Protein AF-A0A535V1B8-F1 (afdb_monomer_lite)

Radius of gyration: 38.15 Å; chains: 1; bounding box: 87×41×97 Å

Sequence (393 aa):
MPFSVEDLALTALVRILPRSRYRLAAQTDARFQSFAANSTRIAYRQQGATPAFLIFSGPGQSPHAAAMAAAAWAEASWRPNAIQRRVRPGVVVVHVAPGNQLTPAGPVAGAAVPAAVWTVDSAAGRVATEGRPPGSPPPSELRHAASALMRGVPAPSLGELDLAEKGVMQMRTAGTPRWLSGIAGLFLFYFALRYGLTGLFSLIALPSLLGQAPTPLYVVAGFTANALILVGIVFGAALLFNFRNLAHRAPGFASTVPARRNLAWGSYIAAMVGLAIVLQGVVPALERQTIPSAGQGDGTHVTVTVQDDGGEVFVATGGQLVVDLTGWPSSEWAVTFKSSNPSVLELMPDKTESPATRPVATFRAVSAGFARVDAGSGDGKYTFQVRVDIGSP

Secondary structure (DSSP, 8-state):
----HHHHHHHHHHHHHHHH--EEPPTT-GGGHHHHTT-SEEEEE-SSSS-EEEEEE-TTS-HHHHHHHHHHHHHHH----SS-S----EEEEEEEE-TTTPPPPEE-TT-SS-EEEEEEETTT--EE-----TTPPPHHHHHHHHHHHHTTPPPPPHHHHHHHHHHHHHHTS----TTHHHHHHHHHHHHIIIIIHHHHHHGGGHHHHSSSS---HHHHHHHHHHHHHHHHHHHHHHHHTTGGGHHHHSTTTT-SSHHHHHHHHHHHHHHHHHHHHIIIIIHHHHHHHHS--SSSS-SSEEEEEGGGTT-EEEEETT-EEEEE-TTS-GGG--EEEEES-TTTEEEPTTS---TTT--EEEEEE-SSEEEEEEEEETTS--EEEEEEEEE--

Structure (mmCIF, N/CA/C/O backbone):
data_AF-A0A535V1B8-F1
#
_entry.id   AF-A0A535V1B8-F1
#
loop_
_atom_site.group_PDB
_atom_site.id
_atom_site.type_symbol
_atom_site.label_atom_id
_atom_site.label_alt_id
_atom_site.label_comp_id
_atom_site.label_asym_id
_atom_site.label_entity_id
_atom_site.label_seq_id
_atom_site.pdbx_PDB_ins_code
_atom_site.Cartn_x
_atom_site.Cartn_y
_atom_site.Cartn_z
_atom_site.occupancy
_atom_site.B_iso_or_equiv
_atom_site.auth_seq_id
_atom_site.auth_comp_id
_atom_site.auth_asym_id
_atom_site.auth_atom_id
_atom_site.pdbx_PDB_model_num
ATOM 1 N N . MET A 1 1 ? 3.996 5.858 32.449 1.00 70.81 1 MET A N 1
ATOM 2 C CA . MET A 1 1 ? 3.051 6.972 32.688 1.00 70.81 1 MET A CA 1
ATOM 3 C C . MET A 1 1 ? 1.661 6.482 32.320 1.00 70.81 1 MET A C 1
ATOM 5 O O . MET A 1 1 ? 1.585 5.727 31.355 1.00 70.81 1 MET A O 1
ATOM 9 N N . PRO A 1 2 ? 0.605 6.833 33.074 1.00 86.56 2 PRO A N 1
ATOM 10 C CA . PRO A 1 2 ? -0.753 6.461 32.701 1.00 86.56 2 PRO A CA 1
ATOM 11 C C . PRO A 1 2 ? -1.151 7.139 31.384 1.00 86.56 2 PRO A C 1
ATOM 13 O O . PRO A 1 2 ? -0.713 8.256 31.117 1.00 86.56 2 PRO A O 1
ATOM 16 N N . PHE A 1 3 ? -1.963 6.469 30.570 1.00 92.50 3 PHE A N 1
ATOM 17 C CA . PHE A 1 3 ? -2.464 6.997 29.294 1.00 92.50 3 PHE A CA 1
ATOM 18 C C . PHE A 1 3 ? -3.993 6.922 29.217 1.00 92.50 3 PHE A C 1
ATOM 20 O O . PHE A 1 3 ? -4.626 6.123 29.908 1.00 92.50 3 PHE A O 1
ATOM 27 N N . SER A 1 4 ? -4.608 7.757 28.384 1.00 94.19 4 SER A N 1
ATOM 28 C CA . SER A 1 4 ? -6.059 7.757 28.193 1.00 94.19 4 SER A CA 1
ATOM 29 C C . SER A 1 4 ? -6.516 6.696 27.181 1.00 94.19 4 SER A C 1
ATOM 31 O O . SER A 1 4 ? -5.731 6.140 26.408 1.00 94.19 4 SER A O 1
ATOM 33 N N . VAL A 1 5 ? -7.824 6.423 27.159 1.00 94.81 5 VAL A N 1
ATOM 34 C CA . VAL A 1 5 ? -8.449 5.588 26.120 1.00 94.81 5 VAL A CA 1
ATOM 35 C C . VAL A 1 5 ? -8.233 6.163 24.717 1.00 94.81 5 VAL A C 1
ATOM 37 O O . VAL A 1 5 ? -8.007 5.397 23.780 1.00 94.81 5 VAL A O 1
ATOM 40 N N . GLU A 1 6 ? -8.250 7.493 24.577 1.00 94.00 6 GLU A N 1
ATOM 41 C CA . GLU A 1 6 ? -8.020 8.163 23.297 1.00 94.00 6 GLU A CA 1
ATOM 42 C C . GLU A 1 6 ? -6.572 7.946 22.843 1.00 94.00 6 GLU A C 1
ATOM 44 O O . GLU A 1 6 ? -6.357 7.506 21.718 1.00 94.00 6 GLU A O 1
ATOM 49 N N . ASP A 1 7 ? -5.586 8.111 23.731 1.00 93.75 7 ASP A N 1
ATOM 50 C CA . ASP A 1 7 ? -4.167 7.891 23.403 1.00 93.75 7 ASP A CA 1
ATOM 51 C C . ASP A 1 7 ? -3.916 6.480 22.863 1.00 93.75 7 ASP A C 1
ATOM 53 O O . ASP A 1 7 ? -3.229 6.289 21.850 1.00 93.75 7 ASP A O 1
ATOM 57 N N . LEU A 1 8 ? -4.509 5.473 23.515 1.00 95.19 8 LEU A N 1
ATOM 58 C CA . LEU A 1 8 ? -4.412 4.091 23.062 1.00 95.19 8 LEU A CA 1
ATOM 59 C C . LEU A 1 8 ? -5.122 3.888 21.721 1.00 95.19 8 LEU A C 1
ATOM 61 O O . LEU A 1 8 ? -4.562 3.233 20.836 1.00 95.19 8 LEU A O 1
ATOM 65 N N . ALA A 1 9 ? -6.330 4.432 21.562 1.00 93.75 9 ALA A N 1
ATOM 66 C CA . ALA A 1 9 ? -7.093 4.318 20.327 1.00 93.75 9 ALA A CA 1
ATOM 67 C C . ALA A 1 9 ? -6.315 4.912 19.146 1.00 93.75 9 ALA A C 1
ATOM 69 O O . ALA A 1 9 ? -6.136 4.226 18.141 1.00 93.75 9 ALA A O 1
ATOM 70 N N . LEU A 1 10 ? -5.775 6.128 19.280 1.00 93.12 10 LEU A N 1
ATOM 71 C CA . LEU A 1 10 ? -4.975 6.785 18.241 1.00 93.12 10 LEU A CA 1
ATOM 72 C C . LEU A 1 10 ? -3.727 5.962 17.896 1.00 93.12 10 LEU A C 1
ATOM 74 O O . LEU A 1 10 ? -3.495 5.627 16.731 1.00 93.12 10 LEU A O 1
ATOM 78 N N . THR A 1 11 ? -2.974 5.541 18.913 1.00 92.44 11 THR A N 1
ATOM 79 C CA . THR A 1 11 ? -1.728 4.779 18.734 1.00 92.44 11 THR A CA 1
ATOM 80 C C . THR A 1 11 ? -1.961 3.423 18.064 1.00 92.44 11 THR A C 1
ATOM 82 O O . THR A 1 11 ? -1.188 3.004 17.196 1.00 92.44 11 THR A O 1
ATOM 85 N N . ALA A 1 12 ? -3.035 2.723 18.435 1.00 93.38 12 ALA A N 1
ATOM 86 C CA . ALA A 1 12 ? -3.387 1.438 17.845 1.00 93.38 12 ALA A CA 1
ATOM 87 C C . ALA A 1 12 ? -3.954 1.598 16.425 1.00 93.38 12 ALA A C 1
ATOM 89 O O . ALA A 1 12 ? -3.560 0.872 15.507 1.00 93.38 12 ALA A O 1
ATOM 90 N N . LEU A 1 13 ? -4.865 2.553 16.215 1.00 92.69 13 LEU A N 1
ATOM 91 C CA . LEU A 1 13 ? -5.581 2.712 14.951 1.00 92.69 13 LEU A CA 1
ATOM 92 C C . LEU A 1 13 ? -4.674 3.168 13.807 1.00 92.69 13 LEU A C 1
ATOM 94 O O . LEU A 1 13 ? -4.819 2.637 12.706 1.00 92.69 13 LEU A O 1
ATOM 98 N N . VAL A 1 14 ? -3.673 4.021 14.051 1.00 89.81 14 VAL A N 1
ATOM 99 C CA . VAL A 1 14 ? -2.689 4.413 13.018 1.00 89.81 14 VAL A CA 1
ATOM 100 C C . VAL A 1 14 ? -2.003 3.192 12.383 1.00 89.81 14 VAL A C 1
ATOM 102 O O . VAL A 1 14 ? -1.682 3.194 11.195 1.00 89.81 14 VAL A O 1
ATOM 105 N N . ARG A 1 15 ? -1.828 2.099 13.138 1.00 86.25 15 ARG A N 1
ATOM 106 C CA . ARG A 1 15 ? -1.262 0.838 12.628 1.00 86.25 15 ARG A CA 1
ATOM 107 C C . ARG A 1 15 ? -2.317 -0.120 12.081 1.00 86.25 15 ARG A C 1
ATOM 109 O O . ARG A 1 15 ? -2.065 -0.814 11.091 1.00 86.25 15 ARG A O 1
ATOM 116 N N . ILE A 1 16 ? -3.488 -0.171 12.716 1.00 88.81 16 ILE A N 1
ATOM 117 C CA . ILE A 1 16 ? -4.561 -1.111 12.373 1.00 88.81 16 ILE A CA 1
ATOM 118 C C . ILE A 1 16 ? -5.283 -0.700 11.084 1.00 88.81 16 ILE A C 1
ATOM 120 O O . ILE A 1 16 ? -5.521 -1.578 10.249 1.00 88.81 16 ILE A O 1
ATOM 124 N N . LEU A 1 17 ? -5.603 0.587 10.884 1.00 88.19 17 LEU A N 1
ATOM 125 C CA . LEU A 1 17 ? -6.365 1.055 9.716 1.00 88.19 17 LEU A CA 1
ATOM 126 C C . LEU A 1 17 ? -5.674 0.661 8.388 1.00 88.19 17 LEU A C 1
ATOM 128 O O . LEU A 1 17 ? -6.316 -0.042 7.596 1.00 88.19 17 LEU A O 1
ATOM 132 N N . PRO A 1 18 ? -4.367 0.951 8.163 1.00 79.56 18 PRO A N 1
ATOM 133 C CA . PRO A 1 18 ? -3.662 0.606 6.918 1.00 79.56 18 PRO A CA 1
ATOM 134 C C . PRO A 1 18 ? -3.583 -0.895 6.633 1.00 79.56 18 PRO A C 1
ATOM 136 O O . PRO A 1 18 ? -3.598 -1.318 5.478 1.00 79.56 18 PRO A O 1
ATOM 139 N N . ARG A 1 19 ? -3.475 -1.720 7.681 1.00 81.19 19 ARG A N 1
ATOM 140 C CA . ARG A 1 19 ? -3.207 -3.162 7.553 1.00 81.19 19 ARG A CA 1
ATOM 141 C C . ARG A 1 19 ? -4.474 -4.002 7.487 1.00 81.19 19 ARG A C 1
ATOM 143 O O . ARG A 1 19 ? -4.541 -4.964 6.725 1.00 81.19 19 ARG A O 1
ATOM 150 N N . SER A 1 20 ? -5.472 -3.640 8.286 1.00 78.00 20 SER A N 1
ATOM 151 C CA . SER A 1 20 ? -6.642 -4.480 8.558 1.00 78.00 20 SER A CA 1
ATOM 152 C C . SER A 1 20 ? -7.920 -3.968 7.889 1.00 78.00 20 SER A C 1
ATOM 154 O O . SER A 1 20 ? -8.980 -4.562 8.076 1.00 78.00 20 SER A O 1
ATOM 156 N N . ARG A 1 21 ? -7.822 -2.913 7.060 1.00 81.06 21 ARG A N 1
ATOM 157 C CA . ARG A 1 21 ? -8.930 -2.334 6.270 1.00 81.06 21 ARG A CA 1
ATOM 158 C C . ARG A 1 21 ? -10.107 -1.847 7.120 1.00 81.06 21 ARG A C 1
ATOM 160 O O . ARG A 1 21 ? -11.258 -1.892 6.679 1.00 81.06 21 ARG A O 1
ATOM 167 N N . TYR A 1 22 ? -9.811 -1.414 8.337 1.00 87.88 22 TYR A N 1
ATOM 168 C CA . TYR A 1 22 ? -10.769 -0.707 9.172 1.00 87.88 22 TYR A CA 1
ATOM 169 C C . TYR A 1 22 ? -10.931 0.731 8.668 1.00 87.88 22 TYR A C 1
ATOM 171 O O . TYR A 1 22 ? -10.052 1.268 7.994 1.00 87.88 22 TYR A O 1
ATOM 179 N N . ARG A 1 23 ? -12.072 1.329 8.988 1.00 87.25 23 ARG A N 1
ATOM 180 C CA . ARG A 1 23 ? -12.414 2.733 8.765 1.00 87.25 23 ARG A CA 1
ATOM 181 C C . ARG A 1 23 ? -12.807 3.357 10.082 1.00 87.25 23 ARG A C 1
ATOM 183 O O . ARG A 1 23 ? -13.369 2.655 10.927 1.00 87.25 23 ARG A O 1
ATOM 190 N N . LEU A 1 24 ? -12.548 4.646 10.238 1.00 89.75 24 LEU A N 1
ATOM 191 C CA . LEU A 1 24 ? -13.012 5.364 11.409 1.00 89.75 24 LEU A CA 1
ATOM 192 C C . LEU A 1 24 ? -14.502 5.682 11.237 1.00 89.75 24 LEU A C 1
ATOM 194 O O . LEU A 1 24 ? -14.956 6.060 10.156 1.00 89.75 24 LEU A O 1
ATOM 198 N N . ALA A 1 25 ? -15.288 5.498 12.291 1.00 87.31 25 ALA A N 1
ATOM 199 C CA . ALA A 1 25 ? -16.616 6.084 12.351 1.00 87.31 25 ALA A CA 1
ATOM 200 C C . ALA A 1 25 ? -16.515 7.484 12.957 1.00 87.31 25 ALA A C 1
ATOM 202 O O . ALA A 1 25 ? -15.793 7.698 13.936 1.00 87.31 25 ALA A O 1
ATOM 203 N N . ALA A 1 26 ? -17.261 8.432 12.393 1.00 81.00 26 ALA A N 1
ATOM 204 C CA . ALA A 1 26 ? -17.454 9.716 13.047 1.00 81.00 26 ALA A CA 1
ATOM 205 C C . ALA A 1 26 ? -18.201 9.497 14.372 1.00 81.00 26 ALA A C 1
ATOM 207 O O . ALA A 1 26 ? -19.105 8.665 14.446 1.00 81.00 26 ALA A O 1
ATOM 208 N N . GLN A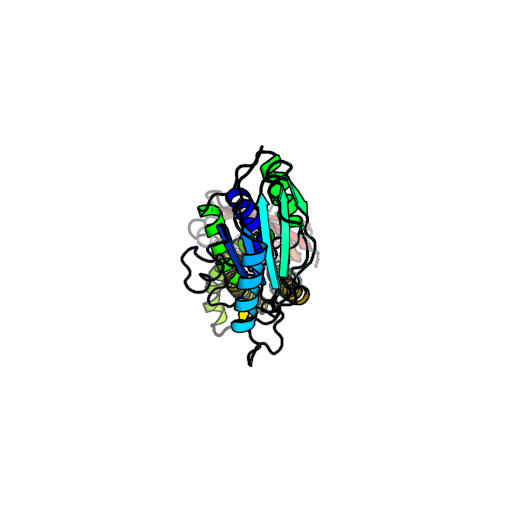 1 27 ? -17.854 10.257 15.413 1.00 70.62 27 GLN A N 1
ATOM 209 C CA . GLN A 1 27 ? -18.554 10.175 16.704 1.00 70.62 27 GLN A CA 1
ATOM 210 C C . GLN A 1 27 ? -20.048 10.515 16.585 1.00 70.62 27 GLN A C 1
ATOM 212 O O . GLN A 1 27 ? -20.858 10.006 17.350 1.00 70.62 27 GLN A O 1
ATOM 217 N N . THR A 1 28 ? -20.418 11.333 15.600 1.00 77.50 28 THR A N 1
ATOM 218 C CA . THR A 1 28 ? -21.800 11.741 15.313 1.00 77.50 28 THR A CA 1
ATOM 219 C C . THR A 1 28 ? -22.490 10.868 14.261 1.00 77.50 28 THR A C 1
ATOM 221 O O . THR A 1 28 ? -23.573 11.214 13.792 1.00 77.50 28 THR A O 1
ATOM 224 N N . ASP A 1 29 ? -21.888 9.744 13.859 1.00 84.12 29 ASP A N 1
ATOM 225 C CA . ASP A 1 29 ? -22.471 8.868 12.846 1.00 84.12 29 ASP A CA 1
ATOM 226 C C . ASP A 1 29 ? -23.778 8.247 13.359 1.00 84.12 29 ASP A C 1
ATOM 228 O O . ASP A 1 29 ? -23.783 7.384 14.243 1.00 84.12 29 ASP A O 1
ATOM 232 N N . ALA A 1 30 ? -24.895 8.682 12.766 1.00 85.12 30 ALA A N 1
ATOM 233 C CA . ALA A 1 30 ? -26.241 8.264 13.143 1.00 85.12 30 ALA A CA 1
ATOM 234 C C . ALA A 1 30 ? -26.416 6.736 13.133 1.00 85.12 30 ALA A C 1
ATOM 236 O O . ALA A 1 30 ? -27.211 6.193 13.896 1.00 85.12 30 ALA A O 1
ATOM 237 N N . ARG A 1 31 ? -25.634 6.024 12.311 1.00 85.44 31 ARG A N 1
ATOM 238 C CA . ARG A 1 31 ? -25.712 4.565 12.183 1.00 85.44 31 ARG A CA 1
ATOM 239 C C . ARG A 1 31 ? -25.314 3.836 13.460 1.00 85.44 31 ARG A C 1
ATOM 241 O O . ARG A 1 31 ? -25.822 2.747 13.691 1.00 85.44 31 ARG A O 1
ATOM 248 N N . PHE A 1 32 ? -24.412 4.401 14.261 1.00 88.81 32 PHE A N 1
ATOM 249 C CA . PHE A 1 32 ? -23.812 3.725 15.416 1.00 88.81 32 PHE A CA 1
ATOM 250 C C . PHE A 1 32 ? -24.271 4.302 16.762 1.00 88.81 32 PHE A C 1
ATOM 252 O O . PHE A 1 32 ? -23.723 3.949 17.807 1.00 88.81 32 PHE A O 1
ATOM 259 N N . GLN A 1 33 ? -25.299 5.161 16.761 1.00 85.69 33 GLN A N 1
ATOM 260 C CA . GLN A 1 33 ? -25.808 5.836 17.962 1.00 85.69 33 GLN A CA 1
ATOM 261 C C . GLN A 1 33 ? -26.162 4.874 19.102 1.00 85.69 33 GLN A C 1
ATOM 263 O O . GLN A 1 33 ? -25.937 5.202 20.264 1.00 85.69 33 GLN A O 1
ATOM 268 N N . SER A 1 34 ? -26.637 3.666 18.783 1.00 84.81 34 SER A N 1
ATOM 269 C CA . SER A 1 34 ? -27.045 2.656 19.767 1.00 84.81 34 SER A CA 1
ATOM 270 C C . SER A 1 34 ? -25.924 2.195 20.705 1.00 84.81 34 SER A C 1
ATOM 272 O O . SER A 1 34 ? -26.209 1.690 21.785 1.00 84.81 34 SER A O 1
ATOM 274 N N . PHE A 1 35 ? -24.656 2.341 20.309 1.00 88.56 35 PHE A N 1
ATOM 275 C CA . PHE A 1 35 ? -23.503 1.989 21.147 1.00 88.56 35 PHE A CA 1
ATOM 276 C C . PHE A 1 35 ? -22.450 3.098 21.249 1.00 88.56 35 PHE A C 1
ATOM 278 O O . PHE A 1 35 ? -21.492 2.947 22.006 1.00 88.56 35 PHE A O 1
ATOM 285 N N . ALA A 1 36 ? -22.647 4.231 20.566 1.00 86.19 36 ALA A N 1
ATOM 286 C CA . ALA A 1 36 ? -21.740 5.375 20.612 1.00 86.19 36 ALA A CA 1
ATOM 287 C C . ALA A 1 36 ? -21.544 5.923 22.037 1.00 86.19 36 ALA A C 1
ATOM 289 O O . ALA A 1 36 ? -20.416 6.233 22.411 1.00 86.19 36 ALA A O 1
ATOM 290 N N . ALA A 1 37 ? -22.603 5.958 22.857 1.00 86.06 37 ALA A N 1
ATOM 291 C CA . ALA A 1 37 ? -22.554 6.474 24.231 1.00 86.06 37 ALA A 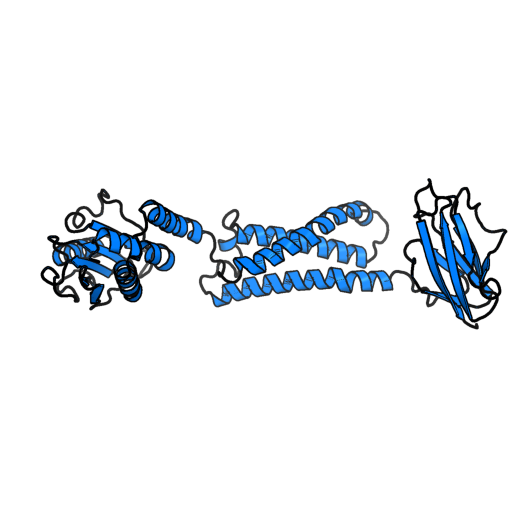CA 1
ATOM 292 C C . ALA A 1 37 ? -21.607 5.691 25.165 1.00 86.06 37 ALA A C 1
ATOM 294 O O . ALA A 1 37 ? -21.062 6.253 26.111 1.00 86.06 37 ALA A O 1
ATOM 295 N N . ASN A 1 38 ? -21.377 4.404 24.880 1.00 89.44 38 ASN A N 1
ATOM 296 C CA . ASN A 1 38 ? -20.472 3.534 25.639 1.00 89.44 38 ASN A CA 1
ATOM 297 C C . ASN A 1 38 ? -19.111 3.370 24.944 1.00 89.44 38 ASN A C 1
ATOM 299 O O . ASN A 1 38 ? -18.445 2.348 25.097 1.00 89.44 38 ASN A O 1
ATOM 303 N N . SER A 1 39 ? -18.722 4.345 24.124 1.00 90.50 39 SER A N 1
ATOM 304 C CA . SER A 1 39 ? -17.466 4.308 23.389 1.00 90.50 39 SER A CA 1
ATOM 305 C C . SER A 1 39 ? -16.831 5.687 23.305 1.00 90.50 39 SER A C 1
ATOM 307 O O . SER A 1 39 ? -17.510 6.708 23.324 1.00 90.50 39 SER A O 1
ATOM 309 N N . THR A 1 40 ? -15.512 5.723 23.195 1.00 91.12 40 THR A N 1
ATOM 310 C CA . THR A 1 40 ? -14.752 6.928 22.848 1.00 91.12 40 THR A CA 1
ATOM 311 C C . THR A 1 40 ? -14.485 6.973 21.345 1.00 91.12 40 THR A C 1
ATOM 313 O O . THR A 1 40 ? -14.628 8.015 20.700 1.00 91.12 40 THR A O 1
ATOM 316 N N . ARG A 1 41 ? -14.130 5.819 20.764 1.00 92.44 41 ARG A N 1
ATOM 317 C CA . ARG A 1 41 ? -13.813 5.662 19.341 1.00 92.44 41 ARG A CA 1
ATOM 318 C C . ARG A 1 41 ? -14.383 4.368 18.796 1.00 92.44 41 ARG A C 1
ATOM 320 O O . ARG A 1 41 ? -14.315 3.324 19.441 1.00 92.44 41 ARG A O 1
ATOM 327 N N . ILE A 1 42 ? -14.873 4.434 17.565 1.00 93.31 42 ILE A N 1
ATOM 328 C CA . ILE A 1 42 ? -15.379 3.283 16.827 1.00 93.31 42 ILE A CA 1
ATOM 329 C C . ILE A 1 42 ? -14.610 3.194 15.513 1.00 93.31 42 ILE A C 1
ATOM 331 O O . ILE A 1 42 ? -14.535 4.154 14.745 1.00 93.31 42 ILE A O 1
ATOM 335 N N . ALA A 1 43 ? -14.064 2.018 15.241 1.00 92.62 43 ALA A N 1
ATOM 336 C CA . ALA A 1 43 ? -13.547 1.643 13.942 1.00 92.62 43 ALA A CA 1
ATOM 337 C C . ALA A 1 43 ? -14.300 0.412 13.437 1.00 92.62 43 ALA A C 1
ATOM 339 O O . ALA A 1 43 ? -14.619 -0.506 14.193 1.00 92.62 43 ALA A O 1
ATOM 340 N N . TYR A 1 44 ? -14.580 0.365 12.140 1.00 92.38 44 TYR A N 1
ATOM 341 C CA . TYR A 1 44 ? -15.339 -0.727 11.545 1.00 92.38 44 TYR A CA 1
ATOM 342 C C . TYR A 1 44 ? -14.753 -1.163 10.209 1.00 92.38 44 TYR A C 1
ATOM 344 O O . TYR A 1 44 ? -14.225 -0.372 9.428 1.00 92.38 44 TYR A O 1
ATOM 352 N N . ARG A 1 45 ? -14.879 -2.451 9.918 1.00 89.75 45 ARG A N 1
ATOM 353 C CA . ARG A 1 45 ? -14.548 -3.056 8.635 1.00 89.75 45 ARG A CA 1
ATOM 354 C C . ARG A 1 45 ? -15.836 -3.586 8.029 1.00 89.75 45 ARG A C 1
ATOM 356 O O . ARG A 1 45 ? -16.329 -4.620 8.449 1.00 89.75 45 ARG A O 1
ATOM 363 N N . GLN A 1 46 ? -16.361 -2.901 7.017 1.00 82.75 46 GLN A N 1
ATOM 364 C CA . GLN A 1 46 ? -17.610 -3.307 6.356 1.00 82.75 46 GLN A CA 1
ATOM 365 C C . GLN A 1 46 ? -17.392 -4.320 5.218 1.00 82.75 46 GLN A C 1
ATOM 367 O O . GLN A 1 46 ? -18.308 -5.038 4.839 1.00 82.75 46 GLN A O 1
ATOM 372 N N . GLN A 1 47 ? -16.192 -4.370 4.627 1.00 74.94 47 GLN A N 1
ATOM 373 C CA . GLN A 1 47 ? -15.940 -5.149 3.411 1.00 74.94 47 GLN A CA 1
ATOM 374 C C . GLN A 1 47 ? -15.231 -6.485 3.692 1.00 74.94 47 GLN A C 1
ATOM 376 O O . GLN A 1 47 ? -14.150 -6.534 4.296 1.00 74.94 47 GLN A O 1
ATOM 381 N N . GLY A 1 48 ? -15.801 -7.561 3.145 1.00 76.81 48 GLY A N 1
ATOM 382 C CA . GLY A 1 48 ? -15.231 -8.909 3.106 1.00 76.81 48 GLY A CA 1
ATOM 383 C C . GLY A 1 48 ? -16.102 -9.940 3.824 1.00 76.81 48 GLY A C 1
ATOM 384 O O . GLY A 1 48 ? -17.155 -9.613 4.350 1.00 76.81 48 GLY A O 1
ATOM 385 N N . ALA A 1 49 ? -15.635 -11.189 3.869 1.00 81.38 49 ALA A N 1
ATOM 386 C CA . ALA A 1 49 ? -16.366 -12.296 4.498 1.00 81.38 49 ALA A CA 1
ATOM 387 C C . ALA A 1 49 ? -16.491 -12.180 6.033 1.00 81.38 49 ALA A C 1
ATOM 389 O O . ALA A 1 49 ? -17.303 -12.872 6.642 1.00 81.38 49 ALA A O 1
ATOM 390 N N . THR A 1 50 ? -15.680 -11.323 6.659 1.00 88.00 50 THR A N 1
ATOM 391 C CA . THR A 1 50 ? -15.626 -11.116 8.114 1.00 88.00 50 THR A CA 1
ATOM 392 C C . THR A 1 50 ? -15.646 -9.617 8.430 1.00 88.00 50 THR A C 1
ATOM 394 O O . THR A 1 50 ? -14.584 -9.037 8.706 1.00 88.00 50 THR A O 1
ATOM 397 N N . PRO A 1 51 ? -16.797 -8.940 8.281 1.00 89.88 51 PRO A N 1
ATOM 398 C CA . PRO A 1 51 ? -16.916 -7.567 8.736 1.00 89.88 51 PRO A CA 1
ATOM 399 C C . PRO A 1 51 ? -16.749 -7.521 10.255 1.00 89.88 51 PRO A C 1
ATOM 401 O O . PRO A 1 51 ? -17.062 -8.488 10.946 1.00 89.88 51 PRO A O 1
ATOM 404 N N . ALA A 1 52 ? -16.196 -6.435 10.780 1.00 93.31 52 ALA A N 1
ATOM 405 C CA . ALA A 1 52 ? -15.881 -6.381 12.199 1.00 93.31 52 ALA A CA 1
ATOM 406 C C . ALA A 1 52 ? -15.963 -4.979 12.786 1.00 93.31 52 ALA A C 1
ATOM 408 O O . ALA A 1 52 ? -15.631 -4.001 12.116 1.00 93.31 52 ALA A O 1
ATOM 409 N N . PHE A 1 53 ? -16.339 -4.905 14.059 1.00 95.19 53 PHE A N 1
ATOM 410 C CA . PHE A 1 53 ? -16.224 -3.709 14.884 1.00 95.19 53 PHE A CA 1
ATOM 411 C C . PHE A 1 53 ? -15.016 -3.796 15.809 1.00 95.19 53 PHE A C 1
ATOM 413 O O . PHE A 1 53 ? -14.707 -4.852 16.360 1.00 95.19 53 PHE A O 1
ATOM 420 N N . LEU A 1 54 ? -14.352 -2.659 15.973 1.00 95.81 54 LEU A N 1
ATOM 421 C CA . LEU A 1 54 ? -13.347 -2.398 16.987 1.00 95.81 54 LEU A CA 1
ATOM 422 C C . LEU A 1 54 ? -13.757 -1.115 17.709 1.00 95.81 54 LEU A C 1
ATOM 424 O O . LEU A 1 54 ? -13.729 -0.034 17.126 1.00 95.81 54 LEU A O 1
ATOM 428 N N . ILE A 1 55 ? -14.171 -1.246 18.960 1.00 96.12 55 ILE A N 1
ATOM 429 C CA . ILE A 1 55 ? -14.731 -0.159 19.762 1.00 96.12 55 ILE A CA 1
ATOM 430 C C . ILE A 1 55 ? -13.799 0.070 20.946 1.00 96.12 55 ILE A C 1
ATOM 432 O O . ILE A 1 55 ? -13.395 -0.892 21.585 1.00 96.12 55 ILE A O 1
ATOM 436 N N . PHE A 1 56 ? -13.455 1.315 21.248 1.00 96.25 56 PHE A N 1
ATOM 437 C CA . PHE A 1 56 ? -12.664 1.674 22.424 1.00 96.25 56 PHE A CA 1
ATOM 438 C C . PHE A 1 56 ? -13.582 2.289 23.473 1.00 96.25 56 PHE A C 1
ATOM 440 O O . PHE A 1 56 ? -14.326 3.216 23.158 1.00 96.25 56 PHE A O 1
ATOM 447 N N . SER A 1 57 ? -13.527 1.765 24.694 1.00 95.62 57 SER A N 1
ATOM 448 C CA . SER A 1 57 ? -14.335 2.178 25.842 1.00 95.62 57 SER A CA 1
ATOM 449 C C . SER A 1 57 ? -13.415 2.663 26.957 1.00 95.62 57 SER A C 1
ATOM 451 O O . SER A 1 57 ? -12.435 1.990 27.278 1.00 95.62 57 SER A O 1
ATOM 453 N N . GLY A 1 58 ? -13.716 3.823 27.530 1.00 94.06 58 GLY A N 1
ATOM 454 C CA . GLY A 1 58 ? -12.967 4.425 28.633 1.00 94.06 58 GLY A CA 1
ATOM 455 C C . GLY A 1 58 ? -13.503 4.054 30.021 1.00 94.06 58 GLY A C 1
ATOM 456 O O . GLY A 1 58 ? -14.455 3.275 30.126 1.00 94.06 58 GLY A O 1
ATOM 457 N N . PRO A 1 59 ? -12.929 4.637 31.090 1.00 91.44 59 PRO A N 1
ATOM 458 C CA . PRO A 1 59 ? -13.401 4.428 32.456 1.00 91.44 59 PRO A CA 1
ATOM 459 C C . PRO A 1 59 ? -14.833 4.955 32.633 1.00 91.44 59 PRO A C 1
ATOM 461 O O . PRO A 1 59 ? -15.184 6.016 32.120 1.00 91.44 59 PRO A O 1
ATOM 464 N N . GLY A 1 60 ? -15.669 4.204 33.355 1.00 87.25 60 GLY A N 1
ATOM 465 C CA . GLY A 1 60 ? -17.078 4.547 33.603 1.00 87.25 60 GLY A CA 1
ATOM 466 C C . GLY A 1 60 ? -18.043 4.227 32.454 1.00 87.25 60 GLY A C 1
ATOM 467 O O . GLY A 1 60 ? -19.254 4.326 32.635 1.00 87.25 60 GLY A O 1
ATOM 468 N N . GLN A 1 61 ? -17.540 3.802 31.292 1.00 91.50 61 GLN A N 1
ATOM 469 C CA . GLN A 1 61 ? -18.362 3.279 30.200 1.00 91.50 61 GLN A CA 1
ATOM 470 C C . GLN A 1 61 ? -18.592 1.771 30.375 1.00 91.50 61 GLN A C 1
ATOM 472 O O . GLN A 1 61 ? -17.777 1.076 30.980 1.00 91.50 61 GLN A O 1
ATOM 477 N N . SER A 1 62 ? -19.702 1.248 29.843 1.00 93.38 62 SER A N 1
ATOM 478 C CA . SER A 1 62 ? -20.011 -0.186 29.912 1.00 93.38 62 SER A CA 1
ATOM 479 C C . SER A 1 62 ? -19.563 -0.909 28.633 1.00 93.38 62 SER A C 1
ATOM 481 O O . SER A 1 62 ? -20.310 -0.926 27.646 1.00 93.38 62 SER A O 1
ATOM 483 N N . PRO A 1 63 ? -18.377 -1.558 28.613 1.00 94.06 63 PRO A N 1
ATOM 484 C CA . PRO A 1 63 ? -17.888 -2.249 27.420 1.00 94.06 63 PRO A CA 1
ATOM 485 C C . PRO A 1 63 ? -18.758 -3.454 27.052 1.00 94.06 63 PRO A C 1
ATOM 487 O O . PRO A 1 63 ? -18.893 -3.787 25.876 1.00 94.06 63 PRO A O 1
ATOM 490 N N . HIS A 1 64 ? -19.391 -4.091 28.042 1.00 94.44 64 HIS A N 1
ATOM 491 C CA . HIS A 1 64 ? -20.311 -5.199 27.813 1.00 94.44 64 HIS A CA 1
ATOM 492 C C . HIS A 1 64 ? -21.591 -4.725 27.109 1.00 94.44 64 HIS A C 1
ATOM 494 O O . HIS A 1 64 ? -22.008 -5.331 26.123 1.00 94.44 64 HIS A O 1
ATOM 500 N N . ALA A 1 65 ? -22.175 -3.599 27.544 1.00 93.62 65 ALA A N 1
ATOM 501 C CA . ALA A 1 65 ? -23.335 -3.014 26.872 1.00 93.62 65 ALA A CA 1
ATOM 502 C C . ALA A 1 65 ? -22.993 -2.558 25.444 1.00 93.62 65 ALA A C 1
ATOM 504 O O . ALA A 1 65 ? -23.762 -2.820 24.519 1.00 93.62 65 ALA A O 1
ATOM 505 N N . ALA A 1 66 ? -21.815 -1.950 25.243 1.00 93.50 66 ALA A N 1
ATOM 506 C CA . ALA A 1 66 ? -21.321 -1.597 23.912 1.00 93.50 66 ALA A CA 1
ATOM 507 C C . ALA A 1 66 ? -21.192 -2.831 23.005 1.00 93.50 66 ALA A C 1
ATOM 509 O O . ALA A 1 66 ? -21.634 -2.799 21.857 1.00 93.50 66 ALA A O 1
ATOM 510 N N . ALA A 1 67 ? -20.632 -3.930 23.524 1.00 94.88 67 ALA A N 1
ATOM 511 C CA . ALA A 1 67 ? -20.455 -5.168 22.774 1.00 94.88 67 ALA A CA 1
ATOM 512 C C . ALA A 1 67 ? -21.798 -5.786 22.366 1.00 94.88 67 ALA A C 1
ATOM 514 O O . ALA A 1 67 ? -21.968 -6.154 21.205 1.00 94.88 67 ALA A O 1
ATOM 515 N N . MET A 1 68 ? -22.761 -5.852 23.290 1.00 95.50 68 MET A N 1
ATOM 516 C CA . MET A 1 68 ? -24.103 -6.387 23.034 1.00 95.50 68 MET A CA 1
ATOM 517 C C . MET A 1 68 ? -24.861 -5.554 21.996 1.00 95.50 68 MET A C 1
ATOM 519 O O . MET A 1 68 ? -25.404 -6.102 21.036 1.00 95.50 68 MET A O 1
ATOM 523 N N . ALA A 1 69 ? -24.854 -4.227 22.140 1.00 94.00 69 ALA A N 1
ATOM 524 C CA . ALA A 1 69 ? -25.532 -3.325 21.215 1.00 94.00 69 ALA A CA 1
ATOM 525 C C . ALA A 1 69 ? -24.885 -3.329 19.819 1.00 94.00 69 ALA A C 1
ATOM 527 O O . ALA A 1 69 ? -25.590 -3.374 18.810 1.00 94.00 69 ALA A O 1
ATOM 528 N N . ALA A 1 70 ? -23.551 -3.345 19.737 1.00 93.75 70 ALA A N 1
ATOM 529 C CA . ALA A 1 70 ? -22.843 -3.464 18.464 1.00 93.75 70 ALA A CA 1
ATOM 530 C C . ALA A 1 70 ? -23.060 -4.833 17.806 1.00 93.75 70 ALA A C 1
ATOM 532 O O . ALA A 1 70 ? -23.192 -4.910 16.585 1.00 93.75 70 ALA A O 1
ATOM 533 N N . ALA A 1 71 ? -23.146 -5.907 18.595 1.00 93.81 71 ALA A N 1
ATOM 534 C CA . ALA A 1 71 ? -23.442 -7.243 18.092 1.00 93.81 71 ALA A CA 1
ATOM 535 C C . ALA A 1 71 ? -24.857 -7.337 17.507 1.00 93.81 71 ALA A C 1
ATOM 537 O O . ALA A 1 71 ? -25.027 -7.847 16.401 1.00 93.81 71 ALA A O 1
ATOM 538 N N . ALA A 1 72 ? -25.856 -6.791 18.204 1.00 93.19 72 ALA A N 1
ATOM 539 C CA . ALA A 1 72 ? -27.230 -6.725 17.712 1.00 93.19 72 ALA A CA 1
ATOM 540 C C . ALA A 1 72 ? -27.334 -5.894 16.421 1.00 93.19 72 ALA A C 1
ATOM 542 O O . ALA A 1 72 ? -27.974 -6.312 15.455 1.00 93.19 72 ALA A O 1
ATOM 543 N N . TRP A 1 73 ? -26.646 -4.748 16.367 1.00 93.31 73 TRP A N 1
ATOM 544 C CA . TRP A 1 73 ? -26.586 -3.925 15.160 1.00 93.31 73 TRP A CA 1
ATOM 545 C C . TRP A 1 73 ? -25.924 -4.664 13.990 1.00 93.31 73 TRP A C 1
ATOM 547 O O . TRP A 1 73 ? -26.417 -4.604 12.860 1.00 93.31 73 TRP A O 1
ATOM 557 N N . ALA A 1 74 ? -24.814 -5.365 14.251 1.00 91.38 74 ALA A N 1
ATOM 558 C CA . ALA A 1 74 ? -24.068 -6.115 13.246 1.00 91.38 74 ALA A CA 1
ATOM 559 C C . ALA A 1 74 ? -24.916 -7.238 12.644 1.00 91.38 74 ALA A C 1
ATOM 561 O O . ALA A 1 74 ? -24.938 -7.383 11.425 1.00 91.38 74 ALA A O 1
ATOM 562 N N . GLU A 1 75 ? -25.660 -7.973 13.469 1.00 90.00 75 GLU A N 1
ATOM 563 C CA . GLU A 1 75 ? -26.581 -9.015 13.005 1.00 90.00 75 GLU A CA 1
ATOM 564 C C . GLU A 1 75 ? -27.715 -8.441 12.142 1.00 90.00 75 GLU A C 1
ATOM 566 O O . GLU A 1 75 ? -28.060 -8.977 11.085 1.00 90.00 75 GLU A O 1
ATOM 571 N N . ALA A 1 76 ? -28.279 -7.302 12.552 1.00 88.38 76 ALA A N 1
ATOM 572 C CA . ALA A 1 76 ? -29.343 -6.647 11.799 1.00 88.38 76 ALA A CA 1
ATOM 573 C C . ALA A 1 76 ? -28.855 -6.122 10.436 1.00 88.38 76 ALA A C 1
ATOM 575 O O . ALA A 1 76 ? -29.567 -6.255 9.438 1.00 88.38 76 ALA A O 1
ATOM 576 N N . SER A 1 77 ? -27.643 -5.560 10.391 1.00 87.62 77 SER A N 1
ATOM 577 C CA . SER A 1 77 ? -27.161 -4.748 9.265 1.00 87.62 77 SER A CA 1
ATOM 578 C C . SER A 1 77 ? -26.216 -5.483 8.312 1.00 87.62 77 SER A C 1
ATOM 580 O O . SER A 1 77 ? -26.198 -5.198 7.113 1.00 87.62 77 SER A O 1
ATOM 582 N N . TRP A 1 78 ? -25.403 -6.419 8.804 1.00 86.06 78 TRP A N 1
ATOM 583 C CA . TRP A 1 78 ? -24.410 -7.148 8.008 1.00 86.06 78 TRP A CA 1
ATOM 584 C C . TRP A 1 78 ? -24.914 -8.538 7.637 1.00 86.06 78 TRP A C 1
ATOM 586 O O . TRP A 1 78 ? -24.375 -9.562 8.054 1.00 86.06 78 TRP A O 1
ATOM 596 N N . ARG A 1 79 ? -25.951 -8.559 6.796 1.00 69.75 79 ARG A N 1
ATOM 597 C CA . ARG A 1 79 ? -26.533 -9.793 6.263 1.00 69.75 79 ARG A CA 1
ATOM 598 C C . ARG A 1 79 ? -25.820 -10.260 4.990 1.00 69.75 79 ARG A C 1
ATOM 600 O O . ARG A 1 79 ? -25.369 -9.424 4.200 1.00 69.75 79 ARG A O 1
ATOM 607 N N . PRO A 1 80 ? -25.749 -11.582 4.745 1.00 72.06 80 PRO A N 1
ATOM 608 C CA . PRO A 1 80 ? -25.355 -12.111 3.448 1.00 72.06 80 PRO A CA 1
ATOM 609 C C . PRO A 1 80 ? -26.228 -11.526 2.339 1.00 72.06 80 PRO A C 1
ATOM 611 O O . PRO A 1 80 ? -27.448 -11.448 2.457 1.00 72.06 80 PRO A O 1
ATOM 614 N N . ASN A 1 81 ? -25.599 -11.120 1.249 1.00 67.81 81 ASN A N 1
ATOM 615 C CA . ASN A 1 81 ? -26.252 -10.582 0.061 1.00 67.81 81 ASN A CA 1
ATOM 616 C C . ASN A 1 81 ? -25.823 -11.395 -1.171 1.00 67.81 81 ASN A C 1
ATOM 618 O O . ASN A 1 81 ? -24.956 -12.265 -1.081 1.00 67.81 81 ASN A O 1
ATOM 622 N N . ALA A 1 82 ? -26.437 -11.141 -2.333 1.00 55.34 82 ALA A N 1
ATOM 623 C CA . ALA A 1 82 ? -26.247 -11.958 -3.542 1.00 55.34 82 ALA A CA 1
ATOM 624 C C . ALA A 1 82 ? -24.766 -12.146 -3.947 1.00 55.34 82 ALA A C 1
ATOM 626 O O . ALA A 1 82 ? -24.400 -13.172 -4.520 1.00 55.34 82 ALA A O 1
ATOM 627 N N . ILE A 1 83 ? -23.913 -11.175 -3.597 1.00 57.56 83 ILE A N 1
ATOM 628 C CA . ILE A 1 83 ? -22.473 -11.156 -3.880 1.00 57.56 83 ILE A CA 1
ATOM 629 C C . ILE A 1 83 ? -21.657 -11.811 -2.747 1.00 57.56 83 ILE A C 1
ATOM 631 O O . ILE A 1 83 ? -20.682 -12.510 -3.021 1.00 57.56 83 ILE A O 1
ATOM 635 N N . GLN A 1 84 ? -22.038 -11.633 -1.476 1.00 63.59 84 GLN A N 1
ATOM 636 C CA . GLN A 1 84 ? -21.358 -12.238 -0.323 1.00 63.59 84 GLN A CA 1
ATOM 637 C C . GLN A 1 84 ? -22.276 -13.244 0.367 1.00 63.59 84 GLN A C 1
ATOM 639 O O . GLN A 1 84 ? -22.951 -12.946 1.349 1.00 63.59 84 GLN A O 1
ATOM 644 N N . ARG A 1 85 ? -22.251 -14.482 -0.138 1.00 63.84 85 ARG A N 1
ATOM 645 C CA . ARG A 1 85 ? -23.103 -15.587 0.338 1.00 63.84 85 ARG A CA 1
ATOM 646 C C . ARG A 1 85 ? -22.813 -16.045 1.774 1.00 63.84 85 ARG A C 1
ATOM 648 O O . ARG A 1 85 ? -23.598 -16.800 2.335 1.00 63.84 85 ARG A O 1
ATOM 655 N N . ARG A 1 86 ? -21.683 -15.638 2.367 1.00 75.50 86 ARG A N 1
ATOM 656 C CA . ARG A 1 86 ? -21.315 -15.932 3.762 1.00 75.50 86 ARG A CA 1
ATOM 657 C C . ARG A 1 86 ? -20.662 -14.707 4.392 1.00 75.50 86 ARG A C 1
ATOM 659 O O . ARG A 1 86 ? -19.613 -14.265 3.929 1.00 75.50 86 ARG A O 1
ATOM 666 N N . VAL A 1 87 ? -21.274 -14.209 5.460 1.00 82.88 87 VAL A N 1
ATOM 667 C CA . VAL A 1 87 ? -20.785 -13.086 6.262 1.00 82.88 87 VAL A CA 1
ATOM 668 C C . VAL A 1 87 ? -20.738 -13.561 7.710 1.00 82.88 87 VAL A C 1
ATOM 670 O O . VAL A 1 87 ? -21.721 -14.094 8.213 1.00 82.88 87 VAL A O 1
ATOM 673 N N . ARG A 1 88 ? -19.575 -13.446 8.355 1.00 86.81 88 ARG A N 1
ATOM 674 C CA . ARG A 1 88 ? -19.386 -13.772 9.774 1.00 86.81 88 ARG A CA 1
ATOM 675 C C . ARG A 1 88 ? -18.918 -12.519 10.502 1.00 86.81 88 ARG A C 1
ATOM 677 O O . ARG A 1 88 ? -17.709 -12.282 10.540 1.00 86.81 88 ARG A O 1
ATOM 684 N N . PRO A 1 89 ? -19.850 -11.685 10.979 1.00 90.94 89 PRO A N 1
ATOM 685 C CA . PRO A 1 89 ? -19.501 -10.472 11.694 1.00 90.94 89 PRO A CA 1
ATOM 686 C C . PRO A 1 89 ? -18.803 -10.781 13.026 1.00 90.94 89 PRO A C 1
ATOM 688 O O . PRO A 1 89 ? -19.054 -11.817 13.640 1.00 90.94 89 PRO A O 1
ATOM 691 N N . GLY A 1 90 ? -17.918 -9.888 13.465 1.00 93.44 90 GLY A N 1
ATOM 692 C CA . GLY A 1 90 ? -17.276 -9.966 14.778 1.00 93.44 90 GLY A CA 1
ATOM 693 C C . GLY A 1 90 ? -17.214 -8.612 15.476 1.00 93.44 90 GLY A C 1
ATOM 694 O O . GLY A 1 90 ? -17.094 -7.573 14.829 1.00 93.44 90 GLY A O 1
ATOM 695 N N . VAL A 1 91 ? -17.287 -8.604 16.805 1.00 95.88 91 VAL A N 1
ATOM 696 C CA . VAL A 1 91 ? -17.255 -7.367 17.601 1.00 95.88 91 VAL A CA 1
ATOM 697 C C . VAL A 1 91 ? -16.185 -7.459 18.673 1.00 95.88 91 VAL A C 1
ATOM 699 O O . VAL A 1 91 ? -16.207 -8.354 19.507 1.00 95.88 91 VAL A O 1
ATOM 702 N N . VAL A 1 92 ? -15.258 -6.510 18.684 1.00 97.00 92 VAL A N 1
ATOM 703 C CA . VAL A 1 92 ? -14.279 -6.372 19.760 1.00 97.00 92 VAL A CA 1
ATOM 704 C C . VAL A 1 92 ? -14.465 -5.024 20.429 1.00 97.00 92 VAL A C 1
ATOM 706 O O . VAL A 1 92 ? -14.412 -3.991 19.761 1.00 97.00 92 VAL A O 1
ATOM 709 N N . VAL A 1 93 ? -14.635 -5.037 21.748 1.00 96.75 93 VAL A N 1
ATOM 710 C CA . VAL A 1 93 ? -14.606 -3.830 22.577 1.00 96.75 93 VAL A CA 1
ATOM 711 C C . VAL A 1 93 ? -13.340 -3.850 23.421 1.00 96.75 93 VAL A C 1
ATOM 713 O O . VAL A 1 93 ? -13.117 -4.781 24.184 1.00 96.75 93 VAL A O 1
ATOM 716 N N . VAL A 1 94 ? -12.496 -2.837 23.275 1.00 97.12 94 VAL A N 1
ATOM 717 C CA . VAL A 1 94 ? -11.279 -2.632 24.057 1.00 97.12 94 VAL A CA 1
ATOM 718 C C . VAL A 1 94 ? -11.607 -1.675 25.195 1.00 97.12 94 VAL A C 1
ATOM 720 O O . VAL A 1 94 ? -11.799 -0.483 24.969 1.00 97.12 94 VAL A O 1
ATOM 723 N N . HIS A 1 95 ? -11.678 -2.195 26.413 1.00 96.94 95 HIS A N 1
ATOM 724 C CA . HIS A 1 95 ? -11.838 -1.398 27.619 1.00 96.94 95 HIS A CA 1
ATOM 725 C C . HIS A 1 95 ? -10.468 -0.930 28.120 1.00 96.94 95 HIS A C 1
ATOM 727 O O . HIS A 1 95 ? -9.592 -1.747 28.407 1.00 96.94 95 HIS A O 1
ATOM 733 N N . VAL A 1 96 ? -10.288 0.385 28.211 1.00 96.38 96 VAL A N 1
ATOM 734 C CA . VAL A 1 96 ? -9.063 1.032 28.678 1.00 96.38 96 VAL A CA 1
ATOM 735 C C . VAL A 1 96 ? -9.372 1.786 29.962 1.00 96.38 96 VAL A C 1
ATOM 737 O O . VAL A 1 96 ? -10.033 2.823 29.938 1.00 96.38 96 VAL A O 1
ATOM 740 N N . ALA A 1 97 ? -8.897 1.261 31.085 1.00 94.81 97 ALA A N 1
ATOM 741 C CA . ALA A 1 97 ? -9.070 1.868 32.398 1.00 94.81 97 ALA A CA 1
ATOM 742 C C . ALA A 1 97 ? -7.941 1.413 33.338 1.00 94.81 97 ALA A C 1
ATOM 744 O O . ALA A 1 97 ? -7.247 0.438 33.028 1.00 94.81 97 ALA A O 1
ATOM 745 N N . PRO A 1 98 ? -7.736 2.085 34.483 1.00 93.06 98 PRO A N 1
ATOM 746 C CA . PRO A 1 98 ? -6.833 1.584 35.511 1.00 93.06 98 PRO A CA 1
ATOM 747 C C . PRO A 1 98 ? -7.308 0.217 36.022 1.00 93.06 98 PRO A C 1
ATOM 749 O O . PRO A 1 98 ? -8.508 -0.062 36.029 1.00 93.06 98 PRO A O 1
ATOM 752 N N . GLY A 1 99 ? -6.385 -0.635 36.479 1.00 89.31 99 GLY A N 1
ATOM 753 C CA . GLY A 1 99 ? -6.686 -2.028 36.844 1.00 89.31 99 GLY A CA 1
ATOM 754 C C . GLY A 1 99 ? -7.865 -2.245 37.809 1.00 89.31 99 GLY A C 1
ATOM 755 O O . GLY A 1 99 ? -8.553 -3.254 37.702 1.00 89.31 99 GLY A O 1
ATOM 756 N N . ASN A 1 100 ? -8.156 -1.294 38.703 1.00 89.75 100 ASN A N 1
ATOM 757 C CA . ASN A 1 100 ? -9.286 -1.356 39.642 1.00 89.75 100 ASN A CA 1
ATOM 758 C C . ASN A 1 100 ? -10.662 -1.050 39.016 1.00 89.75 100 ASN A C 1
ATOM 760 O O . ASN A 1 100 ? -11.681 -1.254 39.668 1.00 89.75 100 ASN A O 1
ATOM 764 N N . GLN A 1 101 ? -10.698 -0.543 37.785 1.00 90.94 101 GLN A N 1
ATOM 765 C CA . GLN A 1 101 ? -11.913 -0.186 37.046 1.00 90.94 101 GLN A CA 1
ATOM 766 C C . GLN A 1 101 ? -12.115 -1.062 35.802 1.00 90.94 101 GLN A C 1
ATOM 768 O O . GLN A 1 101 ? -13.103 -0.904 35.086 1.00 90.94 101 GLN A O 1
ATOM 773 N N . LEU A 1 102 ? -11.192 -1.988 35.528 1.00 90.81 102 LEU A N 1
ATOM 774 C CA . LEU A 1 102 ? -11.300 -2.899 34.398 1.00 90.81 102 LEU A CA 1
ATOM 775 C C . LEU A 1 102 ? -12.391 -3.944 34.631 1.00 90.81 102 LEU A C 1
ATOM 777 O O . LEU A 1 102 ? -12.412 -4.662 35.627 1.00 90.81 102 LEU A O 1
ATOM 781 N N . THR A 1 103 ? -13.261 -4.085 33.639 1.00 91.25 103 THR A N 1
ATOM 782 C CA . THR A 1 103 ? -14.132 -5.256 33.519 1.00 91.25 103 THR A CA 1
ATOM 783 C C . THR A 1 103 ? -13.303 -6.492 33.166 1.00 91.25 103 THR A C 1
ATOM 785 O O . THR A 1 103 ? -12.273 -6.344 32.511 1.00 91.25 103 THR A O 1
ATOM 788 N N . PRO A 1 104 ? -13.751 -7.713 33.496 1.00 90.88 104 PRO A N 1
ATOM 789 C CA . PRO A 1 104 ? -13.090 -8.932 33.037 1.00 90.88 104 PRO A CA 1
ATOM 790 C C . PRO A 1 104 ? -12.980 -8.985 31.505 1.00 90.88 104 PRO A C 1
ATOM 792 O O . PRO A 1 104 ? -13.927 -8.636 30.795 1.00 90.88 104 PRO A O 1
ATOM 795 N N . ALA A 1 105 ? -11.819 -9.410 30.999 1.00 93.44 105 ALA A N 1
ATOM 796 C CA . ALA A 1 105 ? -11.654 -9.725 29.583 1.00 93.44 105 ALA A CA 1
ATOM 797 C C . ALA A 1 105 ? -12.318 -11.070 29.271 1.00 93.44 105 ALA A C 1
ATOM 799 O O . ALA A 1 105 ? -12.391 -11.938 30.137 1.00 93.44 105 ALA A O 1
ATOM 800 N N . GLY A 1 106 ? -12.784 -11.249 28.037 1.00 94.81 106 GLY A N 1
ATOM 801 C CA . GLY A 1 106 ? -13.366 -12.517 27.612 1.00 94.81 106 GLY A CA 1
ATOM 802 C C . GLY A 1 106 ? -14.439 -12.395 26.535 1.00 94.81 106 GLY A C 1
ATOM 803 O O . GLY A 1 106 ? -14.831 -11.291 26.141 1.00 94.81 106 GLY A O 1
ATOM 804 N N . PRO A 1 107 ? -14.926 -13.542 26.033 1.00 95.12 107 PRO A N 1
ATOM 805 C CA . PRO A 1 107 ? -16.074 -13.580 25.141 1.00 95.12 107 PRO A CA 1
ATOM 806 C C . PRO A 1 107 ? -17.335 -13.060 25.844 1.00 95.12 107 PRO A C 1
ATOM 808 O O . PRO A 1 107 ? -17.556 -13.293 27.031 1.00 95.12 107 PRO A O 1
ATOM 811 N N . VAL A 1 108 ? -18.187 -12.377 25.087 1.00 94.62 108 VAL A N 1
ATOM 812 C CA . VAL A 1 108 ? -19.461 -11.841 25.572 1.00 94.62 108 VAL A CA 1
ATOM 813 C C . VAL A 1 108 ? -20.548 -12.883 25.336 1.00 94.62 108 VAL A C 1
ATOM 815 O O . VAL A 1 108 ? -20.966 -13.115 24.200 1.00 94.62 108 VAL A O 1
ATOM 818 N N . ALA A 1 109 ? -20.988 -13.535 26.411 1.00 91.88 109 ALA A N 1
ATOM 819 C CA . ALA A 1 109 ? -22.087 -14.490 26.353 1.00 91.88 109 ALA A CA 1
ATOM 820 C C . ALA A 1 109 ? -23.405 -13.791 25.973 1.00 91.88 109 ALA A C 1
ATOM 822 O O . ALA A 1 109 ? -23.676 -12.681 26.422 1.00 91.88 109 ALA A O 1
ATOM 823 N N . GLY A 1 110 ? -24.224 -14.446 25.145 1.00 89.06 110 GLY A N 1
ATOM 824 C CA . GLY A 1 110 ? -25.529 -13.922 24.719 1.00 89.06 110 GLY A CA 1
ATOM 825 C C . GLY A 1 110 ? -25.490 -12.880 23.594 1.00 89.06 110 GLY A C 1
ATOM 826 O O . GLY A 1 110 ? -26.547 -12.435 23.154 1.00 89.06 110 GLY A O 1
ATOM 827 N N . ALA A 1 111 ? -24.309 -12.506 23.090 1.00 91.81 111 ALA A N 1
ATOM 828 C CA . ALA A 1 111 ? -24.198 -11.614 21.939 1.00 91.81 111 ALA A CA 1
ATOM 829 C C . ALA A 1 111 ? -24.727 -12.281 20.655 1.00 91.81 111 ALA A C 1
ATOM 831 O O . ALA A 1 111 ? -24.439 -13.447 20.387 1.00 91.81 111 ALA A O 1
ATOM 832 N N . ALA A 1 112 ? -25.459 -11.518 19.834 1.00 90.44 112 ALA A N 1
ATOM 833 C CA . ALA A 1 112 ? -26.050 -12.007 18.581 1.00 90.44 112 ALA A CA 1
ATOM 834 C C . ALA A 1 112 ? -25.002 -12.487 17.557 1.00 90.44 112 ALA A C 1
ATOM 836 O O . ALA A 1 112 ? -25.273 -13.363 16.742 1.00 90.44 112 ALA A O 1
ATOM 837 N N . VAL A 1 113 ? -23.787 -11.937 17.628 1.00 92.62 113 VAL A N 1
ATOM 838 C CA . VAL A 1 113 ? -22.627 -12.326 16.816 1.00 92.62 113 VAL A CA 1
ATOM 839 C C . VAL A 1 113 ? -21.427 -12.531 17.739 1.00 92.62 113 VAL A C 1
ATOM 841 O O . VAL A 1 113 ? -21.424 -11.970 18.838 1.00 92.62 113 VAL A O 1
ATOM 844 N N . PRO A 1 114 ? -20.382 -13.277 17.326 1.00 95.06 114 PRO A N 1
ATOM 845 C CA . PRO A 1 114 ? -19.182 -13.441 18.137 1.00 95.06 114 PRO A CA 1
ATOM 846 C C . PRO A 1 114 ? -18.634 -12.087 18.599 1.00 95.06 114 PRO A C 1
ATOM 848 O O . PRO A 1 114 ? -18.235 -11.251 17.784 1.00 95.06 114 PRO A O 1
ATOM 851 N N . ALA A 1 115 ? -18.616 -11.879 19.912 1.00 95.88 115 ALA A N 1
ATOM 852 C CA . ALA A 1 115 ? -18.180 -10.639 20.528 1.00 95.88 115 ALA A CA 1
ATOM 853 C C . ALA A 1 115 ? -17.228 -10.920 21.693 1.00 95.88 115 ALA A C 1
ATOM 855 O O . ALA A 1 115 ? -17.346 -11.945 22.367 1.00 95.88 115 ALA A O 1
ATOM 856 N N . ALA A 1 116 ? -16.267 -10.029 21.917 1.00 97.19 116 ALA A N 1
ATOM 857 C CA . ALA A 1 116 ? -15.317 -10.135 23.018 1.00 97.19 116 ALA A CA 1
ATOM 858 C C . ALA A 1 116 ? -14.980 -8.761 23.599 1.00 97.19 116 ALA A C 1
ATOM 860 O O . ALA A 1 116 ? -14.891 -7.769 22.869 1.00 97.19 116 ALA A O 1
ATOM 861 N N . VAL A 1 117 ? -14.752 -8.733 24.910 1.00 96.94 117 VAL A N 1
ATOM 862 C CA . VAL A 1 117 ? -14.159 -7.600 25.616 1.00 96.94 117 VAL A CA 1
ATOM 863 C C . VAL A 1 117 ? -12.679 -7.891 25.815 1.00 96.94 117 VAL A C 1
ATOM 865 O O . VAL A 1 117 ? -12.293 -8.877 26.442 1.00 96.94 117 VAL A O 1
ATOM 868 N N . TRP A 1 118 ? -11.839 -7.028 25.267 1.00 97.31 118 TRP A N 1
ATOM 869 C CA . TRP A 1 118 ? -10.411 -6.986 25.544 1.00 97.31 118 TRP A CA 1
ATOM 870 C C . TRP A 1 118 ? -10.136 -5.857 26.521 1.00 97.31 118 TRP A C 1
ATOM 872 O O . TRP A 1 118 ? -10.836 -4.848 26.514 1.00 97.31 118 TRP A O 1
ATOM 882 N N . THR A 1 119 ? -9.119 -6.005 27.356 1.00 96.69 119 THR A N 1
ATOM 883 C CA . THR A 1 119 ? -8.817 -5.025 28.399 1.00 96.69 119 THR A CA 1
ATOM 884 C C . THR A 1 119 ? -7.384 -4.552 28.295 1.00 96.69 119 THR A C 1
ATOM 886 O O . THR A 1 119 ? -6.479 -5.299 27.908 1.00 96.69 119 THR A O 1
ATOM 889 N N . VAL A 1 120 ? -7.188 -3.279 28.613 1.00 96.44 120 VAL A N 1
ATOM 890 C CA . VAL A 1 120 ? -5.885 -2.629 28.642 1.00 96.44 120 VAL A CA 1
ATOM 891 C C . VAL A 1 120 ? -5.805 -1.810 29.917 1.00 96.44 120 VAL A C 1
ATOM 893 O O . VAL A 1 120 ? -6.518 -0.822 30.072 1.00 96.44 120 VAL A O 1
ATOM 896 N N . ASP A 1 121 ? -4.932 -2.233 30.824 1.00 95.81 121 ASP A N 1
ATOM 897 C CA . ASP A 1 121 ? -4.629 -1.488 32.039 1.00 95.81 121 ASP A CA 1
ATOM 898 C C . ASP A 1 121 ? -3.858 -0.226 31.662 1.00 95.81 121 ASP A C 1
ATOM 900 O O . ASP A 1 121 ? -2.712 -0.305 31.212 1.00 95.81 121 ASP A O 1
ATOM 904 N N . SER A 1 122 ? -4.485 0.936 31.825 1.00 93.50 122 SER A N 1
ATOM 905 C CA . SER A 1 122 ? -3.861 2.212 31.484 1.00 93.50 122 SER A CA 1
ATOM 906 C C . SER A 1 122 ? -2.725 2.608 32.425 1.00 93.50 122 SER A C 1
ATOM 908 O O . SER A 1 122 ? -1.890 3.421 32.038 1.00 93.50 122 SER A O 1
ATOM 910 N N . ALA A 1 123 ? -2.658 2.042 33.635 1.00 92.06 123 ALA A N 1
ATOM 911 C CA . ALA A 1 123 ? -1.605 2.324 34.608 1.00 92.06 123 ALA A CA 1
ATOM 912 C C . ALA A 1 123 ? -0.404 1.378 34.451 1.00 92.06 123 ALA A C 1
ATOM 914 O O . ALA A 1 123 ? 0.742 1.810 34.586 1.00 92.06 123 ALA A O 1
ATOM 915 N N . ALA A 1 124 ? -0.655 0.100 34.147 1.00 92.38 124 ALA A N 1
ATOM 916 C CA . ALA A 1 124 ? 0.390 -0.923 34.024 1.00 92.38 124 ALA A CA 1
ATOM 917 C C . ALA A 1 124 ? 0.759 -1.288 32.572 1.00 92.38 124 ALA A C 1
ATOM 919 O O . ALA A 1 124 ? 1.738 -2.002 32.351 1.00 92.38 124 ALA A O 1
ATOM 920 N N . GLY A 1 125 ? -0.026 -0.863 31.579 1.00 90.56 125 GLY A N 1
ATOM 921 C CA . GLY A 1 125 ? 0.135 -1.239 30.169 1.00 90.56 125 GLY A CA 1
ATOM 922 C C . GLY A 1 125 ? -0.139 -2.717 29.869 1.00 90.56 125 GLY A C 1
ATOM 923 O O . GLY A 1 125 ? 0.246 -3.213 28.807 1.00 90.56 125 GLY A O 1
ATOM 924 N N . ARG A 1 126 ? -0.764 -3.450 30.799 1.00 93.62 126 ARG A N 1
ATOM 925 C CA . ARG A 1 126 ? -1.086 -4.875 30.636 1.00 93.62 126 ARG A CA 1
ATOM 926 C C . ARG A 1 126 ? -2.285 -5.031 29.711 1.00 93.62 126 ARG A C 1
ATOM 928 O O . ARG A 1 126 ? -3.294 -4.364 29.894 1.00 93.62 126 ARG A O 1
ATOM 935 N N . VAL A 1 127 ? -2.182 -5.934 28.737 1.00 95.19 127 VAL A N 1
ATOM 936 C CA . VAL A 1 127 ? -3.228 -6.169 27.731 1.00 95.19 127 VAL A CA 1
ATOM 937 C C . VAL A 1 127 ? -3.731 -7.606 27.833 1.00 95.19 127 VAL A C 1
ATOM 939 O O . VAL A 1 127 ? -2.952 -8.534 27.605 1.00 95.19 127 VAL A O 1
ATOM 942 N N . ALA A 1 128 ? -5.022 -7.793 28.106 1.00 95.56 128 ALA A N 1
ATOM 943 C CA . ALA A 1 128 ? -5.683 -9.096 28.078 1.00 95.56 128 ALA A CA 1
ATOM 944 C C . ALA A 1 128 ? -6.653 -9.169 26.890 1.00 95.56 128 ALA A C 1
ATOM 946 O O . ALA A 1 128 ? -7.498 -8.302 26.685 1.00 95.56 128 ALA A O 1
ATOM 947 N N . THR A 1 129 ? -6.486 -10.195 26.055 1.00 92.69 129 THR A N 1
ATOM 948 C CA . THR A 1 129 ? -7.157 -10.317 24.744 1.00 92.69 129 THR A CA 1
ATOM 949 C C . THR A 1 129 ? -7.767 -11.703 24.589 1.00 92.69 129 THR A C 1
ATOM 951 O O . THR A 1 129 ? -7.408 -12.477 23.698 1.00 92.69 129 THR A O 1
ATOM 954 N N . GLU A 1 130 ? -8.652 -12.037 25.521 1.00 90.69 130 GLU A N 1
ATOM 955 C CA . GLU A 1 130 ? -9.390 -13.294 25.510 1.00 90.69 130 GLU A CA 1
ATOM 956 C C . GLU A 1 130 ? -10.573 -13.225 24.537 1.00 90.69 130 GLU A C 1
ATOM 958 O O . GLU A 1 130 ? -11.277 -12.221 24.452 1.00 90.69 130 GLU A O 1
ATOM 963 N N . GLY A 1 131 ? -10.771 -14.297 23.766 1.00 86.19 131 GLY A N 1
ATOM 964 C CA . GLY A 1 131 ? -11.726 -14.333 22.655 1.00 86.19 131 GLY A CA 1
ATOM 965 C C . GLY A 1 131 ? -11.201 -13.637 21.390 1.00 86.19 131 GLY A C 1
ATOM 966 O O . GLY A 1 131 ? -10.608 -12.562 21.437 1.00 86.19 131 GLY A O 1
ATOM 967 N N . ARG A 1 132 ? -11.408 -14.257 20.221 1.00 91.38 132 ARG A N 1
ATOM 968 C CA . ARG A 1 132 ? -11.028 -13.688 18.913 1.00 91.38 132 ARG A CA 1
ATOM 969 C C . ARG A 1 132 ? -12.189 -13.755 17.923 1.00 91.38 132 ARG A C 1
ATOM 971 O O . ARG A 1 132 ? -12.247 -14.678 17.109 1.00 91.38 132 ARG A O 1
ATOM 978 N N . PRO A 1 133 ? -13.124 -12.796 18.003 1.00 92.88 133 PRO A N 1
ATOM 979 C CA . PRO A 1 133 ? -14.183 -12.643 17.021 1.00 92.88 133 PRO A CA 1
ATOM 980 C C . PRO A 1 133 ? -13.645 -12.576 15.583 1.00 92.88 133 PRO A C 1
ATOM 982 O O . PRO A 1 133 ? -12.563 -12.026 15.355 1.00 92.88 133 PRO A O 1
ATOM 985 N N . PRO A 1 134 ? -14.380 -13.094 14.585 1.00 90.44 134 PRO A N 1
ATOM 986 C CA . PRO A 1 134 ? -13.965 -13.016 13.191 1.00 90.44 134 PRO A CA 1
ATOM 987 C C . PRO A 1 134 ? -13.661 -11.578 12.760 1.00 90.44 134 PRO A C 1
ATOM 989 O O . PRO A 1 134 ? -14.409 -10.650 13.046 1.00 90.44 134 PRO A O 1
ATOM 992 N N . GLY A 1 135 ? -12.550 -11.392 12.049 1.00 88.31 135 GLY A N 1
ATOM 993 C CA . GLY A 1 135 ? -12.149 -10.082 11.536 1.00 88.31 135 GLY A CA 1
ATOM 994 C C . GLY A 1 135 ? -11.471 -9.154 12.549 1.00 88.31 135 GLY A C 1
ATOM 995 O O . GLY A 1 135 ? -11.000 -8.105 12.116 1.00 88.31 135 GLY A O 1
ATOM 996 N N . SER A 1 136 ? -11.351 -9.541 13.829 1.00 90.75 136 SER A N 1
ATOM 997 C CA . SER A 1 136 ? -10.630 -8.775 14.856 1.00 90.75 136 SER A CA 1
ATOM 998 C C . SER A 1 136 ? -9.177 -8.477 14.454 1.00 90.75 136 SER A C 1
ATOM 1000 O O . SER A 1 136 ? -8.530 -9.349 13.858 1.00 90.75 136 SER A O 1
ATOM 1002 N N . PRO A 1 137 ? -8.611 -7.312 14.824 1.00 91.69 137 PRO A N 1
ATOM 1003 C CA . PRO A 1 137 ? -7.198 -7.036 14.588 1.00 91.69 137 PRO A CA 1
ATOM 1004 C C . PRO A 1 137 ? -6.305 -7.997 15.392 1.00 91.69 137 PRO A C 1
ATOM 1006 O O . PRO A 1 137 ? -6.741 -8.572 16.390 1.00 91.69 137 PRO A O 1
ATOM 1009 N N . PRO A 1 138 ? -5.035 -8.183 15.005 1.00 91.31 138 PRO A N 1
ATOM 1010 C CA . PRO A 1 138 ? -4.120 -9.003 15.785 1.00 91.31 138 PRO A CA 1
ATOM 1011 C C . PRO A 1 138 ? -3.874 -8.374 17.175 1.00 91.31 138 PRO A C 1
ATOM 1013 O O . PRO A 1 138 ? -3.495 -7.202 17.252 1.00 91.31 138 PRO A O 1
ATOM 1016 N N . PRO A 1 139 ? -4.002 -9.139 18.281 1.00 91.44 139 PRO A N 1
ATOM 1017 C CA . PRO A 1 139 ? -3.786 -8.640 19.646 1.00 91.44 139 PRO A CA 1
ATOM 1018 C C . PRO A 1 139 ? -2.413 -8.009 19.907 1.00 91.44 139 PRO A C 1
ATOM 1020 O O . PRO A 1 139 ? -2.227 -7.265 20.870 1.00 91.44 139 PRO A O 1
ATOM 1023 N N . SER A 1 140 ? -1.425 -8.334 19.071 1.00 92.88 140 SER A N 1
ATOM 1024 C CA . SER A 1 140 ? -0.093 -7.743 19.132 1.00 92.88 140 SER A CA 1
ATOM 1025 C C . SER A 1 140 ? -0.114 -6.235 18.898 1.00 92.88 140 SER A C 1
ATOM 1027 O O . SER A 1 140 ? 0.702 -5.552 19.501 1.00 92.88 140 SER A O 1
ATOM 1029 N N . GLU A 1 141 ? -1.029 -5.699 18.083 1.00 92.44 141 GLU A N 1
ATOM 1030 C CA . GLU A 1 141 ? -1.081 -4.257 17.791 1.00 92.44 141 GLU A CA 1
ATOM 1031 C C . GLU A 1 141 ? -1.469 -3.449 19.035 1.00 92.44 141 GLU A C 1
ATOM 1033 O O . GLU A 1 141 ? -0.837 -2.437 19.325 1.00 92.44 141 GLU A O 1
ATOM 1038 N N . LEU A 1 142 ? -2.416 -3.948 19.838 1.00 93.56 142 LEU A N 1
ATOM 1039 C CA . LEU A 1 142 ? -2.778 -3.330 21.120 1.00 93.56 142 LEU A CA 1
ATOM 1040 C C . LEU A 1 142 ? -1.643 -3.423 22.139 1.00 93.56 142 LEU A C 1
ATOM 1042 O O . LEU A 1 142 ? -1.335 -2.440 22.805 1.00 93.56 142 LEU A O 1
ATOM 1046 N N . ARG A 1 143 ? -0.967 -4.578 22.217 1.00 95.12 143 ARG A N 1
ATOM 1047 C CA . ARG A 1 143 ? 0.225 -4.747 23.067 1.00 95.12 143 ARG A CA 1
ATOM 1048 C C . ARG A 1 143 ? 1.343 -3.782 22.686 1.00 95.12 143 ARG A C 1
ATOM 1050 O O . ARG A 1 143 ? 1.954 -3.175 23.559 1.00 95.12 143 ARG A O 1
ATOM 1057 N N . HIS A 1 144 ? 1.592 -3.612 21.389 1.00 93.31 144 HIS A N 1
ATOM 1058 C CA . HIS A 1 144 ? 2.592 -2.664 20.910 1.00 93.31 144 HIS A CA 1
ATOM 1059 C C . HIS A 1 144 ? 2.186 -1.224 21.231 1.00 93.31 144 HIS A C 1
ATOM 1061 O O . HIS A 1 144 ? 3.027 -0.479 21.723 1.00 93.31 144 HIS A O 1
ATOM 1067 N N . ALA A 1 145 ? 0.925 -0.847 21.010 1.00 92.94 145 ALA A N 1
ATOM 1068 C CA . ALA A 1 145 ? 0.423 0.486 21.331 1.00 92.94 145 ALA A CA 1
ATOM 1069 C C . ALA A 1 145 ? 0.559 0.805 22.830 1.00 92.94 145 ALA A C 1
ATOM 1071 O O . ALA A 1 145 ? 1.189 1.799 23.182 1.00 92.94 145 ALA A O 1
ATOM 1072 N N . ALA A 1 146 ? 0.086 -0.088 23.705 1.00 93.75 146 ALA A N 1
ATOM 1073 C CA . ALA A 1 146 ? 0.221 0.061 25.154 1.00 93.75 146 ALA A CA 1
ATOM 1074 C C . ALA A 1 146 ? 1.698 0.162 25.579 1.00 93.75 146 ALA A C 1
ATOM 1076 O O . ALA A 1 146 ? 2.071 1.063 26.322 1.00 93.75 146 ALA A O 1
ATOM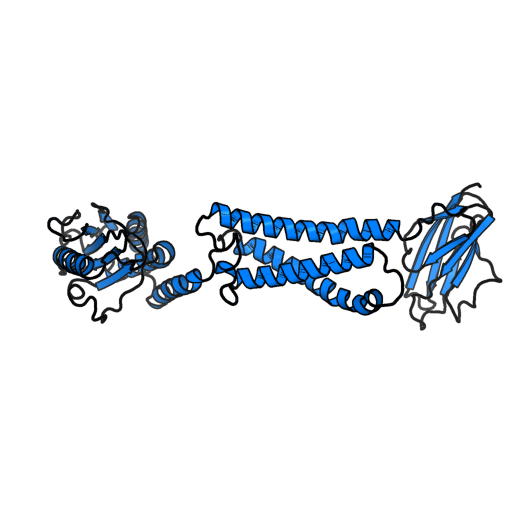 1077 N N . SER A 1 147 ? 2.575 -0.698 25.044 1.00 94.00 147 SER A N 1
ATOM 1078 C CA . SER A 1 147 ? 4.017 -0.643 25.338 1.00 94.00 147 SER A CA 1
ATOM 1079 C C . SER A 1 147 ? 4.700 0.645 24.857 1.00 94.00 147 SER A C 1
ATOM 1081 O O . SER A 1 147 ? 5.662 1.099 25.471 1.00 94.00 147 SER A O 1
ATOM 1083 N N . ALA A 1 148 ? 4.242 1.238 23.750 1.00 90.62 148 ALA A N 1
ATOM 1084 C CA . ALA A 1 148 ? 4.792 2.484 23.227 1.00 90.62 148 ALA A CA 1
ATOM 1085 C C . ALA A 1 148 ? 4.419 3.658 24.138 1.00 90.62 148 ALA A C 1
ATOM 1087 O O . ALA A 1 148 ? 5.305 4.398 24.559 1.00 90.62 148 ALA A O 1
ATOM 1088 N N . LEU A 1 149 ? 3.145 3.746 24.525 1.00 92.31 149 LEU A N 1
ATOM 1089 C CA . LEU A 1 149 ? 2.653 4.759 25.460 1.00 92.31 149 LEU A CA 1
ATOM 1090 C C . LEU A 1 149 ? 3.307 4.626 26.840 1.00 92.31 149 LEU A C 1
ATOM 1092 O O . LEU A 1 149 ? 3.748 5.617 27.416 1.00 92.31 149 LEU A O 1
ATOM 1096 N N . MET A 1 150 ? 3.485 3.399 27.343 1.00 92.50 150 MET A N 1
ATOM 1097 C CA . MET A 1 150 ? 4.180 3.174 28.617 1.00 92.50 150 MET A CA 1
ATOM 1098 C C . MET A 1 150 ? 5.644 3.622 28.598 1.00 92.50 150 MET A C 1
ATOM 1100 O O . MET A 1 150 ? 6.155 4.043 29.635 1.00 92.50 150 MET A O 1
ATOM 1104 N N . ARG A 1 151 ? 6.302 3.573 27.431 1.00 91.38 151 ARG A N 1
ATOM 1105 C CA . ARG A 1 151 ? 7.662 4.098 27.220 1.00 91.38 151 ARG A CA 1
ATOM 1106 C C . ARG A 1 151 ? 7.711 5.621 27.044 1.00 91.38 151 ARG A C 1
ATOM 1108 O O . ARG A 1 151 ? 8.794 6.153 26.835 1.00 91.38 151 ARG A O 1
ATOM 1115 N N . GLY A 1 152 ? 6.574 6.313 27.122 1.00 88.31 152 GLY A N 1
ATOM 1116 C CA . GLY A 1 152 ? 6.492 7.766 26.970 1.00 88.31 152 GLY A CA 1
ATOM 1117 C C . GLY A 1 152 ? 6.517 8.244 25.519 1.00 88.31 152 GLY A C 1
ATOM 1118 O O . GLY A 1 152 ? 6.754 9.423 25.277 1.00 88.31 152 GLY A O 1
ATOM 1119 N N . VAL A 1 153 ? 6.285 7.355 24.544 1.00 88.75 153 VAL A N 1
ATOM 1120 C CA . VAL A 1 153 ? 6.086 7.785 23.153 1.00 88.75 153 VAL A CA 1
ATOM 1121 C C . VAL A 1 153 ? 4.786 8.596 23.096 1.00 88.75 153 VAL A C 1
ATOM 1123 O O . VAL A 1 153 ? 3.766 8.089 23.569 1.00 88.75 153 VAL A O 1
ATOM 1126 N N . PRO A 1 154 ? 4.790 9.821 22.540 1.00 87.31 154 PRO A N 1
ATOM 1127 C CA . PRO A 1 154 ? 3.580 10.627 22.446 1.00 87.31 154 PRO A CA 1
ATOM 1128 C C . PRO A 1 154 ? 2.538 9.933 21.564 1.00 87.31 154 PRO A C 1
ATOM 1130 O O . PRO A 1 154 ? 2.880 9.296 20.562 1.00 87.31 154 PRO A O 1
ATOM 1133 N N . ALA A 1 155 ? 1.265 10.052 21.943 1.00 89.06 155 ALA A N 1
ATOM 1134 C CA . ALA A 1 155 ? 0.173 9.546 21.127 1.00 89.06 155 ALA A CA 1
ATOM 1135 C C . ALA A 1 155 ? 0.135 10.291 19.775 1.00 89.06 155 ALA A C 1
ATOM 1137 O O . ALA A 1 155 ? 0.331 11.511 19.751 1.00 89.06 155 ALA A O 1
ATOM 1138 N N . PRO A 1 156 ? -0.120 9.589 18.655 1.00 89.38 156 PRO A N 1
ATOM 1139 C CA . PRO A 1 156 ? -0.307 10.214 17.350 1.00 89.38 156 PRO A CA 1
ATOM 1140 C C . PRO A 1 156 ? -1.405 11.273 17.369 1.00 89.38 156 PRO A C 1
ATOM 1142 O O . PRO A 1 156 ? -2.394 11.140 18.088 1.00 89.38 156 PRO A O 1
ATOM 1145 N N . SER A 1 157 ? -1.277 12.292 16.522 1.00 87.31 157 SER A N 1
ATOM 1146 C CA . SER A 1 157 ? -2.330 13.301 16.377 1.00 87.31 157 SER A CA 1
ATOM 1147 C C . SER A 1 157 ? -3.530 12.773 15.576 1.00 87.31 157 SER A C 1
ATOM 1149 O O . SER A 1 157 ? -3.426 11.828 14.790 1.00 87.31 157 SER A O 1
ATOM 1151 N N . LEU A 1 158 ? -4.685 13.438 15.699 1.00 84.06 158 LEU A N 1
ATOM 1152 C CA . LEU A 1 158 ? -5.847 13.152 14.845 1.00 84.06 158 LEU A CA 1
ATOM 1153 C C . LEU A 1 158 ? -5.550 13.359 13.355 1.00 84.06 158 LEU A C 1
ATOM 1155 O O . LEU A 1 158 ? -6.087 12.631 12.523 1.00 84.06 158 LEU A O 1
ATOM 1159 N N . GLY A 1 159 ? -4.672 14.311 13.021 1.00 79.25 159 GLY A N 1
ATOM 1160 C CA . GLY A 1 159 ? -4.221 14.532 11.649 1.00 79.25 159 GLY A CA 1
ATOM 1161 C C . GLY A 1 159 ? -3.430 13.343 11.100 1.00 79.25 159 GLY A C 1
ATOM 1162 O O . GLY A 1 159 ? -3.641 12.943 9.960 1.00 79.25 159 GLY A O 1
ATOM 1163 N N . GLU A 1 160 ? -2.579 12.717 11.916 1.00 78.06 160 GLU A N 1
ATOM 1164 C CA . GLU A 1 160 ? -1.858 11.494 11.535 1.00 78.06 160 GLU A CA 1
ATOM 1165 C C . GLU A 1 160 ? -2.798 10.298 11.357 1.00 78.06 160 GLU A C 1
ATOM 1167 O O . GLU A 1 160 ? -2.597 9.480 10.458 1.00 78.06 160 GLU A O 1
ATOM 1172 N N . LEU A 1 161 ? -3.853 10.211 12.170 1.00 82.12 161 LEU A N 1
ATOM 1173 C CA . LEU A 1 161 ? -4.884 9.191 12.012 1.00 82.12 161 LEU A CA 1
ATOM 1174 C C . LEU A 1 161 ? -5.692 9.381 10.717 1.00 82.12 161 LEU A C 1
ATOM 1176 O O . LEU A 1 161 ? -5.911 8.407 9.996 1.00 82.12 161 LEU A O 1
ATOM 1180 N N . ASP A 1 162 ? -6.079 10.617 10.389 1.00 81.06 162 ASP A N 1
ATOM 1181 C CA . ASP A 1 162 ? -6.747 10.950 9.122 1.00 81.06 162 ASP A CA 1
ATOM 1182 C C . ASP A 1 162 ? -5.821 10.692 7.922 1.00 81.06 162 ASP A C 1
ATOM 1184 O O . ASP A 1 162 ? -6.242 10.121 6.919 1.00 81.06 162 ASP A O 1
ATOM 1188 N N . LEU A 1 163 ? -4.523 11.000 8.032 1.00 76.31 163 LEU A N 1
ATOM 1189 C CA . LEU A 1 163 ? -3.529 10.627 7.020 1.00 76.31 163 LEU A CA 1
ATOM 1190 C C . LEU A 1 163 ? -3.387 9.107 6.879 1.00 76.31 163 LEU A C 1
ATOM 1192 O O . LEU A 1 163 ? -3.247 8.620 5.759 1.00 76.31 163 LEU A O 1
ATOM 1196 N N . ALA A 1 164 ? -3.457 8.338 7.968 1.00 76.12 164 ALA A N 1
ATOM 1197 C CA . ALA A 1 164 ? -3.445 6.878 7.910 1.00 76.12 164 ALA A CA 1
ATOM 1198 C C . ALA A 1 164 ? -4.716 6.323 7.239 1.00 76.12 164 ALA A C 1
ATOM 1200 O O . ALA A 1 164 ? -4.631 5.382 6.446 1.00 76.12 164 ALA A O 1
ATOM 1201 N N . GLU A 1 165 ? -5.884 6.922 7.492 1.00 74.19 165 GLU A N 1
ATOM 1202 C CA . GLU A 1 165 ? -7.149 6.573 6.836 1.00 74.19 165 GLU A CA 1
ATOM 1203 C C . GLU A 1 165 ? -7.167 6.971 5.349 1.00 74.19 165 GLU A C 1
ATOM 1205 O O . GLU A 1 165 ? -7.515 6.162 4.483 1.00 74.19 165 GLU A O 1
ATOM 1210 N N . LYS A 1 166 ? -6.708 8.175 5.003 1.00 68.69 166 LYS A N 1
ATOM 1211 C CA . LYS A 1 166 ? -6.499 8.603 3.610 1.00 68.69 166 LYS A CA 1
ATOM 1212 C C . LYS A 1 166 ? -5.444 7.749 2.919 1.00 68.69 166 LYS A C 1
ATOM 1214 O O . LYS A 1 166 ? -5.617 7.386 1.759 1.00 68.69 166 LYS A O 1
ATOM 1219 N N . GLY A 1 167 ? -4.415 7.328 3.648 1.00 58.41 167 GLY A N 1
ATOM 1220 C CA . GLY A 1 167 ? -3.430 6.344 3.221 1.00 58.41 167 GLY A CA 1
ATOM 1221 C C . GLY A 1 167 ? -4.070 5.000 2.872 1.00 58.41 167 GLY A C 1
ATOM 1222 O O . GLY A 1 167 ? -3.673 4.393 1.887 1.00 58.41 167 GLY A O 1
ATOM 1223 N N . VAL A 1 168 ? -5.125 4.560 3.571 1.00 52.28 168 VAL A N 1
ATOM 1224 C CA . VAL A 1 168 ? -5.951 3.396 3.173 1.00 52.28 168 VAL A CA 1
ATOM 1225 C C . VAL A 1 168 ? -6.723 3.671 1.877 1.00 52.28 168 VAL A C 1
ATOM 1227 O O . VAL A 1 168 ? -6.865 2.773 1.042 1.00 52.28 168 VAL A O 1
ATOM 1230 N N . MET A 1 169 ? -7.215 4.899 1.674 1.00 46.06 169 MET A N 1
ATOM 1231 C CA . MET A 1 169 ? -7.898 5.295 0.434 1.00 46.06 169 MET A CA 1
ATOM 1232 C C . MET A 1 169 ? -6.946 5.435 -0.766 1.00 46.06 169 MET A C 1
ATOM 1234 O O . MET A 1 169 ? -7.357 5.137 -1.884 1.00 46.06 169 MET A O 1
ATOM 1238 N N . GLN A 1 170 ? -5.678 5.789 -0.549 1.00 42.94 170 GLN A N 1
ATOM 1239 C CA . GLN A 1 170 ? -4.630 5.813 -1.581 1.00 42.94 170 GLN A CA 1
ATOM 1240 C C . GLN A 1 170 ? -3.954 4.440 -1.772 1.00 42.94 170 GLN A C 1
ATOM 1242 O O . GLN A 1 170 ? -3.601 4.057 -2.884 1.00 42.94 170 GLN A O 1
ATOM 1247 N N . MET A 1 171 ? -3.851 3.608 -0.730 1.00 39.19 171 MET A N 1
ATOM 1248 C CA . MET A 1 171 ? -3.429 2.201 -0.852 1.00 39.19 171 MET A CA 1
ATOM 1249 C C . MET A 1 171 ? -4.487 1.334 -1.542 1.00 39.19 171 MET A C 1
ATOM 1251 O O . MET A 1 171 ? -4.180 0.235 -2.006 1.00 39.19 171 MET A O 1
ATOM 1255 N N . ARG A 1 172 ? -5.723 1.833 -1.677 1.00 42.88 172 ARG A N 1
ATOM 1256 C CA . ARG A 1 172 ? -6.726 1.270 -2.589 1.00 42.88 172 ARG A CA 1
ATOM 1257 C C . ARG A 1 172 ? -6.308 1.351 -4.059 1.00 42.88 172 ARG A C 1
ATOM 1259 O O . ARG A 1 172 ? -6.899 0.627 -4.849 1.00 42.88 172 ARG A O 1
ATOM 1266 N N . THR A 1 173 ? -5.307 2.162 -4.413 1.00 41.84 173 THR A N 1
ATOM 1267 C CA . THR A 1 173 ? -4.882 2.347 -5.807 1.00 41.84 173 THR A CA 1
ATOM 1268 C C . THR A 1 173 ? -3.575 1.664 -6.210 1.00 41.84 173 THR A C 1
ATOM 1270 O O . THR A 1 173 ? -3.369 1.494 -7.401 1.00 41.84 173 THR A O 1
ATOM 1273 N N . ALA A 1 174 ? -2.718 1.164 -5.315 1.00 42.12 174 ALA A N 1
ATOM 1274 C CA . ALA A 1 174 ? -1.536 0.422 -5.776 1.00 42.12 174 ALA A CA 1
ATOM 1275 C C . ALA A 1 174 ? -1.039 -0.592 -4.745 1.00 42.12 174 ALA A C 1
ATOM 1277 O O . ALA A 1 174 ? -0.400 -0.256 -3.751 1.00 42.12 174 ALA A O 1
ATOM 1278 N N . GLY A 1 175 ? -1.292 -1.873 -5.012 1.00 42.25 175 GLY A N 1
ATOM 1279 C CA . GLY A 1 175 ? -0.604 -2.977 -4.350 1.00 42.25 175 GLY A CA 1
ATOM 1280 C C . GLY A 1 175 ? 0.800 -3.171 -4.920 1.00 42.25 175 GLY A C 1
ATOM 1281 O O . GLY A 1 175 ? 1.083 -4.236 -5.469 1.00 42.25 175 GLY A O 1
ATOM 1282 N N . THR A 1 176 ? 1.671 -2.168 -4.821 1.00 47.50 176 THR A N 1
ATOM 1283 C CA . THR A 1 176 ? 3.100 -2.335 -5.108 1.00 47.50 176 THR A CA 1
ATOM 1284 C C . THR A 1 176 ? 3.805 -2.914 -3.873 1.00 47.50 176 THR A C 1
ATOM 1286 O O . THR A 1 176 ? 3.602 -2.437 -2.753 1.00 47.50 176 THR A O 1
ATOM 1289 N N . PRO A 1 177 ? 4.603 -3.990 -4.010 1.00 51.00 177 PRO A N 1
ATOM 1290 C CA . PRO A 1 177 ? 5.402 -4.508 -2.903 1.00 51.00 177 PRO A CA 1
ATOM 1291 C C . PRO A 1 177 ? 6.376 -3.430 -2.398 1.00 51.00 177 PRO A C 1
ATOM 1293 O O . PRO A 1 177 ? 7.086 -2.825 -3.196 1.00 51.00 177 PRO A O 1
ATOM 1296 N N . ARG A 1 178 ? 6.452 -3.217 -1.075 1.00 52.31 178 ARG A N 1
ATOM 1297 C CA . ARG A 1 178 ? 7.299 -2.181 -0.436 1.00 52.31 178 ARG A CA 1
ATOM 1298 C C . ARG A 1 178 ? 8.792 -2.254 -0.788 1.00 52.31 178 ARG A C 1
ATOM 1300 O O . ARG A 1 178 ? 9.469 -1.240 -0.723 1.00 52.31 178 ARG A O 1
ATOM 1307 N N . TRP A 1 179 ? 9.304 -3.431 -1.148 1.00 46.94 179 TRP A N 1
ATOM 1308 C CA . TRP A 1 179 ? 10.703 -3.611 -1.554 1.00 46.94 179 TRP A CA 1
ATOM 1309 C C . TRP A 1 179 ? 10.946 -3.277 -3.039 1.00 46.94 179 TRP A C 1
ATOM 1311 O O . TRP A 1 179 ? 12.082 -3.038 -3.436 1.00 46.94 179 TRP A O 1
ATOM 1321 N N . LEU A 1 180 ? 9.882 -3.211 -3.851 1.00 52.19 180 LEU A N 1
ATOM 1322 C CA . LEU A 1 180 ? 9.948 -2.914 -5.284 1.00 52.19 180 LEU A CA 1
ATOM 1323 C C . LEU A 1 180 ? 9.860 -1.406 -5.576 1.00 52.19 180 LEU A C 1
ATOM 1325 O O . LEU A 1 180 ? 10.436 -0.950 -6.556 1.00 52.19 180 LEU A O 1
ATOM 1329 N N . SER A 1 181 ? 9.166 -0.616 -4.745 1.00 56.28 181 SER A N 1
ATOM 1330 C CA . SER A 1 181 ? 8.896 0.804 -5.042 1.00 56.28 181 SER A CA 1
ATOM 1331 C C . SER A 1 181 ? 10.149 1.681 -5.080 1.00 56.28 181 SER A C 1
ATOM 1333 O O . SER A 1 181 ? 10.183 2.645 -5.834 1.00 56.28 181 SER A O 1
ATOM 1335 N N . GLY A 1 182 ? 11.178 1.342 -4.298 1.00 53.38 182 GLY A N 1
ATOM 1336 C CA . GLY A 1 182 ? 12.448 2.070 -4.303 1.00 53.38 182 GLY A CA 1
ATOM 1337 C C . GLY A 1 182 ? 13.326 1.671 -5.484 1.00 53.38 182 GLY A C 1
ATOM 1338 O O . GLY A 1 182 ? 13.619 2.489 -6.346 1.00 53.38 182 GLY A O 1
ATOM 1339 N N . ILE A 1 183 ? 13.710 0.395 -5.551 1.00 56.78 183 ILE A N 1
ATOM 1340 C CA . ILE A 1 183 ? 14.709 -0.090 -6.514 1.00 56.78 183 ILE A CA 1
ATOM 1341 C C . ILE A 1 183 ? 14.134 -0.177 -7.931 1.00 56.78 183 ILE A C 1
ATOM 1343 O O . ILE A 1 183 ? 14.747 0.337 -8.859 1.00 56.78 183 ILE A O 1
ATOM 1347 N N . ALA A 1 184 ? 12.943 -0.758 -8.124 1.00 58.78 184 ALA A N 1
ATOM 1348 C CA . ALA A 1 184 ? 12.343 -0.834 -9.459 1.00 58.78 184 ALA A CA 1
ATOM 1349 C C . ALA A 1 184 ? 11.881 0.541 -9.959 1.00 58.78 184 ALA A C 1
ATOM 1351 O O . ALA A 1 184 ? 11.951 0.795 -11.156 1.00 58.78 184 ALA A O 1
ATOM 1352 N N . GLY A 1 185 ? 11.479 1.443 -9.053 1.00 58.91 185 GLY A N 1
ATOM 1353 C CA . GLY A 1 185 ? 11.245 2.851 -9.376 1.00 58.91 185 GLY A CA 1
ATOM 1354 C C . GLY A 1 185 ? 12.519 3.547 -9.859 1.00 58.91 185 GLY A C 1
ATOM 1355 O O . GLY A 1 185 ? 12.487 4.217 -10.885 1.00 58.91 185 GLY A O 1
ATOM 1356 N N . LEU A 1 186 ? 13.652 3.321 -9.183 1.00 59.62 186 LEU A N 1
ATOM 1357 C CA . LEU A 1 186 ? 14.953 3.866 -9.579 1.00 59.62 186 LEU A CA 1
ATOM 1358 C C . LEU A 1 186 ? 15.442 3.289 -10.915 1.00 59.62 186 LEU A C 1
ATOM 1360 O O . LEU A 1 186 ? 15.928 4.035 -11.757 1.00 59.62 186 LEU A O 1
ATOM 1364 N N . PHE A 1 187 ? 15.271 1.981 -11.138 1.00 64.88 187 PHE A N 1
ATOM 1365 C CA . PHE A 1 187 ? 15.600 1.341 -12.413 1.00 64.88 187 PHE A CA 1
ATOM 1366 C C . PHE A 1 187 ? 14.700 1.840 -13.539 1.00 64.88 187 PHE A C 1
ATOM 1368 O O . PHE A 1 187 ? 15.218 2.194 -14.587 1.00 64.88 187 PHE A O 1
ATOM 1375 N N . LEU A 1 188 ? 13.383 1.933 -13.341 1.00 65.12 188 LEU A N 1
ATOM 1376 C CA . LEU A 1 188 ? 12.472 2.482 -14.349 1.00 65.12 188 LEU A CA 1
ATOM 1377 C C . LEU A 1 188 ? 12.760 3.951 -14.641 1.00 65.12 188 LEU A C 1
ATOM 1379 O O . LEU A 1 188 ? 12.713 4.350 -15.797 1.00 65.12 188 LEU A O 1
ATOM 1383 N N . PHE A 1 189 ? 13.101 4.736 -13.620 1.00 62.84 189 PHE A N 1
ATOM 1384 C CA . PHE A 1 189 ? 13.515 6.123 -13.785 1.00 62.84 189 PHE A CA 1
ATOM 1385 C C . PHE A 1 189 ? 14.828 6.226 -14.565 1.00 62.84 189 PHE A C 1
ATOM 1387 O O . PHE A 1 189 ? 14.904 6.977 -15.530 1.00 62.84 189 PHE A O 1
ATOM 1394 N N . TYR A 1 190 ? 15.832 5.418 -14.219 1.00 66.94 190 TYR A N 1
ATOM 1395 C CA . TYR A 1 190 ? 17.094 5.338 -14.954 1.00 66.94 190 TYR A CA 1
ATOM 1396 C C . TYR A 1 190 ? 16.887 4.885 -16.404 1.00 66.94 190 TYR A C 1
ATOM 1398 O O . TYR A 1 190 ? 17.458 5.469 -17.318 1.00 66.94 190 TYR A O 1
ATOM 1406 N N . PHE A 1 191 ? 16.031 3.888 -16.634 1.00 65.12 191 PHE A N 1
ATOM 1407 C CA . PHE A 1 191 ? 15.660 3.425 -17.969 1.00 65.12 191 PHE A CA 1
ATOM 1408 C C . PHE A 1 191 ? 14.915 4.504 -18.761 1.00 65.12 191 PHE A C 1
ATOM 1410 O O . PHE A 1 191 ? 15.208 4.709 -19.935 1.00 65.12 191 PHE A O 1
ATOM 1417 N N . ALA A 1 192 ? 13.994 5.230 -18.126 1.00 65.06 192 ALA A N 1
ATOM 1418 C CA . ALA A 1 192 ? 13.284 6.345 -18.739 1.00 65.06 192 ALA A CA 1
ATOM 1419 C C . ALA A 1 192 ? 14.230 7.489 -19.114 1.00 65.06 192 ALA A C 1
ATOM 1421 O O . ALA A 1 192 ? 14.137 8.018 -20.218 1.00 65.06 192 ALA A O 1
ATOM 1422 N N . LEU A 1 193 ? 15.177 7.824 -18.236 1.00 64.62 193 LEU A N 1
ATOM 1423 C CA . LEU A 1 193 ? 16.168 8.863 -18.495 1.00 64.62 193 LEU A CA 1
ATOM 1424 C C . LEU A 1 193 ? 17.136 8.439 -19.606 1.00 64.62 193 LEU A C 1
ATOM 1426 O O . LEU A 1 193 ? 17.409 9.209 -20.520 1.00 64.62 193 LEU A O 1
ATOM 1430 N N . ARG A 1 194 ? 17.641 7.201 -19.540 1.00 66.44 194 ARG A N 1
ATOM 1431 C CA . ARG A 1 194 ? 18.682 6.707 -20.445 1.00 66.44 194 ARG A CA 1
ATOM 1432 C C . ARG A 1 194 ? 18.152 6.348 -21.826 1.00 66.44 194 ARG A C 1
ATOM 1434 O O . ARG A 1 194 ? 18.838 6.659 -22.787 1.00 66.44 194 ARG A O 1
ATOM 1441 N N . TYR A 1 195 ? 16.977 5.721 -21.920 1.00 62.19 195 TYR A N 1
ATOM 1442 C CA . TYR A 1 195 ? 16.414 5.206 -23.178 1.00 62.19 195 TYR A CA 1
ATOM 1443 C C . TYR A 1 195 ? 15.191 5.975 -23.679 1.00 62.19 195 TYR A C 1
ATOM 1445 O O . TYR A 1 195 ? 14.906 5.938 -24.870 1.00 62.19 195 TYR A O 1
ATOM 1453 N N . GLY A 1 196 ? 14.462 6.691 -22.816 1.00 58.72 196 GLY A N 1
ATOM 1454 C CA . GLY A 1 196 ? 13.347 7.537 -23.254 1.00 58.72 196 GLY A CA 1
ATOM 1455 C C . GLY A 1 196 ? 13.822 8.698 -24.128 1.00 58.72 196 GLY A C 1
ATOM 1456 O O . GLY A 1 196 ? 13.193 8.999 -25.140 1.00 58.72 196 GLY A O 1
ATOM 1457 N N . LEU A 1 197 ? 14.978 9.285 -23.797 1.00 62.12 197 LEU A N 1
ATOM 1458 C CA . LEU A 1 197 ? 15.625 10.303 -24.628 1.00 62.12 197 LEU A CA 1
ATOM 1459 C C . LEU A 1 197 ? 16.126 9.713 -25.955 1.00 62.12 197 LEU A C 1
ATOM 1461 O O . LEU A 1 197 ? 15.809 10.253 -27.010 1.00 62.12 197 LEU A O 1
ATOM 1465 N N . THR A 1 198 ? 16.828 8.575 -25.943 1.00 59.91 198 THR A N 1
ATOM 1466 C CA . THR A 1 198 ? 17.327 7.919 -27.172 1.00 59.91 198 THR A CA 1
ATOM 1467 C C . THR A 1 198 ? 16.199 7.418 -28.073 1.00 59.91 198 THR A C 1
ATOM 1469 O O . THR A 1 198 ? 16.299 7.532 -29.290 1.00 59.91 198 THR A O 1
ATOM 1472 N N . GLY A 1 199 ? 15.101 6.916 -27.502 1.00 58.50 199 GLY A N 1
ATOM 1473 C CA . GLY A 1 199 ? 13.906 6.519 -28.246 1.00 58.50 199 GLY A CA 1
ATOM 1474 C C . GLY A 1 199 ? 13.221 7.705 -28.932 1.00 58.50 199 GLY A C 1
ATOM 1475 O O . GLY A 1 199 ? 12.836 7.598 -30.093 1.00 58.50 199 GLY A O 1
ATOM 1476 N N . LEU A 1 200 ? 13.150 8.864 -28.269 1.00 59.88 200 LEU A N 1
ATOM 1477 C CA . LEU A 1 200 ? 12.686 10.115 -28.880 1.00 59.88 200 LEU A CA 1
ATOM 1478 C C . LEU A 1 200 ? 13.597 10.570 -30.029 1.00 59.88 200 LEU A C 1
ATOM 1480 O O . LEU A 1 200 ? 13.093 10.938 -31.086 1.00 59.88 200 LEU A O 1
ATOM 1484 N N . PHE A 1 201 ? 14.920 10.473 -29.872 1.00 57.59 201 PHE A N 1
ATOM 1485 C CA . PHE A 1 201 ? 15.862 10.760 -30.961 1.00 57.59 201 PHE A CA 1
ATOM 1486 C C . PHE A 1 201 ? 15.783 9.733 -32.101 1.00 57.59 201 PHE A C 1
ATOM 1488 O O . PHE A 1 201 ? 15.994 10.092 -33.254 1.00 57.59 201 PHE A O 1
ATOM 1495 N N . SER A 1 202 ? 15.393 8.482 -31.834 1.00 57.16 202 SER A N 1
ATOM 1496 C CA . SER A 1 202 ? 15.199 7.471 -32.885 1.00 57.16 202 SER A CA 1
ATOM 1497 C C . SER A 1 202 ? 14.005 7.757 -33.809 1.00 57.16 202 SER A C 1
ATOM 1499 O O . SER A 1 202 ? 13.983 7.277 -34.940 1.00 57.16 202 SER A O 1
ATOM 1501 N N . LEU A 1 203 ? 13.055 8.610 -33.396 1.00 59.31 203 LEU A N 1
ATOM 1502 C CA . LEU A 1 203 ? 11.988 9.123 -34.273 1.00 59.31 203 LEU A CA 1
ATOM 1503 C C . LEU A 1 203 ? 12.527 10.045 -35.381 1.00 59.31 203 LEU A C 1
ATOM 1505 O O . LEU A 1 203 ? 11.826 10.311 -36.351 1.00 59.31 203 LEU A O 1
ATOM 1509 N N . ILE A 1 204 ? 13.774 10.508 -35.282 1.00 59.06 204 ILE A N 1
ATOM 1510 C CA . ILE A 1 204 ? 14.443 11.255 -36.356 1.00 59.06 204 ILE A CA 1
ATOM 1511 C C . ILE A 1 204 ? 14.842 10.314 -37.510 1.00 59.06 204 ILE A C 1
ATOM 1513 O O . ILE A 1 204 ? 14.973 10.767 -38.640 1.00 59.06 204 ILE A O 1
ATOM 1517 N N . ALA A 1 205 ? 14.952 8.999 -37.265 1.00 54.34 205 ALA A N 1
ATOM 1518 C CA . ALA A 1 205 ? 15.206 7.975 -38.288 1.00 54.34 205 ALA A CA 1
ATOM 1519 C C . ALA A 1 205 ? 13.921 7.435 -38.962 1.00 54.34 205 ALA A C 1
ATOM 1521 O O . ALA A 1 205 ? 13.972 6.565 -39.829 1.00 54.34 205 ALA A O 1
ATOM 1522 N N . LEU A 1 206 ? 12.744 7.941 -38.583 1.00 56.72 206 LEU A N 1
ATOM 1523 C CA . LEU A 1 206 ? 11.459 7.560 -39.184 1.00 56.72 206 LEU A CA 1
ATOM 1524 C C . LEU A 1 206 ? 11.349 7.899 -40.689 1.00 56.72 206 LEU A C 1
ATOM 1526 O O . LEU A 1 206 ? 10.799 7.085 -41.429 1.00 56.72 206 LEU A O 1
ATOM 1530 N N . PRO A 1 207 ? 11.889 9.033 -41.188 1.00 57.78 207 PRO A N 1
ATOM 1531 C CA . PRO A 1 207 ? 11.904 9.342 -42.619 1.00 57.78 207 PRO A CA 1
ATOM 1532 C C . PRO A 1 207 ? 12.720 8.339 -43.442 1.00 57.78 207 PRO A C 1
ATOM 1534 O O . PRO A 1 207 ? 12.316 7.986 -44.546 1.00 57.78 207 PRO A O 1
ATOM 1537 N N . SER A 1 208 ? 13.834 7.832 -42.903 1.00 53.94 208 SER A N 1
ATOM 1538 C CA . SER A 1 208 ? 14.663 6.812 -43.555 1.00 53.94 208 SER A CA 1
ATOM 1539 C C . SER A 1 208 ? 14.011 5.425 -43.557 1.00 53.94 208 SER A C 1
ATOM 1541 O O . SER A 1 208 ? 14.281 4.643 -44.462 1.00 53.94 208 SER A O 1
ATOM 1543 N N . LEU A 1 209 ? 13.112 5.134 -42.608 1.00 57.25 209 LEU A N 1
ATOM 1544 C CA . LEU A 1 209 ? 12.296 3.909 -42.586 1.00 57.25 209 LEU A CA 1
ATOM 1545 C C . LEU A 1 209 ? 11.088 3.944 -43.540 1.00 57.25 209 LEU A C 1
ATOM 1547 O O . LEU A 1 209 ? 10.589 2.892 -43.928 1.00 57.25 209 LEU A O 1
ATOM 1551 N N . LEU A 1 210 ? 10.604 5.137 -43.896 1.00 58.84 210 LEU A N 1
ATOM 1552 C CA . LEU A 1 210 ? 9.455 5.341 -44.791 1.00 58.84 210 LEU A CA 1
ATOM 1553 C C . LEU A 1 210 ? 9.854 5.578 -46.262 1.00 58.84 210 LEU A C 1
ATOM 1555 O O . LEU A 1 210 ? 8.979 5.692 -47.121 1.00 58.84 210 LEU A O 1
ATOM 1559 N N . GLY A 1 211 ? 11.154 5.676 -46.557 1.00 58.00 211 GLY A N 1
ATOM 1560 C CA . GLY A 1 211 ? 11.682 5.828 -47.916 1.00 58.00 211 GLY A CA 1
ATOM 1561 C C . GLY A 1 211 ? 11.626 4.534 -48.743 1.00 58.00 211 GLY A C 1
ATOM 1562 O O . GLY A 1 211 ? 11.522 3.439 -48.204 1.00 58.00 211 GLY A O 1
ATOM 1563 N N . GLN A 1 212 ? 11.731 4.647 -50.073 1.00 52.47 212 GLN A N 1
ATOM 1564 C CA . GLN A 1 212 ? 11.634 3.513 -51.017 1.00 52.47 212 GLN A CA 1
ATOM 1565 C C . GLN A 1 212 ? 12.875 2.590 -51.070 1.00 52.47 212 GLN A C 1
ATOM 1567 O O . GLN A 1 212 ? 12.899 1.646 -51.858 1.00 52.47 212 GLN A O 1
ATOM 1572 N N . ALA A 1 213 ? 13.916 2.846 -50.273 1.00 56.94 213 ALA A N 1
ATOM 1573 C CA . ALA A 1 213 ? 15.137 2.038 -50.263 1.00 56.94 213 ALA A CA 1
ATOM 1574 C C . ALA A 1 213 ? 15.024 0.861 -49.271 1.00 56.94 213 ALA A C 1
ATOM 1576 O O . ALA A 1 213 ? 14.376 1.007 -48.233 1.00 56.94 213 ALA A O 1
ATOM 1577 N N . PRO A 1 214 ? 15.659 -0.298 -49.538 1.00 60.38 214 PRO A N 1
ATOM 1578 C CA . PRO A 1 214 ? 15.662 -1.419 -48.603 1.00 60.38 214 PRO A CA 1
ATOM 1579 C C . PRO A 1 214 ? 16.347 -1.013 -47.292 1.00 60.38 214 PRO A C 1
ATOM 1581 O O . PRO A 1 214 ? 17.552 -0.780 -47.238 1.00 60.38 214 PRO A O 1
ATOM 1584 N N . THR A 1 215 ? 15.560 -0.917 -46.223 1.00 66.44 215 THR A N 1
ATOM 1585 C CA . THR A 1 215 ? 16.041 -0.558 -44.888 1.00 66.44 215 THR A CA 1
ATOM 1586 C C . THR A 1 215 ? 16.774 -1.739 -44.258 1.00 66.44 215 THR A C 1
ATOM 1588 O O . THR A 1 215 ? 16.194 -2.828 -44.168 1.00 66.44 215 THR A O 1
ATOM 1591 N N . PRO A 1 216 ? 18.012 -1.563 -43.779 1.00 68.12 216 PRO A N 1
ATOM 1592 C CA . PRO A 1 216 ? 18.757 -2.665 -43.200 1.00 68.12 216 PRO A CA 1
ATOM 1593 C C . PRO A 1 216 ? 18.151 -3.119 -41.863 1.00 68.12 216 PRO A C 1
ATOM 1595 O O . PRO A 1 216 ? 17.606 -2.334 -41.082 1.00 68.12 216 PRO A O 1
ATOM 1598 N N . LEU A 1 217 ? 18.245 -4.424 -41.599 1.00 69.75 217 LEU A N 1
ATOM 1599 C CA . LEU A 1 217 ? 17.503 -5.104 -40.532 1.00 69.75 217 LEU A CA 1
ATOM 1600 C C . LEU A 1 217 ? 17.855 -4.589 -39.125 1.00 69.75 217 LEU A C 1
ATOM 1602 O O . LEU A 1 217 ? 16.990 -4.561 -38.252 1.00 69.75 217 LEU A O 1
ATOM 1606 N N . TYR A 1 218 ? 19.086 -4.113 -38.911 1.00 68.56 218 TYR A N 1
ATOM 1607 C CA . TYR A 1 218 ? 19.515 -3.527 -37.637 1.00 68.56 218 TYR A CA 1
ATOM 1608 C C . TYR A 1 218 ? 18.816 -2.191 -37.330 1.00 68.56 218 TYR A C 1
ATOM 1610 O O . TYR A 1 218 ? 18.498 -1.935 -36.170 1.00 68.56 218 TYR A O 1
ATOM 1618 N N . VAL A 1 219 ? 18.495 -1.378 -38.348 1.00 67.62 219 VAL A N 1
ATOM 1619 C CA . VAL A 1 219 ? 17.741 -0.120 -38.182 1.00 67.62 219 VAL A CA 1
ATOM 1620 C C . VAL A 1 219 ? 16.305 -0.428 -37.769 1.00 67.62 219 VAL A C 1
ATOM 1622 O O . VAL A 1 219 ? 15.787 0.165 -36.822 1.00 67.62 219 VAL A O 1
ATOM 1625 N N . VAL A 1 220 ? 15.681 -1.419 -38.415 1.00 74.06 220 VAL A N 1
ATOM 1626 C CA . VAL A 1 220 ? 14.332 -1.892 -38.064 1.00 74.06 220 VAL A CA 1
ATOM 1627 C C . VAL A 1 220 ? 14.313 -2.482 -36.650 1.00 74.06 220 VAL A C 1
ATOM 1629 O O . VAL A 1 220 ? 13.430 -2.156 -35.854 1.00 74.06 220 VAL A O 1
ATOM 1632 N N . ALA A 1 221 ? 15.301 -3.311 -36.302 1.00 70.94 221 ALA A N 1
ATOM 1633 C CA . ALA A 1 221 ? 15.418 -3.923 -34.980 1.00 70.94 221 ALA A CA 1
ATOM 1634 C C . ALA A 1 221 ? 15.663 -2.880 -33.877 1.00 70.94 221 ALA A C 1
ATOM 1636 O O . ALA A 1 221 ? 14.995 -2.917 -32.842 1.00 70.94 221 ALA A O 1
ATOM 1637 N N . GLY A 1 222 ? 16.563 -1.919 -34.108 1.00 71.69 222 GLY A N 1
ATOM 1638 C CA . GLY A 1 222 ? 16.857 -0.828 -33.179 1.00 71.69 222 GLY A CA 1
ATOM 1639 C C . GLY A 1 222 ? 15.657 0.087 -32.951 1.00 71.69 222 GLY A C 1
ATOM 1640 O O . GLY A 1 222 ? 15.317 0.384 -31.804 1.00 71.69 222 GLY A O 1
ATOM 1641 N N . PHE A 1 223 ? 14.954 0.472 -34.019 1.00 75.19 223 PHE A N 1
ATOM 1642 C CA . PHE A 1 223 ? 13.728 1.263 -33.914 1.00 75.19 223 PHE A CA 1
ATOM 1643 C C . PHE A 1 223 ? 12.627 0.514 -33.151 1.00 75.19 223 PHE A C 1
ATOM 1645 O O . PHE A 1 223 ? 12.032 1.057 -32.219 1.00 75.19 223 PHE A O 1
ATOM 1652 N N . THR A 1 224 ? 12.399 -0.759 -33.485 1.00 78.00 224 THR A N 1
ATOM 1653 C CA . THR A 1 224 ? 11.381 -1.595 -32.829 1.00 78.00 224 THR A CA 1
ATOM 1654 C C . THR A 1 224 ? 11.680 -1.773 -31.341 1.00 78.00 224 THR A C 1
ATOM 1656 O O . THR A 1 224 ? 10.789 -1.615 -30.506 1.00 78.00 224 THR A O 1
ATOM 1659 N N . ALA A 1 225 ? 12.937 -2.049 -30.982 1.00 78.12 225 ALA A N 1
ATOM 1660 C CA . ALA A 1 225 ? 13.348 -2.187 -29.590 1.00 78.12 225 ALA A CA 1
ATOM 1661 C C . ALA A 1 225 ? 13.172 -0.873 -28.809 1.00 78.12 225 ALA A C 1
ATOM 1663 O O . ALA A 1 225 ? 12.618 -0.890 -27.710 1.00 78.12 225 ALA A O 1
ATOM 1664 N N . ASN A 1 226 ? 13.558 0.268 -29.389 1.00 75.31 226 ASN A N 1
ATOM 1665 C CA . ASN A 1 226 ? 13.364 1.584 -28.773 1.00 75.31 226 ASN A CA 1
ATOM 1666 C C . ASN A 1 226 ? 11.878 1.915 -28.561 1.00 75.31 226 ASN A C 1
ATOM 1668 O O . ASN A 1 226 ? 11.494 2.359 -27.476 1.00 75.31 226 ASN A O 1
ATOM 1672 N N . ALA A 1 227 ? 11.026 1.646 -29.554 1.00 78.94 227 ALA A N 1
ATOM 1673 C CA . ALA A 1 227 ? 9.583 1.851 -29.447 1.00 78.94 227 ALA A CA 1
ATOM 1674 C C . ALA A 1 227 ? 8.960 0.970 -28.350 1.00 78.94 227 ALA A C 1
ATOM 1676 O O . ALA A 1 227 ? 8.175 1.455 -27.533 1.00 78.94 227 ALA A O 1
ATOM 1677 N N . LEU A 1 228 ? 9.347 -0.309 -28.278 1.00 83.31 228 LEU A N 1
ATOM 1678 C CA . LEU A 1 228 ? 8.874 -1.233 -27.244 1.00 83.31 228 LEU A CA 1
ATOM 1679 C C . LEU A 1 228 ? 9.330 -0.823 -25.841 1.00 83.31 228 LEU A C 1
ATOM 1681 O O . LEU A 1 228 ? 8.539 -0.906 -24.901 1.00 83.31 228 LEU A O 1
ATOM 1685 N N . ILE A 1 229 ? 10.565 -0.334 -25.690 1.00 80.94 229 ILE A N 1
ATOM 1686 C CA . ILE A 1 229 ? 11.051 0.206 -24.415 1.00 80.94 229 ILE A CA 1
ATOM 1687 C C . ILE A 1 229 ? 10.241 1.434 -24.005 1.00 80.94 229 ILE A C 1
ATOM 1689 O O . ILE A 1 229 ? 9.809 1.513 -22.855 1.00 80.94 229 ILE A O 1
ATOM 1693 N N . LEU A 1 230 ? 9.982 2.366 -24.926 1.00 78.50 230 LEU A N 1
ATOM 1694 C CA . LEU A 1 230 ? 9.189 3.561 -24.638 1.00 78.50 230 LEU A CA 1
ATOM 1695 C C . LEU A 1 230 ? 7.770 3.194 -24.181 1.00 78.50 230 LEU A C 1
ATOM 1697 O O . LEU A 1 230 ? 7.311 3.664 -23.138 1.00 78.50 230 LEU A O 1
ATOM 1701 N N . VAL A 1 231 ? 7.097 2.301 -24.914 1.00 83.62 231 VAL A N 1
ATOM 1702 C CA . VAL A 1 231 ? 5.774 1.777 -24.536 1.00 83.62 231 VAL A CA 1
ATOM 1703 C C . VAL A 1 231 ? 5.836 1.090 -23.171 1.00 83.62 231 VAL A C 1
ATOM 1705 O O . VAL A 1 231 ? 4.975 1.327 -22.323 1.00 83.62 231 VAL A O 1
ATOM 1708 N N . GLY A 1 232 ? 6.872 0.287 -22.925 1.00 83.19 232 GLY A N 1
ATOM 1709 C CA . GLY A 1 232 ? 7.103 -0.391 -21.655 1.00 83.19 232 GLY A CA 1
ATOM 1710 C C . GLY A 1 232 ? 7.283 0.572 -20.481 1.00 83.19 232 GLY A C 1
ATOM 1711 O O . GLY A 1 232 ? 6.712 0.334 -19.416 1.00 83.19 232 GLY A O 1
ATOM 1712 N N . ILE A 1 233 ? 8.007 1.679 -20.667 1.00 77.56 233 ILE A N 1
ATOM 1713 C CA . ILE A 1 233 ? 8.193 2.738 -19.661 1.00 77.56 233 ILE A CA 1
ATOM 1714 C C . ILE A 1 233 ? 6.865 3.433 -19.359 1.00 77.56 233 ILE A C 1
ATOM 1716 O O . ILE A 1 233 ? 6.487 3.546 -18.192 1.00 77.56 233 ILE A O 1
ATOM 1720 N N . VAL A 1 234 ? 6.131 3.863 -20.392 1.00 80.12 234 VAL A N 1
ATOM 1721 C CA . VAL A 1 234 ? 4.828 4.532 -20.228 1.00 80.12 234 VAL A CA 1
ATOM 1722 C C . VAL A 1 234 ? 3.838 3.608 -19.519 1.00 80.12 234 VAL A C 1
ATOM 1724 O O . VAL A 1 234 ? 3.150 4.029 -18.588 1.00 80.12 234 VAL A O 1
ATOM 1727 N N . PHE A 1 235 ? 3.802 2.331 -19.900 1.00 83.12 235 PHE A N 1
ATOM 1728 C CA . PHE A 1 235 ? 2.971 1.319 -19.255 1.00 83.12 235 PHE A CA 1
ATOM 1729 C C . PHE A 1 235 ? 3.373 1.080 -17.792 1.00 83.12 235 PHE A C 1
ATOM 1731 O O . PHE A 1 235 ? 2.510 1.057 -16.914 1.00 83.12 235 PHE A O 1
ATOM 1738 N N . GLY A 1 236 ? 4.672 0.963 -17.505 1.00 77.50 236 GLY A N 1
ATOM 1739 C CA . GLY A 1 236 ? 5.196 0.805 -16.147 1.00 77.50 236 GLY A CA 1
ATOM 1740 C C . GLY A 1 236 ? 4.865 1.994 -15.246 1.00 77.50 236 GLY A C 1
ATOM 1741 O O . GLY A 1 236 ? 4.401 1.804 -14.122 1.00 77.50 236 GLY A O 1
ATOM 1742 N N . ALA A 1 237 ? 5.019 3.219 -15.755 1.00 72.44 237 ALA A N 1
ATOM 1743 C CA . ALA A 1 237 ? 4.631 4.441 -15.058 1.00 72.44 237 ALA A CA 1
ATOM 1744 C C . ALA A 1 237 ? 3.113 4.491 -14.819 1.00 72.44 237 ALA A C 1
ATOM 1746 O O . ALA A 1 237 ? 2.669 4.746 -13.699 1.00 72.44 237 ALA A O 1
ATOM 1747 N N . ALA A 1 238 ? 2.301 4.171 -15.830 1.00 72.62 238 ALA A N 1
ATOM 1748 C CA . ALA A 1 238 ? 0.848 4.113 -15.695 1.00 72.62 238 ALA A CA 1
ATOM 1749 C C . ALA A 1 238 ? 0.391 3.059 -14.668 1.00 72.62 238 ALA A C 1
ATOM 1751 O O . ALA A 1 238 ? -0.567 3.305 -13.935 1.00 72.62 238 ALA A O 1
ATOM 1752 N N . LEU A 1 239 ? 1.081 1.917 -14.566 1.00 73.94 239 LEU A N 1
ATOM 1753 C CA . LEU A 1 239 ? 0.846 0.913 -13.524 1.00 73.94 239 LEU A CA 1
ATOM 1754 C C . LEU A 1 239 ? 1.268 1.403 -12.133 1.00 73.94 239 LEU A C 1
ATOM 1756 O O . LEU A 1 239 ? 0.511 1.222 -11.180 1.00 73.94 239 LEU A O 1
ATOM 1760 N N . LEU A 1 240 ? 2.443 2.027 -12.011 1.00 69.69 240 LEU A N 1
ATOM 1761 C CA . LEU A 1 240 ? 2.973 2.560 -10.749 1.00 69.69 240 LEU A CA 1
ATOM 1762 C C . LEU A 1 240 ? 2.073 3.645 -10.157 1.00 69.69 240 LEU A C 1
ATOM 1764 O O . LEU A 1 240 ? 1.746 3.594 -8.974 1.00 69.69 240 LEU A O 1
ATOM 1768 N N . PHE A 1 241 ? 1.642 4.594 -10.988 1.00 68.44 241 PHE A N 1
ATOM 1769 C CA . PHE A 1 241 ? 0.747 5.683 -10.591 1.00 68.44 241 PHE A CA 1
ATOM 1770 C C . PHE A 1 241 ? -0.737 5.300 -10.664 1.00 68.44 241 PHE A C 1
ATOM 1772 O O . PHE A 1 241 ? -1.603 6.127 -10.385 1.00 68.44 241 PHE A O 1
ATOM 1779 N N . ASN A 1 242 ? -1.040 4.055 -11.045 1.00 67.94 242 ASN A N 1
ATOM 1780 C CA . ASN A 1 242 ? -2.392 3.540 -11.253 1.00 67.94 242 ASN A CA 1
ATOM 1781 C C . ASN A 1 242 ? -3.282 4.471 -12.100 1.00 67.94 242 ASN A C 1
ATOM 1783 O O . ASN A 1 242 ? -4.471 4.680 -11.830 1.00 67.94 242 ASN A O 1
ATOM 1787 N N . PHE A 1 243 ? -2.705 5.038 -13.157 1.00 61.94 243 PHE A N 1
ATOM 1788 C CA . PHE A 1 243 ? -3.410 5.931 -14.062 1.00 61.94 243 PHE A CA 1
ATOM 1789 C C . PHE A 1 243 ? -4.622 5.207 -14.669 1.00 61.94 243 PHE A C 1
ATOM 1791 O O . PHE A 1 243 ? -4.501 4.099 -15.190 1.00 61.94 243 PHE A O 1
ATOM 1798 N N . ARG A 1 244 ? -5.822 5.795 -14.565 1.00 71.25 244 ARG A N 1
ATOM 1799 C CA . ARG A 1 244 ? -7.090 5.191 -15.035 1.00 71.25 244 ARG A CA 1
ATOM 1800 C C . ARG A 1 244 ? -7.372 3.766 -14.511 1.00 71.25 244 ARG A C 1
ATOM 1802 O O . ARG A 1 244 ? -8.050 2.989 -15.186 1.00 71.25 244 ARG A O 1
ATOM 1809 N N . ASN A 1 245 ? -6.912 3.421 -13.306 1.00 67.06 245 ASN A N 1
ATOM 1810 C CA . ASN A 1 245 ? -7.081 2.082 -12.721 1.00 67.06 245 ASN A CA 1
ATOM 1811 C C . ASN A 1 245 ? -6.438 0.953 -13.548 1.00 67.06 245 ASN A C 1
ATOM 1813 O O . ASN A 1 245 ? -6.941 -0.176 -13.563 1.00 67.06 245 ASN A O 1
ATOM 1817 N N . LEU A 1 246 ? -5.334 1.237 -14.248 1.00 70.31 246 LEU A N 1
ATOM 1818 C CA . LEU A 1 246 ? -4.659 0.257 -15.101 1.00 70.31 246 LEU A CA 1
ATOM 1819 C C . LEU A 1 246 ? -4.211 -0.991 -14.326 1.00 70.31 246 LEU A C 1
ATOM 1821 O O . LEU A 1 246 ? -4.323 -2.101 -14.844 1.00 70.31 246 LEU A O 1
ATOM 1825 N N . ALA A 1 247 ? -3.793 -0.837 -13.064 1.00 65.44 247 ALA A N 1
ATOM 1826 C CA . ALA A 1 247 ? -3.348 -1.952 -12.227 1.00 65.44 247 ALA A CA 1
ATOM 1827 C C . ALA A 1 247 ? -4.455 -2.991 -11.967 1.00 65.44 247 ALA A C 1
ATOM 1829 O O . ALA A 1 247 ? -4.160 -4.148 -11.686 1.00 65.44 247 ALA A O 1
ATOM 1830 N N . HIS A 1 248 ? -5.728 -2.602 -12.103 1.00 65.50 248 HIS A N 1
ATOM 1831 C CA . HIS A 1 248 ? -6.885 -3.491 -11.962 1.00 65.50 248 HIS A CA 1
ATOM 1832 C C . HIS A 1 248 ? -7.383 -4.082 -13.283 1.00 65.50 248 HIS A C 1
ATOM 1834 O O . HIS A 1 248 ? -8.216 -4.985 -13.266 1.00 65.50 248 HIS A O 1
ATOM 1840 N N . ARG A 1 249 ? -6.892 -3.579 -14.418 1.00 75.00 249 ARG A N 1
ATOM 1841 C CA . ARG A 1 249 ? -7.283 -4.030 -15.761 1.00 75.00 249 ARG A CA 1
ATOM 1842 C C . ARG A 1 249 ? -6.202 -4.879 -16.422 1.00 75.00 249 ARG A C 1
ATOM 1844 O O . ARG A 1 249 ? -6.517 -5.710 -17.264 1.00 75.00 249 ARG A O 1
ATOM 1851 N N . ALA A 1 250 ? -4.943 -4.689 -16.030 1.00 78.75 250 ALA A N 1
ATOM 1852 C CA . ALA A 1 250 ? -3.816 -5.421 -16.581 1.00 78.75 250 ALA A CA 1
ATOM 1853 C C . ALA A 1 250 ? -3.762 -6.870 -16.037 1.00 78.75 250 ALA A C 1
ATOM 1855 O O . ALA A 1 250 ? -3.728 -7.069 -14.811 1.00 78.75 250 ALA A O 1
ATOM 1856 N N . PRO A 1 251 ? -3.728 -7.890 -16.919 1.00 76.94 251 PRO A N 1
ATOM 1857 C CA . PRO A 1 251 ? -3.603 -9.292 -16.526 1.00 76.94 251 PRO A CA 1
ATOM 1858 C C . PRO A 1 251 ? -2.360 -9.526 -15.658 1.00 76.94 251 PRO A C 1
ATOM 1860 O O . PRO A 1 251 ? -1.310 -8.931 -15.881 1.00 76.94 251 PRO A O 1
ATOM 1863 N N . GLY A 1 252 ? -2.473 -10.375 -14.635 1.00 78.12 252 GLY A N 1
ATOM 1864 C CA . GLY A 1 252 ? -1.380 -10.660 -13.693 1.00 78.12 252 GLY A CA 1
ATOM 1865 C C . GLY A 1 252 ? -1.187 -9.591 -12.608 1.00 78.12 252 GLY A C 1
ATOM 1866 O O . GLY A 1 252 ? -1.103 -9.940 -11.428 1.00 78.12 252 GLY A O 1
ATOM 1867 N N . PHE A 1 253 ? -1.224 -8.302 -12.961 1.00 75.75 253 PHE A N 1
ATOM 1868 C CA . PHE A 1 253 ? -1.100 -7.184 -12.009 1.00 75.75 253 PHE A CA 1
ATOM 1869 C C . PHE A 1 253 ? -2.349 -6.999 -11.137 1.00 75.75 253 PHE A C 1
ATOM 1871 O O . PHE A 1 253 ? -2.231 -6.714 -9.944 1.00 75.75 253 PHE A O 1
ATOM 1878 N N . ALA A 1 254 ? -3.531 -7.271 -11.697 1.00 74.19 254 ALA A N 1
ATOM 1879 C CA . ALA A 1 254 ? -4.811 -7.208 -10.988 1.00 74.19 254 ALA A CA 1
ATOM 1880 C C . ALA A 1 254 ? -5.038 -8.367 -9.994 1.00 74.19 254 ALA A C 1
ATOM 1882 O O . ALA A 1 254 ? -6.043 -8.393 -9.280 1.00 74.19 254 ALA A O 1
ATOM 1883 N N . SER A 1 255 ? -4.127 -9.347 -9.938 1.00 71.31 255 SER A N 1
ATOM 1884 C CA . SER A 1 255 ? -4.284 -10.537 -9.101 1.00 71.31 255 SER A CA 1
ATOM 1885 C C . SER A 1 255 ? -4.299 -10.201 -7.605 1.00 71.31 255 SER A C 1
ATOM 1887 O O . SER A 1 255 ? -3.413 -9.527 -7.067 1.00 71.31 255 SER A O 1
ATOM 1889 N N . THR A 1 256 ? -5.277 -10.768 -6.898 1.00 66.69 256 THR A N 1
ATOM 1890 C CA . THR A 1 256 ? -5.365 -10.730 -5.431 1.00 66.69 256 THR A CA 1
ATOM 1891 C C . THR A 1 256 ? -4.344 -11.653 -4.762 1.00 66.69 256 THR A C 1
ATOM 1893 O O . THR A 1 256 ? -3.975 -11.417 -3.612 1.00 66.69 256 THR A O 1
ATOM 1896 N N . VAL A 1 257 ? -3.841 -12.663 -5.486 1.00 72.56 257 VAL A N 1
ATOM 1897 C CA . VAL A 1 257 ? -2.799 -13.592 -5.027 1.00 72.56 257 VAL A CA 1
ATOM 1898 C C . VAL A 1 257 ? -1.417 -12.937 -5.176 1.00 72.56 257 VAL A C 1
ATOM 1900 O O . VAL A 1 257 ? -1.026 -12.643 -6.312 1.00 72.56 257 VAL A O 1
ATOM 1903 N N . PRO A 1 258 ? -0.649 -12.745 -4.079 1.00 68.56 258 PRO A N 1
ATOM 1904 C CA . PRO A 1 258 ? 0.652 -12.070 -4.113 1.00 68.56 258 PRO A CA 1
ATOM 1905 C C . PRO A 1 258 ? 1.671 -12.720 -5.055 1.00 68.56 258 PRO A C 1
ATOM 1907 O O . PRO A 1 258 ? 2.362 -12.010 -5.775 1.00 68.56 258 PRO A O 1
ATOM 1910 N N . ALA A 1 259 ? 1.727 -14.056 -5.106 1.00 71.44 259 ALA A N 1
ATOM 1911 C CA . ALA A 1 259 ? 2.673 -14.789 -5.952 1.00 71.44 259 ALA A CA 1
ATOM 1912 C C . ALA A 1 259 ? 2.490 -14.482 -7.449 1.00 71.44 259 ALA A C 1
ATOM 1914 O O . ALA A 1 259 ? 3.455 -14.173 -8.139 1.00 71.44 259 ALA A O 1
ATOM 1915 N N . ARG A 1 260 ? 1.241 -14.478 -7.940 1.00 73.06 260 ARG A N 1
ATOM 1916 C CA . ARG A 1 260 ? 0.927 -14.147 -9.342 1.00 73.06 260 ARG A CA 1
ATOM 1917 C C . ARG A 1 260 ? 1.257 -12.694 -9.684 1.00 73.06 260 ARG A C 1
ATOM 1919 O O . ARG A 1 260 ? 1.745 -12.421 -10.773 1.00 73.06 260 ARG A O 1
ATOM 1926 N N . ARG A 1 261 ? 1.032 -11.774 -8.742 1.00 72.88 261 ARG A N 1
ATOM 1927 C CA . ARG A 1 261 ? 1.371 -10.357 -8.920 1.00 72.88 261 ARG A CA 1
ATOM 1928 C C . ARG A 1 261 ? 2.885 -10.135 -8.953 1.00 72.88 261 ARG A C 1
ATOM 1930 O O . ARG A 1 261 ? 3.365 -9.370 -9.779 1.00 72.88 261 ARG A O 1
ATOM 1937 N N . ASN A 1 262 ? 3.635 -10.818 -8.090 1.00 76.00 262 ASN A N 1
ATOM 1938 C CA . ASN A 1 262 ? 5.098 -10.762 -8.096 1.00 76.00 262 ASN A CA 1
ATOM 1939 C C . ASN A 1 262 ? 5.675 -11.356 -9.385 1.00 76.00 262 ASN A C 1
ATOM 1941 O O . ASN A 1 262 ? 6.615 -10.795 -9.935 1.00 76.00 262 ASN A O 1
ATOM 1945 N N . LEU A 1 263 ? 5.083 -12.442 -9.890 1.00 81.75 263 LEU A N 1
ATOM 1946 C CA . LEU A 1 263 ? 5.468 -13.035 -11.168 1.00 81.75 263 LEU A CA 1
ATOM 1947 C C . LEU A 1 263 ? 5.224 -12.071 -12.338 1.00 81.75 263 LEU A C 1
ATOM 1949 O O . LEU A 1 263 ? 6.107 -11.932 -13.171 1.00 81.75 263 LEU A O 1
ATOM 1953 N N . ALA A 1 264 ? 4.098 -11.346 -12.353 1.00 81.19 264 ALA A N 1
ATOM 1954 C CA . ALA A 1 264 ? 3.813 -10.327 -13.371 1.00 81.19 264 ALA A CA 1
ATOM 1955 C C . ALA A 1 264 ? 4.828 -9.167 -13.356 1.00 81.19 264 ALA A C 1
ATOM 1957 O O . ALA A 1 264 ? 5.303 -8.730 -14.405 1.00 81.19 264 ALA A O 1
ATOM 1958 N N . TRP A 1 265 ? 5.207 -8.694 -12.163 1.00 78.94 265 TRP A N 1
ATOM 1959 C CA . TRP A 1 265 ? 6.277 -7.702 -12.016 1.00 78.94 265 TRP A CA 1
ATOM 1960 C C . TRP A 1 265 ? 7.636 -8.250 -12.460 1.00 78.94 265 TRP A C 1
ATOM 1962 O O . TRP A 1 265 ? 8.353 -7.573 -13.191 1.00 78.94 265 TRP A O 1
ATOM 1972 N N . GLY A 1 266 ? 7.971 -9.479 -12.063 1.00 76.75 266 GLY A N 1
ATOM 1973 C CA . GLY A 1 266 ? 9.213 -10.142 -12.459 1.00 76.75 266 GLY A CA 1
ATOM 1974 C C . GLY A 1 266 ? 9.320 -10.329 -13.972 1.00 76.75 266 GLY A C 1
ATOM 1975 O O . GLY A 1 266 ? 10.345 -9.987 -14.552 1.00 76.75 266 GLY A O 1
ATOM 1976 N N . SER A 1 267 ? 8.248 -10.786 -14.628 1.00 82.19 267 SER A N 1
ATOM 1977 C CA . SER A 1 267 ? 8.212 -10.955 -16.085 1.00 82.19 267 SER A CA 1
ATOM 1978 C C . SER A 1 267 ? 8.325 -9.627 -16.826 1.00 82.19 267 SER A C 1
ATOM 1980 O O . SER A 1 267 ? 9.020 -9.549 -17.833 1.00 82.19 267 SER A O 1
ATOM 1982 N N . TYR A 1 268 ? 7.683 -8.572 -16.318 1.00 84.31 268 TYR A N 1
ATOM 1983 C CA . TYR A 1 268 ? 7.804 -7.234 -16.893 1.00 84.31 268 TYR A CA 1
ATOM 1984 C C . TYR A 1 268 ? 9.246 -6.717 -16.819 1.00 84.31 268 TYR A C 1
ATOM 1986 O O . TYR A 1 268 ? 9.790 -6.273 -17.826 1.00 84.31 268 TYR A O 1
ATOM 1994 N N . ILE A 1 269 ? 9.891 -6.831 -15.653 1.00 79.56 269 ILE A N 1
ATOM 1995 C CA . ILE A 1 269 ? 11.288 -6.410 -15.479 1.00 79.56 269 ILE A CA 1
ATOM 1996 C C . ILE A 1 269 ? 12.208 -7.219 -16.400 1.00 79.56 269 ILE A C 1
ATOM 1998 O O . ILE A 1 269 ? 13.037 -6.633 -17.090 1.00 79.56 269 ILE A O 1
ATOM 2002 N N . ALA A 1 270 ? 12.036 -8.542 -16.463 1.00 80.88 270 ALA A N 1
ATOM 2003 C CA . ALA A 1 270 ? 12.830 -9.401 -17.338 1.00 80.88 270 ALA A CA 1
ATOM 2004 C C . ALA A 1 270 ? 12.688 -9.013 -18.820 1.00 80.88 270 ALA A C 1
ATOM 2006 O O . ALA A 1 270 ? 13.690 -8.952 -19.529 1.00 80.88 270 ALA A O 1
ATOM 2007 N N . ALA A 1 271 ? 11.475 -8.683 -19.277 1.00 85.38 271 ALA A N 1
ATOM 2008 C CA . ALA A 1 271 ? 11.240 -8.211 -20.640 1.00 85.38 271 ALA A CA 1
ATOM 2009 C C . ALA A 1 271 ? 11.940 -6.869 -20.919 1.00 85.38 271 ALA A C 1
ATOM 2011 O O . ALA A 1 271 ? 12.596 -6.723 -21.949 1.00 85.38 271 ALA A O 1
ATOM 2012 N N . MET A 1 272 ? 11.862 -5.913 -19.986 1.00 82.06 272 MET A N 1
ATOM 2013 C CA . MET A 1 272 ? 12.539 -4.616 -20.119 1.00 82.06 272 MET A CA 1
ATOM 2014 C C . MET A 1 272 ? 14.066 -4.762 -20.152 1.00 82.06 272 MET A C 1
ATOM 2016 O O . MET A 1 272 ? 14.728 -4.113 -20.960 1.00 82.06 272 MET A O 1
ATOM 2020 N N . VAL A 1 273 ? 14.630 -5.643 -19.319 1.00 79.62 273 VAL A N 1
ATOM 2021 C CA . VAL A 1 273 ? 16.068 -5.959 -19.331 1.00 79.62 273 VAL A CA 1
ATOM 2022 C C . VAL A 1 273 ? 16.467 -6.647 -20.639 1.00 79.62 273 VAL A C 1
ATOM 2024 O O . VAL A 1 273 ? 17.474 -6.273 -21.233 1.00 79.62 273 VAL A O 1
ATOM 2027 N N . GLY A 1 274 ? 15.667 -7.599 -21.127 1.00 80.25 274 GLY A N 1
ATOM 2028 C CA . GLY A 1 274 ? 15.903 -8.267 -22.409 1.00 80.25 274 GLY A CA 1
ATOM 2029 C C . GLY A 1 274 ? 15.955 -7.285 -23.580 1.00 80.25 274 GLY A C 1
ATOM 2030 O O . GLY A 1 274 ? 16.893 -7.324 -24.371 1.00 80.25 274 GLY A O 1
ATOM 2031 N N . LEU A 1 275 ? 15.009 -6.343 -23.648 1.00 79.94 275 LEU A N 1
ATOM 2032 C CA . LEU A 1 275 ? 15.014 -5.279 -24.659 1.00 79.94 275 LEU A CA 1
ATOM 2033 C C . LEU A 1 275 ? 16.258 -4.380 -24.561 1.00 79.94 275 LEU A C 1
ATOM 2035 O O . LEU A 1 275 ? 16.815 -3.985 -25.584 1.00 79.94 275 LEU A O 1
ATOM 2039 N N . ALA A 1 276 ? 16.733 -4.098 -23.345 1.00 74.06 276 ALA A N 1
ATOM 2040 C CA . ALA A 1 276 ? 17.965 -3.341 -23.125 1.00 74.06 276 ALA A CA 1
ATOM 2041 C C . ALA A 1 276 ? 19.197 -4.062 -23.693 1.00 74.06 276 ALA A C 1
ATOM 2043 O O . ALA A 1 276 ? 20.031 -3.446 -24.352 1.00 74.06 276 ALA A O 1
ATOM 2044 N N . ILE A 1 277 ? 19.291 -5.375 -23.458 1.00 78.31 277 ILE A N 1
ATOM 2045 C CA . ILE A 1 277 ? 20.379 -6.222 -23.966 1.00 78.31 277 ILE A CA 1
ATOM 2046 C C . ILE A 1 277 ? 20.361 -6.253 -25.497 1.00 78.31 277 ILE A C 1
ATOM 2048 O O . ILE A 1 277 ? 21.416 -6.162 -26.122 1.00 78.31 277 ILE A O 1
ATOM 2052 N N . VAL A 1 278 ? 19.177 -6.324 -26.115 1.00 75.50 278 VAL A N 1
ATOM 2053 C CA . VAL A 1 278 ? 19.042 -6.257 -27.579 1.00 75.50 278 VAL A CA 1
ATOM 2054 C C . VAL A 1 278 ? 19.616 -4.944 -28.119 1.00 75.50 278 VAL A C 1
ATOM 2056 O O . VAL A 1 278 ? 20.411 -4.971 -29.054 1.00 75.50 278 VAL A O 1
ATOM 2059 N N . LEU A 1 279 ? 19.285 -3.808 -27.502 1.00 71.94 279 LEU A N 1
ATOM 2060 C CA . LEU A 1 279 ? 19.779 -2.495 -27.930 1.00 71.94 279 LEU A CA 1
ATOM 2061 C C . LEU A 1 279 ? 21.274 -2.277 -27.689 1.00 71.94 279 LEU A C 1
ATOM 2063 O O . LEU A 1 279 ? 21.920 -1.622 -28.497 1.00 71.94 279 LEU A O 1
ATOM 2067 N N . GLN A 1 280 ? 21.830 -2.796 -26.593 1.00 71.00 280 GLN A N 1
ATOM 2068 C CA . GLN A 1 280 ? 23.241 -2.579 -26.251 1.00 71.00 280 GLN A CA 1
ATOM 2069 C C . GLN A 1 280 ? 24.193 -3.612 -26.857 1.00 71.00 280 GLN A C 1
ATOM 2071 O O . GLN A 1 280 ? 25.370 -3.315 -27.043 1.00 71.00 280 GLN A O 1
ATOM 2076 N N . GLY A 1 281 ? 23.712 -4.825 -27.124 1.00 69.38 281 GLY A N 1
ATOM 2077 C CA . GLY A 1 281 ? 24.540 -5.929 -27.604 1.00 69.38 281 GLY A CA 1
ATOM 2078 C C . GLY A 1 281 ? 24.205 -6.341 -29.028 1.00 69.38 281 GLY A C 1
ATOM 2079 O O . GLY A 1 281 ? 25.076 -6.353 -29.892 1.00 69.38 281 GLY A O 1
ATOM 2080 N N . VAL A 1 282 ? 22.937 -6.670 -29.282 1.00 68.69 282 VAL A N 1
ATOM 2081 C CA . VAL A 1 282 ? 22.523 -7.312 -30.539 1.00 68.69 282 VAL A CA 1
ATOM 2082 C C . VAL A 1 282 ? 22.493 -6.322 -31.701 1.00 68.69 282 VAL A C 1
ATOM 2084 O O . VAL A 1 282 ? 23.022 -6.631 -32.762 1.00 68.69 282 VAL A O 1
ATOM 2087 N N . VAL A 1 283 ? 21.925 -5.127 -31.516 1.00 68.75 283 VAL A N 1
ATOM 2088 C CA . VAL A 1 283 ? 21.846 -4.112 -32.583 1.00 68.75 283 VAL A CA 1
ATOM 2089 C C . VAL A 1 283 ? 23.240 -3.644 -33.028 1.00 68.75 283 VAL A C 1
ATOM 2091 O O . VAL A 1 283 ? 23.500 -3.722 -34.226 1.00 68.75 283 VAL A O 1
ATOM 2094 N N . PRO A 1 284 ? 24.177 -3.284 -32.126 1.00 65.25 284 PRO A N 1
ATOM 2095 C CA . PRO A 1 284 ? 25.544 -2.949 -32.526 1.00 65.25 284 PRO A CA 1
ATOM 2096 C C . PRO A 1 284 ? 26.296 -4.122 -33.168 1.00 65.25 284 PRO A C 1
ATOM 2098 O O . PRO A 1 284 ? 27.131 -3.911 -34.041 1.00 65.25 284 PRO A O 1
ATOM 2101 N N . ALA A 1 285 ? 26.025 -5.365 -32.753 1.00 60.44 285 ALA A N 1
ATOM 2102 C CA . ALA A 1 285 ? 26.626 -6.544 -33.378 1.00 60.44 285 ALA A CA 1
ATOM 2103 C C . ALA A 1 285 ? 26.107 -6.771 -34.808 1.00 60.44 285 ALA A C 1
ATOM 2105 O O . ALA A 1 285 ? 26.892 -7.107 -35.689 1.00 60.44 285 ALA A O 1
ATOM 2106 N N . LEU A 1 286 ? 24.810 -6.552 -35.048 1.00 62.25 286 LEU A N 1
ATOM 2107 C CA . LEU A 1 286 ? 24.211 -6.615 -36.383 1.00 62.25 286 LEU A CA 1
ATOM 2108 C C . LEU A 1 286 ? 24.690 -5.462 -37.272 1.00 62.25 286 LEU A C 1
ATOM 2110 O O . LEU A 1 286 ? 24.992 -5.692 -38.436 1.00 62.25 286 LEU A O 1
ATOM 2114 N N . GLU A 1 287 ? 24.818 -4.253 -36.720 1.00 59.31 287 GLU A N 1
ATOM 2115 C CA . GLU A 1 287 ? 25.370 -3.091 -37.423 1.00 59.31 287 GLU A CA 1
ATOM 2116 C C . GLU A 1 287 ? 26.804 -3.370 -37.899 1.00 59.31 287 GLU A C 1
ATOM 2118 O O . GLU A 1 287 ? 27.091 -3.201 -39.082 1.00 59.31 287 GLU A O 1
ATOM 2123 N N . ARG A 1 288 ? 27.661 -3.938 -37.034 1.00 56.44 288 ARG A N 1
ATOM 2124 C CA . ARG A 1 288 ? 29.023 -4.384 -37.395 1.00 56.44 288 ARG A CA 1
ATOM 2125 C C . ARG A 1 288 ? 29.070 -5.481 -38.461 1.00 56.44 288 ARG A C 1
ATOM 2127 O O . ARG A 1 288 ? 30.077 -5.589 -39.147 1.00 56.44 288 ARG A O 1
ATOM 2134 N N . GLN A 1 289 ? 28.030 -6.306 -38.584 1.00 53.38 289 GLN A N 1
ATOM 2135 C CA . GLN A 1 289 ? 27.940 -7.329 -39.635 1.00 53.38 289 GLN A CA 1
ATOM 2136 C C . GLN A 1 289 ? 27.478 -6.755 -40.981 1.00 53.38 289 GLN A C 1
ATOM 2138 O O . GLN A 1 289 ? 27.773 -7.336 -42.022 1.00 53.38 289 GLN A O 1
ATOM 2143 N N . THR A 1 290 ? 26.726 -5.651 -40.964 1.00 45.88 290 THR A N 1
ATOM 2144 C CA . THR A 1 290 ? 26.213 -4.977 -42.169 1.00 45.88 290 THR A CA 1
ATOM 2145 C C . THR A 1 290 ? 27.087 -3.841 -42.673 1.00 45.88 290 THR A C 1
ATOM 2147 O O . THR A 1 290 ? 26.979 -3.489 -43.846 1.00 45.88 290 THR A O 1
ATOM 2150 N N . ILE A 1 291 ? 27.967 -3.291 -41.831 1.00 42.28 291 ILE A N 1
ATOM 2151 C CA . ILE A 1 291 ? 29.188 -2.676 -42.343 1.00 42.28 291 ILE A CA 1
ATOM 2152 C C . ILE A 1 291 ? 29.878 -3.823 -43.079 1.00 42.28 291 ILE A C 1
ATOM 2154 O O . ILE A 1 291 ? 30.144 -4.842 -42.433 1.00 42.28 291 ILE A O 1
ATOM 2158 N N . PRO A 1 292 ? 30.089 -3.745 -44.408 1.00 38.25 292 PRO A N 1
ATOM 2159 C CA . PRO A 1 292 ? 30.907 -4.739 -45.070 1.00 38.25 292 PRO A CA 1
ATOM 2160 C C . PRO A 1 292 ? 32.182 -4.785 -44.255 1.00 38.25 292 PRO A C 1
ATOM 2162 O O . PRO A 1 292 ? 32.864 -3.769 -44.127 1.00 38.25 292 PRO A O 1
ATOM 2165 N N . SER A 1 293 ? 32.445 -5.925 -43.617 1.00 38.00 293 SER A N 1
ATOM 2166 C CA . SER A 1 293 ? 33.744 -6.137 -43.014 1.00 38.00 293 SER A CA 1
ATOM 2167 C C . SER A 1 293 ? 34.738 -5.735 -44.095 1.00 38.00 293 SER A C 1
ATOM 2169 O O . SER A 1 293 ? 34.695 -6.275 -45.205 1.00 38.00 293 SER A O 1
ATOM 2171 N N . ALA A 1 294 ? 35.573 -4.736 -43.813 1.00 41.50 294 ALA A N 1
ATOM 2172 C CA . ALA A 1 294 ? 36.826 -4.570 -44.520 1.00 41.50 294 ALA A CA 1
ATOM 2173 C C . ALA A 1 294 ? 37.609 -5.866 -44.251 1.00 41.50 294 ALA A C 1
ATOM 2175 O O . ALA A 1 294 ? 38.320 -5.990 -43.263 1.00 41.50 294 ALA A O 1
ATOM 2176 N N . GLY A 1 295 ? 37.285 -6.906 -45.017 1.00 40.47 295 GLY A N 1
ATOM 2177 C CA . GLY A 1 295 ? 37.496 -8.289 -44.604 1.00 40.47 295 GLY A CA 1
ATOM 2178 C C . GLY A 1 295 ? 36.658 -9.292 -45.396 1.00 40.47 295 GLY A C 1
ATOM 2179 O O . GLY A 1 295 ? 36.092 -10.198 -44.798 1.00 40.47 295 GLY A O 1
ATOM 2180 N N . GLN A 1 296 ? 36.542 -9.081 -46.713 1.00 39.19 296 GLN A N 1
ATOM 2181 C CA . GLN A 1 296 ? 36.375 -10.110 -47.766 1.00 39.19 296 GLN A CA 1
ATOM 2182 C C . GLN A 1 296 ? 36.177 -9.506 -49.173 1.00 39.19 296 GLN A C 1
ATOM 2184 O O . GLN A 1 296 ? 35.882 -10.221 -50.124 1.00 39.19 296 GLN A O 1
ATOM 2189 N N . GLY A 1 297 ? 36.371 -8.195 -49.345 1.00 47.28 297 GLY A N 1
ATOM 2190 C CA . GLY A 1 297 ? 36.937 -7.691 -50.597 1.00 47.28 297 GLY A CA 1
ATOM 2191 C C . GLY A 1 297 ? 38.441 -7.959 -50.598 1.00 47.28 297 GLY A C 1
ATOM 2192 O O . GLY A 1 297 ? 39.031 -8.027 -49.524 1.00 47.28 297 GLY A O 1
ATOM 2193 N N . ASP A 1 298 ? 39.043 -8.089 -51.775 1.00 53.59 298 ASP A N 1
ATOM 2194 C CA . ASP A 1 298 ? 40.440 -8.469 -52.075 1.00 53.59 298 ASP A CA 1
ATOM 2195 C C . ASP A 1 298 ? 41.549 -7.614 -51.396 1.00 53.59 298 ASP A C 1
ATOM 2197 O O . ASP A 1 298 ? 42.698 -7.620 -51.818 1.00 53.59 298 ASP A O 1
ATOM 2201 N N . GLY A 1 299 ? 41.220 -6.774 -50.405 1.00 59.72 299 GLY A N 1
ATOM 2202 C CA . GLY A 1 299 ? 42.120 -5.829 -49.738 1.00 59.72 299 GLY A CA 1
ATOM 2203 C C . GLY A 1 299 ? 42.656 -4.733 -50.665 1.00 59.72 299 GLY A C 1
ATOM 2204 O O . GLY A 1 299 ? 43.408 -3.869 -50.225 1.00 59.72 299 GLY A O 1
ATOM 2205 N N . THR A 1 300 ? 42.276 -4.745 -51.944 1.00 71.69 300 THR A N 1
ATOM 2206 C CA . THR A 1 300 ? 42.829 -3.871 -52.982 1.00 71.69 300 THR A CA 1
ATOM 2207 C C . THR A 1 300 ? 42.274 -2.454 -52.934 1.00 71.69 300 THR A C 1
ATOM 2209 O O . THR A 1 300 ? 42.966 -1.539 -53.364 1.00 71.69 300 THR A O 1
ATOM 2212 N N . HIS A 1 301 ? 41.058 -2.246 -52.418 1.00 79.06 301 HIS A N 1
ATOM 2213 C CA . HIS A 1 301 ? 40.452 -0.923 -52.244 1.00 79.06 301 HIS A CA 1
ATOM 2214 C C . HIS A 1 301 ? 39.658 -0.882 -50.936 1.00 79.06 301 HIS A C 1
ATOM 2216 O O . HIS A 1 301 ? 38.678 -1.608 -50.777 1.00 79.06 301 HIS A O 1
ATOM 2222 N N . VAL A 1 302 ? 40.081 -0.034 -50.004 1.00 82.19 302 VAL A N 1
ATOM 2223 C CA . VAL A 1 302 ? 39.495 0.113 -48.667 1.00 82.19 302 VAL A CA 1
ATOM 2224 C C . VAL A 1 302 ? 39.121 1.571 -48.470 1.00 82.19 302 VAL A C 1
ATOM 2226 O O . VAL A 1 302 ? 39.889 2.456 -48.828 1.00 82.19 302 VAL A O 1
ATOM 2229 N N . THR A 1 303 ? 37.935 1.845 -47.934 1.00 86.44 303 THR A N 1
ATOM 2230 C CA . THR A 1 303 ? 37.505 3.208 -47.600 1.00 86.44 303 THR A CA 1
ATOM 2231 C C . THR A 1 303 ? 37.219 3.298 -46.114 1.00 86.44 303 THR A C 1
ATOM 2233 O O . THR A 1 303 ? 36.565 2.423 -45.556 1.00 86.44 303 THR A O 1
ATOM 2236 N N . VAL A 1 304 ? 37.733 4.353 -45.501 1.00 86.56 304 VAL A N 1
ATOM 2237 C CA . VAL A 1 304 ? 37.674 4.645 -44.076 1.00 86.56 304 VAL A CA 1
ATOM 2238 C C . VAL A 1 304 ? 37.033 6.009 -43.892 1.00 86.56 304 VAL A C 1
ATOM 2240 O O . VAL A 1 304 ? 37.318 6.935 -44.648 1.00 86.56 304 VAL A O 1
ATOM 2243 N N . THR A 1 305 ? 36.170 6.137 -42.895 1.00 86.75 305 THR A N 1
ATOM 2244 C CA . THR A 1 305 ? 35.398 7.349 -42.616 1.00 86.75 305 THR A CA 1
ATOM 2245 C C . THR A 1 305 ? 35.628 7.851 -41.194 1.00 86.75 305 THR A C 1
ATOM 2247 O O . THR A 1 305 ? 36.304 7.211 -40.394 1.00 86.75 305 THR A O 1
ATOM 2250 N N . VAL A 1 306 ? 35.011 8.982 -40.834 1.00 81.81 306 VAL A N 1
ATOM 2251 C CA . VAL A 1 306 ? 35.049 9.538 -39.465 1.00 81.81 306 VAL A CA 1
ATOM 2252 C C . VAL A 1 306 ? 34.626 8.519 -38.389 1.00 81.81 306 VAL A C 1
ATOM 2254 O O . VAL A 1 306 ? 35.045 8.634 -37.243 1.00 81.81 306 VAL A O 1
ATOM 2257 N N . GLN A 1 307 ? 33.804 7.519 -38.729 1.00 82.12 307 GLN A N 1
ATOM 2258 C CA . GLN A 1 307 ? 33.334 6.503 -37.775 1.00 82.12 307 GLN A CA 1
ATOM 2259 C C . GLN A 1 307 ? 34.402 5.472 -37.389 1.00 82.12 307 GLN A C 1
ATOM 2261 O O . GLN A 1 307 ? 34.252 4.797 -36.373 1.00 82.12 307 GLN A O 1
ATOM 2266 N N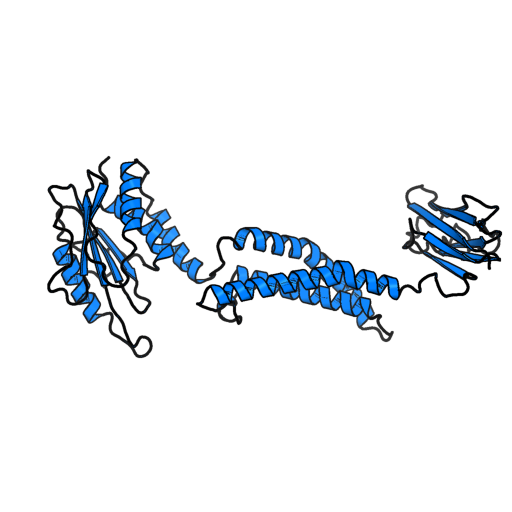 . ASP A 1 308 ? 35.472 5.374 -38.172 1.00 82.00 308 ASP A N 1
ATOM 2267 C CA . ASP A 1 308 ? 36.554 4.409 -37.986 1.00 82.00 308 ASP A CA 1
ATOM 2268 C C . ASP A 1 308 ? 37.715 4.988 -37.153 1.00 82.00 308 ASP A C 1
ATOM 2270 O O . ASP A 1 308 ? 38.794 4.396 -37.075 1.00 82.00 308 ASP A O 1
ATOM 2274 N N . ASP A 1 309 ? 37.511 6.161 -36.543 1.00 84.69 309 ASP A N 1
ATOM 2275 C CA . ASP A 1 309 ? 38.504 6.821 -35.698 1.00 84.69 309 ASP A CA 1
ATOM 2276 C C . ASP A 1 309 ? 38.870 5.954 -34.483 1.00 84.69 309 ASP A C 1
ATOM 2278 O O . ASP A 1 309 ? 38.017 5.403 -33.785 1.00 84.69 309 ASP A O 1
ATOM 2282 N N . GLY A 1 310 ? 40.169 5.808 -34.240 1.00 81.44 310 GLY A N 1
ATOM 2283 C CA . GLY A 1 310 ? 40.747 4.889 -33.262 1.00 81.44 310 GLY A CA 1
ATOM 2284 C C . GLY A 1 310 ? 40.699 3.408 -33.663 1.00 81.44 310 GLY A C 1
ATOM 2285 O O . GLY A 1 310 ? 41.129 2.566 -32.871 1.00 81.44 310 GLY A O 1
ATOM 2286 N N . GLY A 1 311 ? 40.188 3.080 -34.854 1.00 80.81 311 GLY A N 1
ATOM 2287 C CA . GLY A 1 311 ? 40.026 1.716 -35.356 1.00 80.81 311 GLY A CA 1
ATOM 2288 C C . GLY A 1 311 ? 41.273 1.110 -36.008 1.00 80.81 311 GLY A C 1
ATOM 2289 O O . GLY A 1 311 ? 42.339 1.728 -36.101 1.00 80.81 311 GLY A O 1
ATOM 2290 N N . GLU A 1 312 ? 41.117 -0.128 -36.479 1.00 83.81 312 GLU A N 1
ATOM 2291 C CA . GLU A 1 312 ? 42.125 -0.878 -37.232 1.00 83.81 312 GLU A CA 1
ATOM 2292 C C . GLU A 1 312 ? 41.519 -1.413 -38.533 1.00 83.81 312 GLU A C 1
ATOM 2294 O O . GLU A 1 312 ? 40.405 -1.939 -38.532 1.00 83.81 312 GLU A O 1
ATOM 2299 N N . VAL A 1 313 ? 42.251 -1.268 -39.638 1.00 84.06 313 VAL A N 1
ATOM 2300 C CA . VAL A 1 313 ? 41.820 -1.697 -40.972 1.00 84.06 313 VAL A CA 1
ATOM 2301 C C . VAL A 1 313 ? 42.901 -2.497 -41.676 1.00 84.06 313 VAL A C 1
ATOM 2303 O O . VAL A 1 313 ? 44.090 -2.247 -41.493 1.00 84.06 313 VAL A O 1
ATOM 2306 N N . PHE A 1 314 ? 42.475 -3.437 -42.515 1.00 84.38 314 PHE A N 1
ATOM 2307 C CA . PHE A 1 314 ? 43.363 -4.275 -43.312 1.00 84.38 314 PHE A CA 1
ATOM 2308 C C . PHE A 1 314 ? 43.373 -3.833 -44.777 1.00 84.38 314 PHE A C 1
ATOM 2310 O O . PHE A 1 314 ? 42.306 -3.653 -45.363 1.00 84.38 314 PHE A O 1
ATOM 2317 N N . VAL A 1 315 ? 44.558 -3.707 -45.379 1.00 83.94 315 VAL A N 1
ATOM 2318 C CA . VAL A 1 315 ? 44.758 -3.370 -46.801 1.00 83.94 315 VAL A CA 1
ATOM 2319 C C . VAL A 1 315 ? 45.757 -4.359 -47.410 1.00 83.94 315 VAL A C 1
ATOM 2321 O O . VAL A 1 315 ? 46.772 -4.677 -46.803 1.00 83.94 315 VAL A O 1
ATOM 2324 N N . ALA A 1 316 ? 45.513 -4.857 -48.619 1.00 84.06 316 ALA A N 1
ATOM 2325 C CA . ALA A 1 316 ? 46.483 -5.704 -49.312 1.00 84.06 316 ALA A CA 1
ATOM 2326 C C . ALA A 1 316 ? 47.641 -4.858 -49.867 1.00 84.06 316 ALA A C 1
ATOM 2328 O O . ALA A 1 316 ? 47.442 -3.724 -50.311 1.00 84.06 316 ALA A O 1
ATOM 2329 N N . THR A 1 317 ? 48.855 -5.412 -49.895 1.00 84.56 317 THR A N 1
ATOM 2330 C CA . THR A 1 317 ? 49.999 -4.765 -50.559 1.00 84.56 317 THR A CA 1
ATOM 2331 C C . THR A 1 317 ? 49.657 -4.467 -52.025 1.00 84.56 317 THR A C 1
ATOM 2333 O O . THR A 1 317 ? 49.154 -5.325 -52.746 1.00 84.56 317 THR A O 1
ATOM 2336 N N . GLY A 1 318 ? 49.916 -3.240 -52.482 1.00 81.19 318 GLY A N 1
ATOM 2337 C CA . GLY A 1 318 ? 49.519 -2.746 -53.805 1.00 81.19 318 GLY A CA 1
ATOM 2338 C C . GLY A 1 318 ? 48.107 -2.151 -53.867 1.00 81.19 318 GLY A C 1
ATOM 2339 O O . GLY A 1 318 ? 47.773 -1.512 -54.867 1.00 81.19 318 GLY A O 1
ATOM 2340 N N . GLY A 1 319 ? 47.307 -2.312 -52.809 1.00 85.38 319 GLY A N 1
ATOM 2341 C CA . GLY A 1 319 ? 45.971 -1.745 -52.670 1.00 85.38 319 GLY A CA 1
ATOM 2342 C C . GLY A 1 319 ? 45.947 -0.248 -52.348 1.00 85.38 319 GLY A C 1
ATOM 2343 O O . GLY A 1 319 ? 46.976 0.400 -52.130 1.00 85.38 319 GLY A O 1
ATOM 2344 N N . GLN A 1 320 ? 44.739 0.309 -52.329 1.00 86.88 320 GLN A N 1
ATOM 2345 C CA . GLN A 1 320 ? 44.452 1.710 -52.043 1.00 86.88 320 GLN A CA 1
ATOM 2346 C C . GLN A 1 320 ? 43.568 1.835 -50.804 1.00 86.88 320 GLN A C 1
ATOM 2348 O O . GLN A 1 320 ? 42.559 1.146 -50.674 1.00 86.88 320 GLN A O 1
ATOM 2353 N N . LEU A 1 321 ? 43.933 2.759 -49.925 1.00 87.56 321 LEU A N 1
ATOM 2354 C CA . LEU A 1 321 ? 43.139 3.189 -48.784 1.00 87.56 321 LEU A CA 1
ATOM 2355 C C . LEU A 1 321 ? 42.636 4.609 -49.047 1.00 87.56 321 LEU A C 1
ATOM 2357 O O . LEU A 1 321 ? 43.433 5.529 -49.194 1.00 87.56 321 LEU A O 1
ATOM 2361 N N . VAL A 1 322 ? 41.327 4.807 -49.075 1.00 89.31 322 VAL A N 1
ATOM 2362 C CA . VAL A 1 322 ? 40.692 6.124 -49.162 1.00 89.31 322 VAL A CA 1
ATOM 2363 C C . VAL A 1 322 ? 40.213 6.517 -47.772 1.00 89.31 322 VAL A C 1
ATOM 2365 O O . VAL A 1 322 ? 39.488 5.763 -47.136 1.00 89.31 322 VAL A O 1
ATOM 2368 N N . VAL A 1 323 ? 40.602 7.691 -47.295 1.00 87.94 323 VAL A N 1
ATOM 2369 C CA . VAL A 1 323 ? 40.133 8.265 -46.033 1.00 87.94 323 VAL A CA 1
ATOM 2370 C C . VAL A 1 323 ? 39.199 9.420 -46.367 1.00 87.94 323 VAL A C 1
ATOM 2372 O O . VAL A 1 323 ? 39.645 10.425 -46.917 1.00 87.94 323 VAL A O 1
ATOM 2375 N N . ASP A 1 324 ? 37.913 9.265 -46.061 1.00 87.50 324 ASP A N 1
ATOM 2376 C CA . ASP A 1 324 ? 36.853 10.243 -46.307 1.00 87.50 324 ASP A CA 1
ATOM 2377 C C . ASP A 1 324 ? 36.353 10.845 -44.985 1.00 87.50 324 ASP A C 1
ATOM 2379 O O . ASP A 1 324 ? 35.593 10.234 -44.231 1.00 87.50 324 ASP A O 1
ATOM 2383 N N . LEU A 1 325 ? 36.767 12.083 -44.708 1.00 83.94 325 LEU A N 1
ATOM 2384 C CA . LEU A 1 325 ? 36.371 12.819 -43.508 1.00 83.94 325 LEU A CA 1
ATOM 2385 C C . LEU A 1 325 ? 35.278 13.856 -43.791 1.00 83.94 325 LEU A C 1
ATOM 2387 O O . LEU A 1 325 ? 35.119 14.807 -43.031 1.00 83.94 325 LEU A O 1
ATOM 2391 N N . THR A 1 326 ? 34.496 13.702 -44.865 1.00 81.62 326 THR A N 1
ATOM 2392 C CA . THR A 1 326 ? 33.388 14.625 -45.202 1.00 81.62 326 THR A CA 1
ATOM 2393 C C . THR A 1 326 ? 32.318 14.744 -44.115 1.00 81.62 326 THR A C 1
ATOM 2395 O O . THR A 1 326 ? 31.535 15.690 -44.135 1.00 81.62 326 THR A O 1
ATOM 2398 N N . GLY A 1 327 ? 32.302 13.827 -43.143 1.00 73.56 327 GLY A N 1
ATOM 2399 C CA . GLY A 1 327 ? 31.496 13.941 -41.927 1.00 73.56 327 GLY A CA 1
ATOM 2400 C C . GLY A 1 327 ? 31.941 15.052 -40.963 1.00 73.56 327 GLY A C 1
ATOM 2401 O O . GLY A 1 327 ? 31.194 15.373 -40.039 1.00 73.56 327 GLY A O 1
ATOM 2402 N N . TRP A 1 328 ? 33.124 15.650 -41.144 1.00 77.06 328 TRP A N 1
ATOM 2403 C CA . TRP A 1 328 ? 33.553 16.829 -40.388 1.00 77.06 328 TRP A CA 1
ATOM 2404 C C . TRP A 1 328 ? 32.849 18.107 -40.877 1.00 77.06 328 TRP A C 1
ATOM 2406 O O . TRP A 1 328 ? 32.564 18.236 -42.073 1.00 77.06 328 TRP A O 1
ATOM 2416 N N . PRO A 1 329 ? 32.584 19.084 -39.983 1.00 76.44 329 PRO A N 1
ATOM 2417 C CA . PRO A 1 329 ? 31.962 20.351 -40.363 1.00 76.44 329 PRO A CA 1
ATOM 2418 C C . PRO A 1 329 ? 32.731 21.066 -41.483 1.00 76.44 329 PRO A C 1
ATOM 2420 O O . PRO A 1 329 ? 33.960 21.085 -41.487 1.00 76.44 329 PRO A O 1
ATOM 2423 N N . SER A 1 330 ? 32.014 21.714 -42.407 1.00 69.00 330 SER A N 1
ATOM 2424 C CA . SER A 1 330 ? 32.613 22.377 -43.579 1.00 69.00 330 SER A CA 1
ATOM 2425 C C . SER A 1 330 ? 33.542 23.548 -43.260 1.00 69.00 330 SER A C 1
ATOM 2427 O O . SER A 1 330 ? 34.345 23.935 -44.103 1.00 69.00 330 SER A O 1
ATOM 2429 N N . SER A 1 331 ? 33.468 24.098 -42.045 1.00 64.81 331 SER A N 1
ATOM 2430 C CA . SER A 1 331 ? 34.423 25.089 -41.536 1.00 64.81 331 SER A CA 1
ATOM 2431 C C . SER A 1 331 ? 35.831 24.525 -41.312 1.00 64.81 331 SER A C 1
ATOM 2433 O O . SER A 1 331 ? 36.771 25.301 -41.198 1.00 64.81 331 SER A O 1
ATOM 2435 N N . GLU A 1 332 ? 35.976 23.197 -41.275 1.00 63.75 332 GLU A N 1
ATOM 2436 C CA . GLU A 1 332 ? 37.186 22.480 -40.847 1.00 63.75 332 GLU A CA 1
ATOM 2437 C C . GLU A 1 332 ? 37.872 21.727 -41.988 1.00 63.75 332 GLU A C 1
ATOM 2439 O O . GLU A 1 332 ? 38.762 20.909 -41.764 1.00 63.75 332 GLU A O 1
ATOM 2444 N N . TRP A 1 333 ? 37.442 21.958 -43.229 1.00 69.62 333 TRP A N 1
ATOM 2445 C CA . TRP A 1 333 ? 37.886 21.167 -44.374 1.00 69.62 333 TRP A CA 1
ATOM 2446 C C . TRP A 1 333 ? 39.344 21.388 -44.766 1.00 69.62 333 TRP A C 1
ATOM 2448 O O . TRP A 1 333 ? 39.832 20.614 -45.578 1.00 69.62 333 TRP A O 1
ATOM 2458 N N . ALA A 1 334 ? 40.038 22.346 -44.137 1.00 73.56 334 ALA A N 1
ATOM 2459 C CA . ALA A 1 334 ? 41.492 22.468 -44.146 1.00 73.56 334 ALA A CA 1
ATOM 2460 C C . ALA A 1 334 ? 42.138 21.332 -43.329 1.00 73.56 334 ALA A C 1
ATOM 2462 O O . ALA A 1 334 ? 42.475 21.520 -42.161 1.00 73.56 334 ALA A O 1
ATOM 2463 N N . VAL A 1 335 ? 42.298 20.149 -43.928 1.00 77.56 335 VAL A N 1
ATOM 2464 C CA . VAL A 1 335 ? 42.794 18.945 -43.235 1.00 77.56 335 VAL A CA 1
ATOM 2465 C C . VAL A 1 335 ? 44.177 18.543 -43.731 1.00 77.56 335 VAL A C 1
ATOM 2467 O O . VAL A 1 335 ? 44.418 18.416 -44.928 1.00 77.56 335 VAL A O 1
ATOM 2470 N N . THR A 1 336 ? 45.096 18.289 -42.799 1.00 84.19 336 THR A N 1
ATOM 2471 C CA . THR A 1 336 ? 46.411 17.719 -43.122 1.00 84.19 336 THR A CA 1
ATOM 2472 C C . THR A 1 336 ? 46.408 16.223 -42.852 1.00 84.19 336 THR A C 1
ATOM 2474 O O . THR A 1 336 ? 46.230 15.815 -41.708 1.00 84.19 336 THR A O 1
ATOM 2477 N N . PHE A 1 337 ? 46.670 15.423 -43.884 1.00 87.25 337 PHE A N 1
ATOM 2478 C CA . PHE A 1 337 ? 46.813 13.970 -43.787 1.00 87.25 337 PHE A CA 1
ATOM 2479 C C . PHE A 1 337 ? 48.286 13.567 -43.698 1.00 87.25 337 PHE A C 1
ATOM 2481 O O . PHE A 1 337 ? 49.131 14.104 -44.417 1.00 87.25 337 PHE A O 1
ATOM 2488 N N . LYS A 1 338 ? 48.604 12.610 -42.824 1.00 87.81 338 LYS A N 1
ATOM 2489 C CA . LYS A 1 338 ? 49.955 12.070 -42.629 1.00 87.81 338 LYS A CA 1
ATOM 2490 C C . LYS A 1 338 ? 49.905 10.561 -42.435 1.00 87.81 338 LYS A C 1
ATOM 2492 O O . LYS A 1 338 ? 49.004 10.041 -41.789 1.00 87.81 338 LYS A O 1
ATOM 2497 N N . SER A 1 339 ? 50.910 9.870 -42.961 1.00 90.88 339 SER A N 1
ATOM 2498 C CA . SER A 1 339 ? 51.187 8.471 -42.631 1.00 90.88 339 SER A CA 1
ATOM 2499 C C . SER A 1 339 ? 52.335 8.417 -41.627 1.00 90.88 339 SER A C 1
ATOM 2501 O O . SER A 1 339 ? 53.343 9.105 -41.804 1.00 90.88 339 SER A O 1
ATOM 2503 N N . SER A 1 340 ? 52.213 7.596 -40.585 1.00 91.12 340 SER A N 1
ATOM 2504 C CA . SER A 1 340 ? 53.285 7.356 -39.613 1.00 91.12 340 SER A CA 1
ATOM 2505 C C . SER A 1 340 ? 54.459 6.583 -40.214 1.00 91.12 340 SER A C 1
ATOM 2507 O O . SER A 1 340 ? 55.549 6.594 -39.649 1.00 91.12 340 SER A O 1
ATOM 2509 N N . ASN A 1 341 ? 54.233 5.878 -41.327 1.00 91.00 341 ASN A N 1
ATOM 2510 C CA . ASN A 1 341 ? 55.252 5.109 -42.029 1.00 91.00 341 ASN A CA 1
ATOM 2511 C C . ASN A 1 341 ? 55.032 5.179 -43.554 1.00 91.00 341 ASN A C 1
ATOM 2513 O O . ASN A 1 341 ? 54.419 4.277 -44.133 1.00 91.00 341 ASN A O 1
ATOM 2517 N N . PRO A 1 342 ? 55.534 6.240 -44.217 1.00 88.00 342 PRO A N 1
ATOM 2518 C CA . PRO A 1 342 ? 55.378 6.443 -45.659 1.00 88.00 342 PRO A CA 1
ATOM 2519 C C . PRO A 1 342 ? 55.954 5.321 -46.533 1.00 88.00 342 PRO A C 1
ATOM 2521 O O . PRO A 1 342 ? 55.499 5.138 -47.655 1.00 88.00 342 PRO A O 1
ATOM 2524 N N . SER A 1 343 ? 56.919 4.545 -46.023 1.00 87.88 343 SER A N 1
ATOM 2525 C CA . SER A 1 343 ? 57.521 3.408 -46.740 1.00 87.88 343 SER A CA 1
ATOM 2526 C C . SER A 1 343 ? 56.591 2.191 -46.845 1.00 87.88 343 SER A C 1
ATOM 2528 O O . SER A 1 343 ? 56.803 1.308 -47.676 1.00 87.88 343 SER A O 1
ATOM 2530 N N . VAL A 1 344 ? 55.579 2.125 -45.978 1.00 88.25 344 VAL A N 1
ATOM 2531 C CA . VAL A 1 344 ? 54.588 1.040 -45.921 1.00 88.25 344 VAL A CA 1
ATOM 2532 C C . VAL A 1 344 ? 53.255 1.532 -46.490 1.00 88.25 344 VAL A C 1
ATOM 2534 O O . VAL A 1 344 ? 52.628 0.836 -47.287 1.00 88.25 344 VAL A O 1
ATOM 2537 N N . LEU A 1 345 ? 52.869 2.768 -46.166 1.00 90.06 345 LEU A N 1
ATOM 2538 C CA . LEU A 1 345 ? 51.640 3.405 -46.629 1.00 90.06 345 LEU A CA 1
ATOM 2539 C C . LEU A 1 345 ? 51.925 4.836 -47.097 1.00 90.06 345 LEU A C 1
ATOM 2541 O O . LEU A 1 345 ? 52.141 5.731 -46.277 1.00 90.06 345 LEU A O 1
ATOM 2545 N N . GLU A 1 346 ? 51.904 5.050 -48.407 1.00 90.62 346 GLU A N 1
ATOM 2546 C CA . GLU A 1 346 ? 52.284 6.308 -49.052 1.00 90.62 346 GLU A CA 1
ATOM 2547 C C . GLU A 1 346 ? 51.052 7.167 -49.359 1.00 90.62 346 GLU A C 1
ATOM 2549 O O . GLU A 1 346 ? 50.068 6.672 -49.901 1.00 90.62 346 GLU A O 1
ATOM 2554 N N . LEU A 1 347 ? 51.095 8.463 -49.044 1.00 88.88 347 LEU A N 1
ATOM 2555 C CA . LEU A 1 347 ? 50.036 9.407 -49.414 1.00 88.88 347 LEU A CA 1
ATOM 2556 C C . LEU A 1 347 ? 50.156 9.775 -50.902 1.00 88.88 347 LEU A C 1
ATOM 2558 O O . LEU A 1 347 ? 51.201 10.257 -51.332 1.00 88.88 347 LEU A O 1
ATOM 2562 N N . MET A 1 348 ? 49.086 9.590 -51.680 1.00 83.44 348 MET A N 1
ATOM 2563 C CA . MET A 1 348 ? 49.085 9.890 -53.113 1.00 83.44 348 MET A CA 1
ATOM 2564 C C . MET A 1 348 ? 48.772 11.377 -53.379 1.00 83.44 348 MET A C 1
ATOM 2566 O O . MET A 1 348 ? 47.701 11.839 -52.980 1.00 83.44 348 MET A O 1
ATOM 2570 N N . PRO A 1 349 ? 49.640 12.117 -54.098 1.00 65.12 349 PRO A N 1
ATOM 2571 C CA . PRO A 1 349 ? 49.469 13.557 -54.327 1.00 65.12 349 PRO A CA 1
ATOM 2572 C C . PRO A 1 349 ? 48.371 13.913 -55.347 1.00 65.12 349 PRO A C 1
ATOM 2574 O O . PRO A 1 349 ? 47.781 14.984 -55.253 1.00 65.12 349 PRO A O 1
ATOM 2577 N N . ASP A 1 350 ? 48.050 13.017 -56.288 1.00 56.12 350 ASP A N 1
ATOM 2578 C CA . ASP A 1 350 ? 47.220 13.351 -57.463 1.00 56.12 350 ASP A CA 1
ATOM 2579 C C . ASP A 1 350 ? 45.722 12.999 -57.320 1.00 56.12 350 ASP A C 1
ATOM 2581 O O . ASP A 1 350 ? 44.939 13.216 -58.243 1.00 56.12 350 ASP A O 1
ATOM 2585 N N . LYS A 1 351 ? 45.296 12.438 -56.177 1.00 53.22 351 LYS A N 1
ATOM 2586 C CA . LYS A 1 351 ? 43.900 12.001 -55.926 1.00 53.22 351 LYS A CA 1
ATOM 2587 C C . LYS A 1 351 ? 43.291 12.535 -54.627 1.00 53.22 351 LYS A C 1
ATOM 2589 O O . LYS A 1 351 ? 42.302 12.003 -54.128 1.00 53.22 351 LYS A O 1
ATOM 2594 N N . THR A 1 352 ? 43.869 13.590 -54.074 1.00 52.78 352 THR A N 1
ATOM 2595 C CA . THR A 1 352 ? 43.213 14.416 -53.061 1.00 52.78 352 THR A CA 1
ATOM 2596 C C . THR A 1 352 ? 42.327 15.418 -53.799 1.00 52.78 352 THR A C 1
ATOM 2598 O O . THR A 1 352 ? 42.853 16.362 -54.393 1.00 52.78 352 THR A O 1
ATOM 2601 N N . GLU A 1 353 ? 40.997 15.257 -53.800 1.00 49.25 353 GLU A N 1
ATOM 2602 C CA . GLU A 1 353 ? 40.147 16.445 -53.989 1.00 49.25 353 GLU A CA 1
ATOM 2603 C C . GLU A 1 353 ? 40.625 17.445 -52.935 1.00 49.25 353 GLU A C 1
ATOM 2605 O O . GLU A 1 353 ? 40.712 17.086 -51.766 1.00 49.25 353 GLU A O 1
ATOM 2610 N N . SER A 1 354 ? 41.098 18.612 -53.381 1.00 52.88 354 SER A N 1
ATOM 2611 C CA . SER A 1 354 ? 41.987 19.485 -52.612 1.00 52.88 354 SER A CA 1
ATOM 2612 C C . SER A 1 354 ? 41.584 19.558 -51.130 1.00 52.88 354 SER A C 1
ATOM 2614 O O . SER A 1 354 ? 40.411 19.845 -50.854 1.00 52.88 354 SER A O 1
ATOM 2616 N N . PRO A 1 355 ? 42.522 19.372 -50.178 1.00 54.56 355 PRO A N 1
ATOM 2617 C CA . PRO A 1 355 ? 42.267 19.459 -48.738 1.00 54.56 355 PRO A CA 1
ATOM 2618 C C . PRO A 1 355 ? 41.842 20.865 -48.276 1.00 54.56 355 PRO A C 1
ATOM 2620 O O . PRO A 1 355 ? 41.917 21.161 -47.098 1.00 54.56 355 PRO A O 1
ATOM 2623 N N . ALA A 1 356 ? 41.453 21.759 -49.188 1.00 54.94 356 ALA A N 1
ATOM 2624 C CA . ALA A 1 356 ? 40.791 23.033 -48.924 1.00 54.94 356 ALA A CA 1
ATOM 2625 C C . ALA A 1 356 ? 39.288 23.022 -49.287 1.00 54.94 356 ALA A C 1
ATOM 2627 O O . ALA A 1 356 ? 38.558 23.935 -48.912 1.00 54.94 356 ALA A O 1
ATOM 2628 N N . THR A 1 357 ? 38.814 22.010 -50.020 1.00 60.84 357 THR A N 1
ATOM 2629 C CA . THR A 1 357 ? 37.445 21.924 -50.563 1.00 60.84 357 THR A CA 1
ATOM 2630 C C . THR A 1 357 ? 36.719 20.637 -50.196 1.00 60.84 357 THR A C 1
ATOM 2632 O O . THR A 1 357 ? 35.492 20.626 -50.231 1.00 60.84 357 THR A O 1
ATOM 2635 N N . ARG A 1 358 ? 37.442 19.567 -49.838 1.00 72.88 358 ARG A N 1
ATOM 2636 C CA . ARG A 1 358 ? 36.864 18.323 -49.321 1.00 72.88 358 ARG A CA 1
ATOM 2637 C C . ARG A 1 358 ? 37.941 17.519 -48.576 1.00 72.88 358 ARG A C 1
ATOM 2639 O 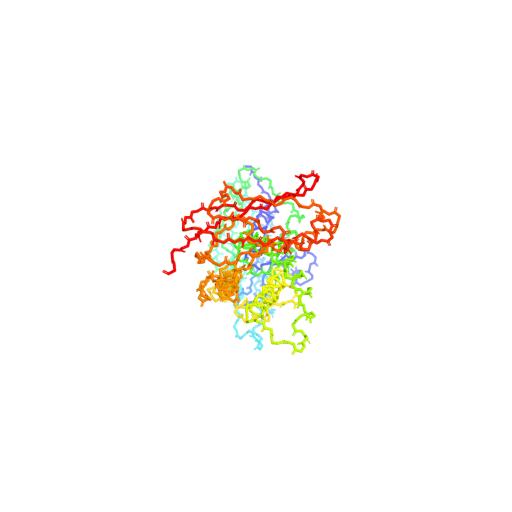O . ARG A 1 358 ? 39.010 17.305 -49.137 1.00 72.88 358 ARG A O 1
ATOM 2646 N N . PRO A 1 359 ? 37.706 17.051 -47.341 1.00 81.38 359 PRO A N 1
ATOM 2647 C CA . PRO A 1 359 ? 38.735 16.375 -46.555 1.00 81.38 359 PRO A CA 1
ATOM 2648 C C . PRO A 1 359 ? 38.813 14.881 -46.917 1.00 81.38 359 PRO A C 1
ATOM 2650 O O . PRO A 1 359 ? 38.432 14.016 -46.130 1.00 81.38 359 PRO A O 1
ATOM 2653 N N . VAL A 1 360 ? 39.279 14.582 -48.134 1.00 84.75 360 VAL A N 1
ATOM 2654 C CA . VAL A 1 360 ? 39.452 13.212 -48.643 1.00 84.75 360 VAL A CA 1
ATOM 2655 C C . VAL A 1 360 ? 40.896 12.997 -49.091 1.00 84.75 360 VAL A C 1
ATOM 2657 O O . VAL A 1 360 ? 41.439 13.791 -49.859 1.00 84.75 360 VAL A O 1
ATOM 2660 N N . ALA A 1 361 ? 41.510 11.900 -48.650 1.00 85.62 361 ALA A N 1
ATOM 2661 C CA . ALA A 1 361 ? 42.861 11.514 -49.046 1.00 85.62 361 ALA A CA 1
ATOM 2662 C C . ALA A 1 361 ? 42.934 10.058 -49.496 1.00 85.62 361 ALA A C 1
ATOM 2664 O O . ALA A 1 361 ? 42.233 9.198 -48.973 1.00 85.62 361 ALA A O 1
ATOM 2665 N N . THR A 1 362 ? 43.817 9.779 -50.455 1.00 87.81 362 THR A N 1
ATOM 2666 C CA . THR A 1 362 ? 44.089 8.413 -50.916 1.00 87.81 362 THR A CA 1
ATOM 2667 C C . THR A 1 362 ? 45.520 8.033 -50.571 1.00 87.81 362 THR A C 1
ATOM 2669 O O . THR A 1 362 ? 46.456 8.766 -50.879 1.00 87.81 362 THR A O 1
ATOM 2672 N N . PHE A 1 363 ? 45.688 6.865 -49.969 1.00 89.69 363 PHE A N 1
ATOM 2673 C CA . PHE A 1 363 ? 46.962 6.251 -49.647 1.00 89.69 363 PHE A CA 1
ATOM 2674 C C . PHE A 1 363 ? 47.150 4.971 -50.456 1.00 89.69 363 PHE A C 1
ATOM 2676 O O . PHE A 1 363 ? 46.194 4.248 -50.735 1.00 89.69 363 PHE A O 1
ATOM 2683 N N . ARG A 1 364 ? 48.395 4.666 -50.805 1.00 89.81 364 ARG A N 1
ATOM 2684 C CA . ARG A 1 364 ? 48.794 3.435 -51.477 1.00 89.81 364 ARG A CA 1
ATOM 2685 C C . ARG A 1 364 ? 49.553 2.543 -50.505 1.00 89.81 364 ARG A C 1
ATOM 2687 O O . ARG A 1 364 ? 50.516 2.987 -49.884 1.00 89.81 364 ARG A O 1
ATOM 2694 N N . ALA A 1 365 ? 49.145 1.284 -50.400 1.00 89.81 365 ALA A N 1
ATOM 2695 C CA . ALA A 1 365 ? 49.884 0.267 -49.662 1.00 89.81 365 ALA A CA 1
ATOM 2696 C C . ALA A 1 365 ? 51.102 -0.172 -50.490 1.00 89.81 365 ALA A C 1
ATOM 2698 O O . ALA A 1 365 ? 50.955 -0.805 -51.535 1.00 89.81 365 ALA A O 1
ATOM 2699 N N . VAL A 1 366 ? 52.305 0.203 -50.057 1.00 87.56 366 VAL A N 1
ATOM 2700 C CA . VAL A 1 366 ? 53.554 -0.008 -50.812 1.00 87.56 366 VAL A CA 1
ATOM 2701 C C . VAL A 1 366 ? 54.233 -1.317 -50.420 1.00 87.56 366 VAL A C 1
ATOM 2703 O O . VAL A 1 366 ? 54.753 -2.024 -51.280 1.00 87.56 366 VAL A O 1
ATOM 2706 N N . SER A 1 367 ? 54.222 -1.654 -49.132 1.00 85.50 367 SER A N 1
ATOM 2707 C CA . SER A 1 367 ? 54.849 -2.864 -48.601 1.00 85.50 367 SER A CA 1
ATOM 2708 C C . SER A 1 367 ? 54.068 -3.408 -47.408 1.00 85.50 367 SER A C 1
ATOM 2710 O O . SER A 1 367 ? 53.326 -2.669 -46.766 1.00 85.50 367 SER A O 1
ATOM 2712 N N . ALA A 1 368 ? 54.222 -4.703 -47.123 1.00 84.56 368 ALA A N 1
ATOM 2713 C CA . ALA A 1 368 ? 53.576 -5.334 -45.980 1.00 84.56 368 ALA A CA 1
ATOM 2714 C C . ALA A 1 368 ? 54.133 -4.801 -44.651 1.00 84.56 368 ALA A C 1
ATOM 2716 O O . ALA A 1 368 ? 55.340 -4.590 -44.507 1.00 84.56 368 ALA A O 1
ATOM 2717 N N . GLY A 1 369 ? 53.259 -4.613 -43.667 1.00 85.31 369 GLY A N 1
ATOM 2718 C CA . GLY A 1 369 ? 53.615 -4.082 -42.356 1.00 85.31 369 GLY A CA 1
ATOM 2719 C C . GLY A 1 369 ? 52.520 -3.209 -41.757 1.00 85.31 369 GLY A C 1
ATOM 2720 O O . GLY A 1 369 ? 51.401 -3.159 -42.250 1.00 85.31 369 GLY A O 1
ATOM 2721 N N . PHE A 1 370 ? 52.856 -2.489 -40.688 1.00 86.69 370 PHE A N 1
ATOM 2722 C CA . PHE A 1 370 ? 51.909 -1.619 -39.996 1.00 86.69 370 PHE A CA 1
ATOM 2723 C C . PHE A 1 370 ? 52.216 -0.149 -40.259 1.00 86.69 370 PHE A C 1
ATOM 2725 O O . PHE A 1 370 ? 53.361 0.302 -40.144 1.00 86.69 370 PHE A O 1
ATOM 2732 N N . ALA A 1 371 ? 51.166 0.610 -40.540 1.00 90.25 371 ALA A N 1
ATOM 2733 C CA . ALA A 1 371 ? 51.197 2.059 -40.608 1.00 90.25 371 ALA A CA 1
ATOM 2734 C C . ALA A 1 371 ? 50.011 2.642 -39.834 1.00 90.25 371 ALA A C 1
ATOM 2736 O O . ALA A 1 371 ? 49.112 1.936 -39.378 1.00 90.25 371 ALA A O 1
ATOM 2737 N N . ARG A 1 372 ? 50.020 3.955 -39.660 1.00 92.31 372 ARG A N 1
ATOM 2738 C CA . ARG A 1 372 ? 48.927 4.702 -39.058 1.00 92.31 372 ARG A CA 1
ATOM 2739 C C . ARG A 1 372 ? 48.668 5.932 -39.897 1.00 92.31 372 ARG A C 1
ATOM 2741 O O . ARG A 1 372 ? 49.620 6.612 -40.273 1.00 92.31 372 ARG A O 1
ATOM 2748 N N . VAL A 1 373 ? 47.405 6.208 -40.184 1.00 90.25 373 VAL A N 1
ATOM 2749 C CA . VAL A 1 373 ? 47.010 7.468 -40.809 1.00 90.25 373 VAL A CA 1
ATOM 2750 C C . VAL A 1 373 ? 46.536 8.407 -39.719 1.00 90.25 373 VAL A C 1
ATOM 2752 O O . VAL A 1 373 ? 45.640 8.058 -38.955 1.00 90.25 373 VAL A O 1
ATOM 2755 N N . ASP A 1 374 ? 47.143 9.585 -39.684 1.00 89.38 374 ASP A N 1
ATOM 2756 C CA . ASP A 1 374 ? 46.773 10.690 -38.815 1.00 89.38 374 ASP A CA 1
ATOM 2757 C C . ASP A 1 374 ? 46.214 11.823 -39.688 1.00 89.38 374 ASP A C 1
ATOM 2759 O O . ASP A 1 374 ? 46.819 12.193 -40.701 1.00 89.38 374 ASP A O 1
ATOM 2763 N N . ALA A 1 375 ? 45.078 12.398 -39.299 1.00 86.75 375 ALA A N 1
ATOM 2764 C CA . ALA A 1 375 ? 44.550 13.614 -39.905 1.00 86.75 375 ALA A CA 1
ATOM 2765 C C . ALA A 1 375 ? 44.191 14.645 -38.833 1.00 86.75 375 ALA A C 1
ATOM 2767 O O . ALA A 1 375 ? 43.695 14.296 -37.762 1.00 86.75 375 ALA A O 1
ATOM 2768 N N . GLY A 1 376 ? 44.453 15.919 -39.116 1.00 84.81 376 GLY A N 1
ATOM 2769 C CA . GLY A 1 376 ? 44.136 17.024 -38.213 1.00 84.81 376 GLY A CA 1
ATOM 2770 C C . GLY A 1 376 ? 43.547 18.209 -38.963 1.00 84.81 376 GLY A C 1
ATOM 2771 O O . GLY A 1 376 ? 44.030 18.543 -40.051 1.00 84.81 376 GLY A O 1
ATOM 2772 N N . SER A 1 377 ? 42.523 18.835 -38.384 1.00 83.00 377 SER A N 1
ATOM 2773 C CA . SER A 1 377 ? 42.000 20.115 -38.867 1.00 83.00 377 SER A CA 1
ATOM 2774 C C . SER A 1 377 ? 43.035 21.229 -38.674 1.00 83.00 377 SER A C 1
ATOM 2776 O O . SER A 1 377 ? 43.876 21.174 -37.773 1.00 83.00 377 SER A O 1
ATOM 2778 N N . GLY A 1 378 ? 42.988 22.256 -39.523 1.00 71.38 378 GLY A N 1
ATOM 2779 C CA . GLY A 1 378 ? 43.929 23.380 -39.493 1.00 71.38 378 GLY A CA 1
ATOM 2780 C C . GLY A 1 378 ? 43.907 24.182 -38.187 1.00 71.38 378 GLY A C 1
ATOM 2781 O O . GLY A 1 378 ? 44.902 24.817 -37.846 1.00 71.38 378 GLY A O 1
ATOM 2782 N N . ASP A 1 379 ? 42.804 24.121 -37.439 1.00 72.44 379 ASP A N 1
ATOM 2783 C CA . ASP A 1 379 ? 42.639 24.727 -36.115 1.00 72.44 379 ASP A CA 1
ATOM 2784 C C . ASP A 1 379 ? 43.023 23.784 -34.948 1.00 72.44 379 ASP A C 1
ATOM 2786 O O . ASP A 1 379 ? 43.032 24.202 -33.790 1.00 72.44 379 ASP A O 1
ATOM 2790 N N . GLY A 1 380 ? 43.356 22.519 -35.238 1.00 74.06 380 GLY A N 1
ATOM 2791 C CA . GLY A 1 380 ? 43.742 21.495 -34.263 1.00 74.06 380 GLY A CA 1
ATOM 2792 C C . GLY A 1 380 ? 42.601 20.943 -33.401 1.00 74.06 380 GLY A C 1
ATOM 2793 O O . GLY A 1 380 ? 42.865 20.193 -32.461 1.00 74.06 380 GLY A O 1
ATOM 2794 N N . LYS A 1 381 ? 41.345 21.304 -33.681 1.00 78.88 381 LYS A N 1
ATOM 2795 C CA . LYS A 1 381 ? 40.176 20.912 -32.881 1.00 78.88 381 LYS A CA 1
ATOM 2796 C C . LYS A 1 381 ? 39.675 19.499 -33.177 1.00 78.88 381 LYS A C 1
ATOM 2798 O O . LYS A 1 381 ? 39.091 18.871 -32.293 1.00 78.88 381 LYS A O 1
ATOM 2803 N N . TYR A 1 382 ? 39.903 19.004 -34.390 1.00 80.44 382 TYR A N 1
ATOM 2804 C CA . TYR A 1 382 ? 39.515 17.665 -34.813 1.00 80.44 382 TYR A CA 1
ATOM 2805 C C . TYR A 1 382 ? 40.744 16.857 -35.200 1.00 80.44 382 TYR A C 1
ATOM 2807 O O . TYR A 1 382 ? 41.608 17.311 -35.953 1.00 80.44 382 TYR A O 1
ATOM 2815 N N . THR A 1 383 ? 40.798 15.639 -34.677 1.00 87.38 383 THR A N 1
ATOM 2816 C CA . THR A 1 383 ? 41.841 14.662 -34.965 1.00 87.38 383 THR A CA 1
ATOM 2817 C C . THR A 1 383 ? 41.194 13.369 -35.404 1.00 87.38 383 THR A C 1
ATOM 2819 O O . THR A 1 383 ? 40.133 13.011 -34.904 1.00 87.38 383 THR A O 1
ATOM 2822 N N . PHE A 1 384 ? 41.848 12.679 -36.321 1.00 87.94 384 PHE A N 1
ATOM 2823 C CA . PHE A 1 384 ? 41.475 11.353 -36.771 1.00 87.94 384 PHE A CA 1
ATOM 2824 C C . PHE A 1 384 ? 42.725 10.483 -36.783 1.00 87.94 384 PHE A C 1
ATOM 2826 O O . PHE A 1 384 ? 43.784 10.928 -37.234 1.00 87.94 384 PHE A O 1
ATOM 2833 N N . GLN A 1 385 ? 42.599 9.255 -36.303 1.00 90.94 385 GLN A N 1
ATOM 2834 C CA . GLN A 1 385 ? 43.672 8.283 -36.266 1.00 90.94 385 GLN A CA 1
ATOM 2835 C C . GLN A 1 385 ? 43.130 6.895 -36.603 1.00 90.94 385 GLN A C 1
ATOM 2837 O O . GLN A 1 385 ? 42.260 6.385 -35.911 1.00 90.94 385 GLN A O 1
ATOM 2842 N N . VAL A 1 386 ? 43.717 6.215 -37.586 1.00 90.31 386 VAL A N 1
ATOM 2843 C CA . VAL A 1 386 ? 43.395 4.807 -37.879 1.00 90.31 386 VAL A CA 1
ATOM 2844 C C . VAL A 1 386 ? 44.670 3.993 -38.040 1.00 90.31 386 VAL A C 1
ATOM 2846 O O . VAL A 1 386 ? 45.636 4.437 -38.670 1.00 90.31 386 VAL A O 1
ATOM 2849 N N . ARG A 1 387 ? 44.698 2.798 -37.447 1.00 89.50 387 ARG A N 1
ATOM 2850 C CA . ARG A 1 387 ? 45.785 1.836 -37.641 1.00 89.50 387 ARG A CA 1
ATOM 2851 C C . ARG A 1 387 ? 45.523 1.021 -38.902 1.00 89.50 387 ARG A C 1
ATOM 2853 O O . ARG A 1 387 ? 44.412 0.559 -39.121 1.00 89.50 387 ARG A O 1
ATOM 2860 N N . VAL A 1 388 ? 46.552 0.834 -39.714 1.00 87.00 388 VAL A N 1
ATOM 2861 C CA . VAL A 1 388 ? 46.472 0.111 -40.982 1.00 87.00 388 VAL A CA 1
ATOM 2862 C C . VAL A 1 388 ? 47.432 -1.072 -40.923 1.00 87.00 388 VAL A C 1
ATOM 2864 O O . VAL A 1 388 ? 48.641 -0.880 -40.768 1.00 87.00 388 VAL A O 1
ATOM 2867 N N . ASP A 1 389 ? 46.887 -2.280 -41.019 1.00 87.25 389 ASP A N 1
ATOM 2868 C CA . ASP A 1 389 ? 47.632 -3.522 -41.214 1.00 87.25 389 ASP A CA 1
ATOM 2869 C C . ASP A 1 389 ? 47.689 -3.837 -42.710 1.00 87.25 389 ASP A C 1
ATOM 2871 O O . ASP A 1 389 ? 46.656 -3.931 -43.378 1.00 87.25 389 ASP A O 1
ATOM 2875 N N . ILE A 1 390 ? 48.899 -3.940 -43.254 1.00 86.31 390 ILE A N 1
ATOM 2876 C CA . ILE A 1 390 ? 49.122 -4.179 -44.673 1.00 86.31 390 ILE A CA 1
ATOM 2877 C C . ILE A 1 390 ? 49.631 -5.600 -44.851 1.00 86.31 390 ILE A C 1
ATOM 2879 O O . ILE A 1 390 ? 50.785 -5.915 -44.546 1.00 86.31 390 ILE A O 1
ATOM 2883 N N . GLY A 1 391 ? 48.753 -6.464 -45.354 1.00 75.25 391 GLY A N 1
ATOM 2884 C CA . GLY A 1 391 ? 49.058 -7.867 -45.601 1.00 75.25 391 GLY A CA 1
ATOM 2885 C C . GLY A 1 391 ? 49.848 -8.073 -46.888 1.00 75.25 391 GLY A C 1
ATOM 2886 O O . GLY A 1 391 ? 49.693 -7.331 -47.865 1.00 75.25 391 GLY A O 1
ATOM 2887 N N . SER A 1 392 ? 50.685 -9.114 -46.908 1.00 57.31 392 SER A N 1
ATOM 2888 C CA . SER A 1 392 ? 51.171 -9.666 -48.180 1.00 57.31 392 SER A CA 1
ATOM 2889 C C . SER A 1 392 ? 49.984 -10.244 -48.967 1.00 57.31 392 SER A C 1
ATOM 2891 O O . SER A 1 392 ? 49.051 -10.730 -48.325 1.00 57.31 392 SER A O 1
ATOM 2893 N N . PRO A 1 393 ? 49.990 -10.139 -50.307 1.00 54.38 393 PRO A N 1
ATOM 2894 C CA . PRO A 1 393 ? 48.922 -10.678 -51.145 1.00 54.38 393 PRO A CA 1
ATOM 2895 C C . PRO A 1 393 ? 48.751 -12.191 -50.978 1.00 54.38 393 PRO A C 1
ATOM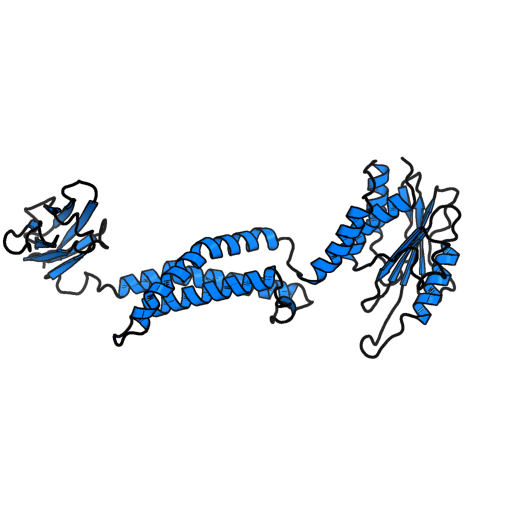 2897 O O . PRO A 1 393 ? 49.753 -12.874 -50.646 1.00 54.38 393 PRO A O 1
#

Foldseek 3Di:
DFDWLVLLCQQLLLVCCQPLVKDWDDLPRPLLVQQSVQFPTWIWHLDDQETEIETEGEFPGDQLSSQQSVLVSCVVPNDADPVRNHHAYEYEYEYEYAPVRDDDWEWRPPRNGTYTYWYAHRVPRDTGHYGDGGSDDDSVSSSVSSVCVVVVNGRDDPVSSVVSNVVNVQVVQAPDDPVCCPPVVVVLVVLCVVLVVVLVVLVVCVVVVPDPDDDQPLNVLLNVLSVVLNVLSVLVVCNSNCPVVVLCVDPQSVDPDPVSNVVVVVVSVVVNVVSVCCNPPVSVVSVCVVPPQLPPDPLQEAEAEPVQFVHEHEHEAQHKYKYFDQVDDLVQLQKDKDKPDCQQKNWDPPPPPDSNGGNMTMIHGHDFDKMKMWMATPVRPDIGIYIYGYDYD

pLDDT: mean 78.73, std 14.57, range [38.0, 97.31]